Protein AF-Q9PQF3-F1 (afdb_monomer)

Radius of gyration: 32.18 Å; Cα contacts (8 Å, |Δi|>4): 987; chains: 1; bounding box: 91×89×82 Å

Nearest PDB structures (foldseek):
  8fmv-assembly1_C  TM=3.476E-01  e=5.676E+00  Bacillus subtilis subsp. subtilis str. 168
  1qu7-assembly1_B  TM=3.273E-01  e=8.908E+00  Escherichia coli

Solvent-accessible surface area (backbone atoms only — not comparable to full-atom values): 34942 Å² total; per-residue (Å²): 126,64,31,68,65,40,47,52,22,36,60,76,34,36,53,71,59,28,49,49,46,47,66,70,42,45,66,60,52,49,52,51,52,54,51,62,62,43,66,90,38,54,72,44,52,52,50,33,54,49,34,52,51,50,41,52,49,51,54,47,50,52,56,48,51,42,56,75,71,36,41,70,58,41,54,51,52,42,52,54,45,55,58,36,45,77,69,74,62,21,73,80,46,46,67,59,40,54,55,38,50,50,52,48,52,52,49,50,54,50,48,51,54,48,50,52,51,39,50,53,40,37,54,53,31,50,52,34,43,48,61,52,45,59,58,39,44,50,28,60,49,48,39,52,57,31,14,68,56,29,26,44,56,39,56,62,62,68,57,63,78,58,52,76,77,58,49,95,73,55,95,80,42,43,85,53,38,55,70,42,42,44,30,33,28,54,64,48,16,56,33,35,45,39,28,31,33,31,38,34,73,45,75,45,76,37,67,16,66,44,78,48,75,49,74,63,84,93,43,83,45,76,48,76,50,75,40,77,46,76,41,75,39,77,43,62,46,81,46,40,37,36,33,37,49,36,34,73,54,48,90,51,60,42,32,46,37,76,64,49,76,47,79,57,53,63,71,75,43,91,57,62,69,31,27,60,59,49,16,80,48,72,90,71,91,52,72,69,54,55,51,53,48,45,62,45,52,30,74,67,20,38,51,46,48,37,53,41,46,53,55,32,52,76,72,75,40,82,71,86,46,42,31,37,34,40,54,21,41,29,29,72,52,72,85,60,82,54,93,68,68,75,68,60,49,36,34,51,22,73,76,26,93,52,60,33,52,66,91,63,57,65,77,55,84,80,59,51,64,65,59,40,52,49,52,54,49,52,55,50,48,56,50,51,54,51,52,51,50,52,52,43,63,64,28,39,23,62,61,56,45,37,37,31,40,49,104,74,68,51,71,42,75,52,92,64,75,56,59,68,77,60,58,69,74,63,61,90,58,80,39,74,66,40,50,50,24,48,49,58,64,66,59,72,72,65,72,80,63,98,35,94,56,71,65,46,61,43,81,74,48,74,48,76,54,86,91,27,39,38,39,31,31,36,32,42,38,50,51,70,42,87,44,71,48,75,43,77,43,80,54,96,95,41,79,41,74,26,63,19,61,45,71,45,67,47,78,47,74,45,33,27,33,36,41,41,47,78,40,82,70,64,95,82,65,85,57,72,77,48,75,47,75,44,58,51,95,36,92,73,56,78,92,47,84,84,57,85,83,56,51,77,71,57,62,57,58,74,68,62,87,82,67,100,49,79,72,54,59,59,50,53,51,52,53,53,51,50,52,49,53,42,55,73,62,67,48,59,62,47,37,36,37,38,42,37,49,62,58,26,41,37,37,39,37,48,85,28,85,74,70,59,69,65,56,49,49,52,54,35,50,51,54,51,64,77,70,110

Structure (mmCIF, N/CA/C/O backbone):
data_AF-Q9PQF3-F1
#
_entry.id   AF-Q9PQF3-F1
#
loop_
_atom_site.group_PDB
_atom_site.id
_atom_site.type_symbol
_atom_site.label_atom_id
_atom_site.label_alt_id
_atom_site.label_comp_id
_atom_site.label_asym_id
_atom_site.label_entity_id
_atom_site.label_seq_id
_atom_site.pdbx_PDB_ins_code
_atom_site.Cartn_x
_atom_site.Cartn_y
_atom_site.Cartn_z
_atom_site.occupancy
_atom_site.B_iso_or_equiv
_atom_site.auth_seq_id
_atom_site.auth_comp_id
_atom_site.auth_asym_id
_atom_site.auth_atom_id
_atom_site.pdbx_PDB_model_num
ATOM 1 N N . MET A 1 1 ? -2.308 -25.292 -3.490 1.00 58.31 1 MET A N 1
ATOM 2 C CA . MET A 1 1 ? -1.701 -25.790 -4.749 1.00 58.31 1 MET A CA 1
ATOM 3 C C . MET A 1 1 ? -2.112 -24.838 -5.864 1.00 58.31 1 MET A C 1
ATOM 5 O O . MET A 1 1 ? -3.280 -24.484 -5.899 1.00 58.31 1 MET A O 1
ATOM 9 N N . ILE A 1 2 ? -1.174 -24.366 -6.693 1.00 73.56 2 ILE A N 1
ATOM 10 C CA . ILE A 1 2 ? -1.445 -23.325 -7.702 1.00 73.56 2 ILE A CA 1
ATOM 11 C C . ILE A 1 2 ? -2.180 -23.916 -8.917 1.00 73.56 2 ILE A C 1
ATOM 13 O O . ILE A 1 2 ? -1.759 -24.953 -9.439 1.00 73.56 2 ILE A O 1
ATOM 17 N N . ASP A 1 3 ? -3.240 -23.251 -9.387 1.00 78.06 3 ASP A N 1
ATOM 18 C CA . ASP A 1 3 ? -3.997 -23.680 -10.570 1.00 78.06 3 ASP A CA 1
ATOM 19 C C . ASP A 1 3 ? -3.279 -23.312 -11.885 1.00 78.06 3 ASP A C 1
ATOM 21 O O . ASP A 1 3 ? -3.287 -22.171 -12.352 1.00 78.06 3 ASP A O 1
ATOM 25 N N . LYS A 1 4 ? -2.672 -24.314 -12.529 1.00 78.94 4 LYS A N 1
ATOM 26 C CA . LYS A 1 4 ? -1.938 -24.139 -13.792 1.00 78.94 4 LYS A CA 1
ATOM 27 C C . LYS A 1 4 ? -2.844 -23.848 -14.993 1.00 78.94 4 LYS A C 1
ATOM 29 O O . LYS A 1 4 ? -2.356 -23.357 -16.012 1.00 78.94 4 LYS A O 1
ATOM 34 N N . GLN A 1 5 ? -4.138 -24.163 -14.920 1.00 84.75 5 GLN A N 1
ATOM 35 C CA . GLN A 1 5 ? -5.079 -23.887 -16.005 1.00 84.75 5 GLN A CA 1
ATOM 36 C C . GLN A 1 5 ? -5.319 -22.381 -16.1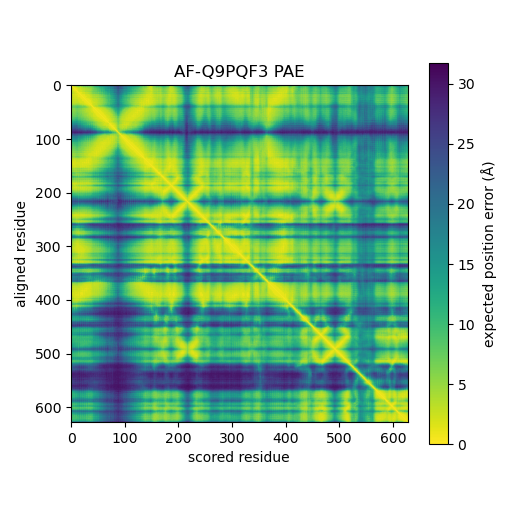47 1.00 84.75 5 GLN A C 1
ATOM 38 O O . GLN A 1 5 ? -5.389 -21.877 -17.269 1.00 84.75 5 GLN A O 1
ATOM 43 N N . LYS A 1 6 ? -5.337 -21.656 -15.026 1.00 87.38 6 LYS A N 1
ATOM 44 C CA . LYS A 1 6 ? -5.538 -20.203 -14.985 1.00 87.38 6 LYS A CA 1
ATOM 45 C C . LYS A 1 6 ? -4.447 -19.427 -15.717 1.00 87.38 6 LYS A C 1
ATOM 47 O O . LYS A 1 6 ? -4.749 -18.481 -16.436 1.00 87.38 6 LYS A O 1
ATOM 52 N N . ILE A 1 7 ? -3.195 -19.882 -15.657 1.00 82.81 7 ILE A N 1
ATOM 53 C CA . ILE A 1 7 ? -2.101 -19.298 -16.456 1.00 82.81 7 ILE A CA 1
ATOM 54 C C . ILE A 1 7 ? -2.374 -19.434 -17.949 1.00 82.81 7 ILE A C 1
ATOM 56 O O . ILE A 1 7 ? -2.206 -18.480 -18.705 1.00 82.81 7 ILE A O 1
ATOM 60 N N . LYS A 1 8 ? -2.782 -20.631 -18.390 1.00 85.31 8 LYS A N 1
ATOM 61 C CA . LYS A 1 8 ? -3.084 -20.873 -19.805 1.00 85.31 8 LYS A CA 1
ATOM 62 C C . LYS A 1 8 ? -4.236 -19.986 -20.258 1.00 85.31 8 LYS A C 1
ATOM 64 O O . LYS A 1 8 ? -4.161 -19.429 -21.348 1.00 85.31 8 LYS A O 1
ATOM 69 N N . GLN A 1 9 ? -5.251 -19.812 -19.409 1.00 88.44 9 GLN A N 1
ATOM 70 C CA . GLN A 1 9 ? -6.344 -18.877 -19.658 1.00 88.44 9 GLN A CA 1
ATOM 71 C C . GLN A 1 9 ? -5.837 -17.434 -19.778 1.00 88.44 9 GLN A C 1
ATOM 73 O O . GLN A 1 9 ? -6.184 -16.784 -20.754 1.00 88.44 9 GLN A O 1
ATOM 78 N N . LEU A 1 10 ? -4.960 -16.953 -18.888 1.00 86.31 10 LEU A N 1
ATOM 79 C CA . LEU A 1 10 ? -4.380 -15.607 -19.003 1.00 86.31 10 LEU A CA 1
ATOM 80 C C . LEU A 1 10 ? -3.585 -15.419 -20.310 1.00 86.31 10 LEU A C 1
ATOM 82 O O . LEU A 1 10 ? -3.642 -14.356 -20.914 1.00 86.31 10 LEU A O 1
ATOM 86 N N . ILE A 1 11 ? -2.881 -16.448 -20.790 1.00 85.25 11 ILE A N 1
ATOM 87 C CA . ILE A 1 11 ? -2.097 -16.365 -22.035 1.00 85.25 11 ILE A CA 1
ATOM 88 C C . ILE A 1 11 ? -2.986 -16.450 -23.290 1.00 85.25 11 ILE A C 1
ATOM 90 O O . ILE A 1 11 ? -2.732 -15.756 -24.273 1.00 85.25 11 ILE A O 1
ATOM 94 N N . GLN A 1 12 ? -3.995 -17.326 -23.294 1.00 87.06 12 GLN A N 1
ATOM 95 C CA . GLN A 1 12 ? -4.777 -17.664 -24.494 1.00 87.06 12 GLN A CA 1
ATOM 96 C C . GLN A 1 12 ? -6.102 -16.901 -24.600 1.00 87.06 12 GLN A C 1
ATOM 98 O O . GLN A 1 12 ? -6.548 -16.600 -25.703 1.00 87.06 12 GLN A O 1
ATOM 103 N N . ASN A 1 13 ? -6.743 -16.614 -23.468 1.00 89.56 13 ASN A N 1
ATOM 104 C CA . ASN A 1 13 ? -8.025 -15.918 -23.371 1.00 89.56 13 ASN A CA 1
ATOM 105 C C . ASN A 1 13 ? -8.037 -14.975 -22.143 1.00 89.56 13 ASN A C 1
ATOM 107 O O . ASN A 1 13 ? -8.813 -15.189 -21.204 1.00 89.56 13 ASN A O 1
ATOM 111 N N . PRO A 1 14 ? -7.170 -13.941 -22.128 1.00 90.69 14 PRO A N 1
ATOM 112 C CA . PRO A 1 14 ? -6.972 -13.067 -20.968 1.00 90.69 14 PRO A CA 1
ATOM 113 C C . PRO A 1 14 ? -8.243 -12.341 -20.512 1.00 90.69 14 PRO A C 1
ATOM 115 O O . PRO A 1 14 ? -8.435 -12.118 -19.320 1.00 90.69 14 PRO A O 1
ATOM 118 N N . VAL A 1 15 ? -9.118 -11.971 -21.452 1.00 91.06 15 VAL A N 1
ATOM 119 C CA . VAL A 1 15 ? -10.308 -11.157 -21.167 1.00 91.06 15 VAL A CA 1
ATOM 120 C C . VAL A 1 15 ? -11.429 -12.009 -20.574 1.00 91.06 15 VAL A C 1
ATOM 122 O O . VAL A 1 15 ? -11.779 -11.849 -19.409 1.00 91.06 15 VAL A O 1
ATOM 125 N N . TYR A 1 16 ? -11.978 -12.939 -21.358 1.00 90.62 16 TYR A N 1
ATOM 126 C CA . TYR A 1 16 ? -13.163 -13.701 -20.954 1.00 90.62 16 TYR A CA 1
ATOM 127 C C . TYR A 1 16 ? -12.818 -14.954 -20.147 1.00 90.62 16 TYR A C 1
ATOM 129 O O . TYR A 1 16 ? -13.606 -15.389 -19.316 1.00 90.62 16 TYR A O 1
ATOM 137 N N . GLY A 1 17 ? -11.654 -15.556 -20.402 1.00 88.81 17 GLY A N 1
ATOM 138 C CA . GLY A 1 17 ? -11.231 -16.792 -19.745 1.00 88.81 17 GLY A CA 1
ATOM 139 C C . GLY A 1 17 ? -10.498 -16.578 -18.425 1.00 88.81 17 GLY A C 1
ATOM 140 O O . GLY A 1 17 ? -10.425 -17.510 -17.634 1.00 88.81 17 GLY A O 1
ATOM 141 N N . PHE A 1 18 ? -9.937 -15.390 -18.187 1.00 93.69 18 PHE A N 1
ATOM 142 C CA . PHE A 1 18 ? -9.197 -15.090 -16.962 1.00 93.69 18 PHE A CA 1
ATOM 143 C C . PHE A 1 18 ? -9.823 -13.935 -16.178 1.00 93.69 18 PHE A C 1
ATOM 145 O O . PHE A 1 18 ? -10.354 -14.171 -15.096 1.00 93.69 18 PHE A O 1
ATOM 152 N N . PHE A 1 19 ? -9.812 -12.710 -16.717 1.00 94.94 19 PHE A N 1
ATOM 153 C CA . PHE A 1 19 ? -10.272 -11.523 -15.986 1.00 94.94 19 PHE A CA 1
ATOM 154 C C . PHE A 1 19 ? -11.762 -11.582 -15.611 1.00 94.94 19 PHE A C 1
ATOM 156 O O . PHE A 1 19 ? -12.117 -11.383 -14.450 1.00 94.94 19 PHE A O 1
ATOM 163 N N . ASP A 1 20 ? -12.637 -11.886 -16.573 1.00 94.00 20 ASP A N 1
ATOM 164 C CA . ASP A 1 20 ? -14.087 -11.963 -16.344 1.00 94.00 20 ASP A CA 1
ATOM 165 C C . ASP A 1 20 ? -14.467 -13.115 -15.396 1.00 94.00 20 ASP A C 1
ATOM 167 O O . ASP A 1 20 ? -15.303 -12.948 -14.508 1.00 94.00 20 ASP A O 1
ATOM 171 N N . GLU A 1 21 ? -13.816 -14.275 -15.535 1.00 94.44 21 GLU A N 1
ATOM 172 C CA . GLU A 1 21 ? -14.036 -15.421 -14.646 1.00 94.44 21 GLU A CA 1
ATOM 173 C C . GLU A 1 21 ? -13.594 -15.104 -13.208 1.00 94.44 21 GLU A C 1
ATOM 175 O O . GLU A 1 21 ? -14.326 -15.386 -12.259 1.00 94.44 21 GLU A O 1
ATOM 180 N N . PHE A 1 22 ? -12.438 -14.448 -13.048 1.00 95.38 22 PHE A N 1
ATOM 181 C CA . PHE A 1 22 ? -11.967 -13.954 -11.756 1.00 95.38 22 PHE A CA 1
ATOM 182 C C . PHE A 1 22 ? -12.989 -13.004 -11.116 1.00 95.38 22 PHE A C 1
ATOM 184 O O . PHE A 1 22 ? -13.422 -13.240 -9.989 1.00 95.38 22 PHE A O 1
ATOM 191 N N . LYS A 1 23 ? -13.430 -11.970 -11.847 1.00 93.69 23 LYS A N 1
ATOM 192 C CA . LYS A 1 23 ? -14.385 -10.966 -11.349 1.00 93.69 23 LYS A CA 1
ATOM 193 C C . LYS A 1 23 ? -15.704 -11.602 -10.893 1.00 93.69 23 LYS A C 1
ATOM 195 O O . LYS A 1 23 ? -16.245 -11.234 -9.851 1.00 93.69 23 LYS A O 1
ATOM 200 N N . LYS A 1 24 ? -16.208 -12.591 -11.639 1.00 94.06 24 LYS A N 1
ATOM 201 C CA . LYS A 1 24 ? -17.449 -13.313 -11.310 1.00 94.06 24 LYS A CA 1
ATOM 202 C C . LYS A 1 24 ? -17.330 -14.163 -10.045 1.00 94.06 24 LYS A C 1
ATOM 204 O O . LYS A 1 24 ? -18.270 -14.189 -9.253 1.00 94.06 24 LYS A O 1
ATOM 209 N N . ASN A 1 25 ? -16.193 -14.827 -9.846 1.00 95.12 25 ASN A N 1
ATOM 210 C CA . ASN A 1 25 ? -16.016 -15.795 -8.760 1.00 95.12 25 ASN A CA 1
ATOM 211 C C . ASN A 1 25 ? -15.453 -15.180 -7.470 1.00 95.12 25 ASN A C 1
ATOM 213 O O . ASN A 1 25 ? -15.648 -15.741 -6.390 1.00 95.12 25 ASN A O 1
ATOM 217 N N . LEU A 1 26 ? -14.807 -14.012 -7.552 1.00 95.81 26 LEU A N 1
ATOM 218 C CA . LEU A 1 26 ? -14.069 -13.411 -6.442 1.00 95.81 26 LEU A CA 1
ATOM 219 C C . LEU A 1 26 ? -14.894 -13.264 -5.159 1.00 95.81 26 LEU A C 1
ATOM 221 O O . LEU A 1 26 ? -14.426 -13.609 -4.077 1.00 95.81 26 LEU A O 1
ATOM 225 N N . ASN A 1 27 ? -16.128 -12.764 -5.264 1.00 94.69 27 ASN A N 1
ATOM 226 C CA . ASN A 1 27 ? -16.977 -12.549 -4.092 1.00 94.69 27 ASN A CA 1
ATOM 227 C C . ASN A 1 27 ? -17.297 -13.859 -3.363 1.00 94.69 27 ASN A C 1
ATOM 229 O O . ASN A 1 27 ? -17.204 -13.895 -2.138 1.00 94.69 27 ASN A O 1
ATOM 233 N N . SER A 1 28 ? -17.647 -14.914 -4.104 1.00 95.31 28 SER A N 1
ATOM 234 C CA . SER A 1 28 ? -17.926 -16.234 -3.528 1.00 95.31 28 SER A CA 1
ATOM 235 C C . SER A 1 28 ? -16.669 -16.918 -3.002 1.00 95.31 28 SER A C 1
ATOM 237 O O . SER A 1 28 ? -16.723 -17.575 -1.965 1.00 95.31 28 SER A O 1
ATOM 239 N N . ASP A 1 29 ? -15.532 -16.746 -3.681 1.00 94.88 29 ASP A N 1
ATOM 240 C CA . ASP A 1 29 ? -14.256 -17.283 -3.217 1.00 94.88 29 ASP A CA 1
ATOM 241 C C . ASP A 1 29 ? -13.828 -16.635 -1.899 1.00 94.88 29 ASP A C 1
ATOM 243 O O . ASP A 1 29 ? -13.397 -17.339 -0.987 1.00 94.88 29 ASP A O 1
ATOM 247 N N . LEU A 1 30 ? -13.997 -15.317 -1.771 1.00 94.81 30 LEU A N 1
ATOM 248 C CA . LEU A 1 30 ? -13.744 -14.593 -0.528 1.00 94.81 30 LEU A CA 1
ATOM 249 C C . LEU A 1 30 ? -14.669 -15.044 0.598 1.00 94.81 30 LEU A C 1
ATOM 251 O O . LEU A 1 30 ? -14.184 -15.292 1.697 1.00 94.81 30 LEU A O 1
ATOM 255 N N . ASP A 1 31 ? -15.971 -15.182 0.332 1.00 93.38 31 ASP A N 1
ATOM 256 C CA . ASP A 1 31 ? -16.924 -15.663 1.338 1.00 93.38 31 ASP A CA 1
ATOM 257 C C . ASP A 1 31 ? -16.521 -17.043 1.854 1.00 93.38 31 ASP A C 1
ATOM 259 O O . ASP A 1 31 ? -16.478 -17.258 3.062 1.00 93.38 31 ASP A O 1
ATOM 263 N N . HIS A 1 32 ? -16.162 -17.957 0.949 1.00 93.94 32 HIS A N 1
ATOM 264 C CA . HIS A 1 32 ? -15.692 -19.283 1.324 1.00 93.94 32 HIS A CA 1
ATOM 265 C C . HIS A 1 32 ? -14.458 -19.198 2.227 1.00 93.94 32 HIS A C 1
ATOM 267 O O . HIS A 1 32 ? -14.487 -19.707 3.341 1.00 93.94 32 HIS A O 1
ATOM 273 N N . VAL A 1 33 ? -13.393 -18.528 1.780 1.00 92.25 33 VAL A N 1
ATOM 274 C CA . VAL A 1 33 ? -12.111 -18.489 2.503 1.00 92.25 33 VAL A CA 1
ATOM 275 C C . VAL A 1 33 ? -12.235 -17.770 3.853 1.00 92.25 33 VAL A C 1
ATOM 277 O O . VAL A 1 33 ? -11.672 -18.229 4.846 1.00 92.25 33 VAL A O 1
ATOM 280 N N . ILE A 1 34 ? -13.010 -16.683 3.929 1.00 90.81 34 ILE A N 1
ATOM 281 C CA . ILE A 1 34 ? -13.292 -15.991 5.196 1.00 90.81 34 ILE A CA 1
ATOM 282 C C . ILE A 1 34 ? -14.042 -16.927 6.148 1.00 90.81 34 ILE A C 1
ATOM 284 O O . ILE A 1 34 ? -13.632 -17.072 7.296 1.00 90.81 34 ILE A O 1
ATOM 288 N N . LEU A 1 35 ? -15.097 -17.606 5.684 1.00 89.50 35 LEU A N 1
ATOM 289 C CA . LEU A 1 35 ? -15.848 -18.554 6.512 1.00 89.50 35 LEU A CA 1
ATOM 290 C C . LEU A 1 35 ? -14.977 -19.716 6.999 1.00 89.50 35 LEU A C 1
ATOM 292 O O . LEU A 1 35 ? -15.145 -20.162 8.130 1.00 89.50 35 LEU A O 1
ATOM 296 N N . GLU A 1 36 ? -14.023 -20.189 6.195 1.00 89.69 36 GLU A N 1
ATOM 297 C CA . GLU A 1 36 ? -13.092 -21.234 6.628 1.00 89.69 36 GLU A CA 1
ATOM 298 C C . GLU A 1 36 ? -12.201 -20.801 7.788 1.00 89.69 36 GLU A C 1
ATOM 300 O O . GLU A 1 36 ? -11.967 -21.606 8.688 1.00 89.69 36 GLU A O 1
ATOM 305 N N . GLN A 1 37 ? -11.757 -19.542 7.813 1.00 86.12 37 GLN A N 1
ATOM 306 C CA . GLN A 1 37 ? -10.992 -18.998 8.939 1.00 86.12 37 GLN A CA 1
ATOM 307 C C . GLN A 1 37 ? -11.847 -18.777 10.197 1.00 86.12 37 GLN A C 1
ATOM 309 O O . GLN A 1 37 ? -11.306 -18.666 11.294 1.00 86.12 37 GLN A O 1
ATOM 314 N N . LEU A 1 38 ? -13.176 -18.741 10.058 1.00 87.19 38 LEU A N 1
ATOM 315 C CA . LEU A 1 38 ? -14.115 -18.535 11.162 1.00 87.19 38 LEU A CA 1
ATOM 316 C C . LEU A 1 38 ? -14.644 -19.835 11.789 1.00 87.19 38 LEU A C 1
ATOM 318 O O . LEU A 1 38 ? -15.306 -19.754 12.821 1.00 87.19 38 LEU A O 1
ATOM 322 N N . LYS A 1 39 ? -14.348 -21.017 11.222 1.00 84.75 39 LYS A N 1
ATOM 323 C CA . LYS A 1 39 ? -14.904 -22.316 11.668 1.00 84.75 39 LYS A CA 1
ATOM 324 C C . LYS A 1 39 ? -14.693 -22.607 13.161 1.00 84.75 39 LYS A C 1
ATOM 326 O O . LYS A 1 39 ? -15.567 -23.179 13.797 1.00 84.75 39 LYS A O 1
ATOM 331 N N . ASP A 1 40 ? -13.576 -22.172 13.741 1.00 82.69 40 ASP A N 1
ATOM 332 C CA . ASP A 1 40 ? -13.273 -22.411 15.162 1.00 82.69 40 ASP A CA 1
ATOM 333 C C . ASP A 1 40 ? -13.820 -21.313 16.102 1.00 82.69 40 ASP A C 1
ATOM 335 O O . ASP A 1 40 ? -13.558 -21.319 17.307 1.00 82.69 40 ASP A O 1
ATOM 339 N N . GLN A 1 41 ? -14.582 -20.349 15.569 1.00 85.31 41 GLN A N 1
ATOM 340 C CA . GLN A 1 41 ? -15.094 -19.183 16.299 1.00 85.31 41 GLN A CA 1
ATOM 341 C C . GLN A 1 41 ? -16.599 -19.226 16.590 1.00 85.31 41 GLN A C 1
ATOM 343 O O . GLN A 1 41 ? -17.128 -18.256 17.141 1.00 85.31 41 GLN A O 1
ATOM 348 N N . ASP A 1 42 ? -17.277 -20.343 16.310 1.00 86.19 42 ASP A N 1
ATOM 349 C CA . ASP A 1 42 ? -18.725 -20.519 16.513 1.00 86.19 42 ASP A CA 1
ATOM 350 C C . ASP A 1 42 ? -19.181 -20.071 17.913 1.00 86.19 42 ASP A C 1
ATOM 352 O O . ASP A 1 42 ? -20.119 -19.290 18.054 1.00 86.19 42 ASP A O 1
ATOM 356 N N . ASN A 1 43 ? -18.433 -20.438 18.960 1.00 87.25 43 ASN A N 1
ATOM 357 C CA . ASN A 1 43 ? -18.733 -20.035 20.338 1.00 87.25 43 ASN A CA 1
ATOM 358 C C . ASN A 1 43 ? -18.732 -18.510 20.551 1.00 87.25 43 ASN A C 1
ATOM 360 O O . ASN A 1 43 ? -19.517 -17.990 21.346 1.00 87.25 43 ASN A O 1
ATOM 364 N N . ASN A 1 44 ? -17.816 -17.781 19.908 1.00 85.75 44 ASN A N 1
ATOM 365 C CA . ASN A 1 44 ? -17.764 -16.322 20.012 1.00 85.75 44 ASN A CA 1
ATOM 366 C C . ASN A 1 44 ? -18.890 -15.687 19.188 1.00 85.75 44 ASN A C 1
ATOM 368 O O . ASN A 1 44 ? -19.522 -14.740 19.658 1.00 85.75 44 ASN A O 1
ATOM 372 N N . ILE A 1 45 ? -19.188 -16.243 18.011 1.00 89.06 45 ILE A N 1
ATOM 373 C CA . ILE A 1 45 ? -20.290 -15.812 17.142 1.00 89.06 45 ILE A CA 1
ATOM 374 C C . ILE A 1 45 ? -21.642 -15.985 17.851 1.00 89.06 45 ILE A C 1
ATOM 376 O O . ILE A 1 45 ? -22.443 -15.049 17.890 1.00 89.06 45 ILE A O 1
ATOM 380 N N . ASP A 1 46 ? -21.869 -17.117 18.516 1.00 91.38 46 ASP A N 1
ATOM 381 C CA . ASP A 1 46 ? -23.084 -17.374 19.295 1.00 91.38 46 ASP A CA 1
ATOM 382 C C . ASP A 1 46 ? -23.258 -16.380 20.447 1.00 91.38 46 ASP A C 1
ATOM 384 O O . ASP A 1 46 ? -24.352 -15.853 20.670 1.00 91.38 46 ASP A O 1
ATOM 388 N N . LYS A 1 47 ? -22.170 -16.049 21.153 1.00 90.88 47 LYS A N 1
ATOM 389 C CA . LYS A 1 47 ? -22.194 -15.028 22.213 1.00 90.88 47 LYS A CA 1
ATOM 390 C C . LYS A 1 47 ? -22.512 -13.639 21.669 1.00 90.88 47 LYS A C 1
ATOM 392 O O . LYS A 1 47 ? -23.266 -12.905 22.307 1.00 90.88 47 LYS A O 1
ATOM 397 N N . ILE A 1 48 ? -21.976 -13.277 20.501 1.00 89.12 48 ILE A N 1
ATOM 398 C CA . ILE A 1 48 ? -22.322 -12.022 19.817 1.00 89.12 48 ILE A CA 1
ATOM 399 C C . ILE A 1 48 ? -23.825 -12.001 19.521 1.00 89.12 48 ILE A C 1
ATOM 401 O O . ILE A 1 48 ? -24.504 -11.042 19.889 1.00 89.12 48 ILE A O 1
ATOM 405 N N . ASN A 1 49 ? -24.361 -13.071 18.931 1.00 91.75 49 ASN A N 1
ATOM 406 C CA . ASN A 1 49 ? -25.779 -13.184 18.579 1.00 91.75 49 ASN A CA 1
ATOM 407 C C . ASN A 1 49 ? -26.700 -13.115 19.811 1.00 91.75 49 ASN A C 1
ATOM 409 O O . ASN A 1 49 ? -27.735 -12.437 19.784 1.00 91.75 49 ASN A O 1
ATOM 413 N N . HIS A 1 50 ? -26.307 -13.752 20.918 1.00 94.00 50 HIS A N 1
ATOM 414 C CA . HIS A 1 50 ? -27.025 -13.660 22.190 1.00 94.00 50 HIS A CA 1
ATOM 415 C C . HIS A 1 50 ? -27.042 -12.221 22.721 1.00 94.00 50 HIS A C 1
ATOM 417 O O . HIS A 1 50 ? -28.106 -11.687 23.028 1.00 94.00 50 HIS A O 1
ATOM 423 N N . LEU A 1 51 ? -25.886 -11.550 22.763 1.00 91.12 51 LEU A N 1
ATOM 424 C CA . LEU A 1 51 ? -25.785 -10.167 23.239 1.00 91.12 51 LEU A CA 1
ATOM 425 C C . LEU A 1 51 ? -26.586 -9.195 22.365 1.00 91.12 51 LEU A C 1
ATOM 427 O O . LEU A 1 51 ? -27.227 -8.285 22.889 1.00 91.12 51 LEU A O 1
ATOM 431 N N . VAL A 1 52 ? -26.606 -9.395 21.044 1.00 90.56 52 VAL A N 1
ATOM 432 C CA . VAL A 1 52 ? -27.459 -8.623 20.123 1.00 90.56 52 VAL A CA 1
ATOM 433 C C . VAL A 1 52 ? -28.939 -8.811 20.466 1.00 90.56 52 VAL A C 1
ATOM 435 O O . VAL A 1 52 ? -29.697 -7.837 20.512 1.00 90.56 52 VAL A O 1
ATOM 438 N N . THR A 1 53 ? -29.350 -10.046 20.753 1.00 93.12 53 THR A N 1
ATOM 439 C CA . THR A 1 53 ? -30.722 -10.364 21.165 1.00 93.12 53 THR A CA 1
ATOM 440 C C . THR A 1 53 ? -31.075 -9.686 22.491 1.00 93.12 53 THR A C 1
ATOM 442 O O . THR A 1 53 ? -32.117 -9.033 22.582 1.00 93.12 53 THR A O 1
ATOM 445 N N . ASP A 1 54 ? -30.184 -9.735 23.483 1.00 93.44 54 ASP A N 1
ATOM 446 C CA . ASP A 1 54 ? -30.362 -9.061 24.775 1.00 93.44 54 ASP A CA 1
ATOM 447 C C . ASP A 1 54 ? -30.502 -7.546 24.614 1.00 93.44 54 ASP A C 1
ATOM 449 O O . ASP A 1 54 ? -31.428 -6.939 25.155 1.00 93.44 54 ASP A O 1
ATOM 453 N N . ILE A 1 55 ? -29.631 -6.921 23.816 1.00 91.00 55 ILE A N 1
ATOM 454 C CA . ILE A 1 55 ? -29.696 -5.485 23.522 1.00 91.00 55 ILE A CA 1
ATOM 455 C C . ILE A 1 55 ? -31.049 -5.125 22.899 1.00 91.00 55 ILE A C 1
ATOM 457 O O . ILE A 1 55 ? -31.667 -4.130 23.291 1.00 91.00 55 ILE A O 1
ATOM 461 N N . ASN A 1 56 ? -31.529 -5.923 21.943 1.00 92.56 56 ASN A N 1
ATOM 462 C CA . ASN A 1 56 ? -32.817 -5.695 21.292 1.00 92.56 56 ASN A CA 1
ATOM 463 C C . ASN A 1 56 ? -33.989 -5.853 22.270 1.00 92.56 56 ASN A C 1
ATOM 465 O O . ASN A 1 56 ? -34.904 -5.025 22.258 1.00 92.56 56 ASN A O 1
ATOM 469 N N . ASN A 1 57 ? -33.936 -6.841 23.165 1.00 95.19 57 ASN A N 1
ATOM 470 C CA . ASN A 1 57 ? -34.926 -7.025 24.225 1.00 95.19 57 ASN A CA 1
ATOM 471 C C . ASN A 1 57 ? -34.949 -5.827 25.185 1.00 95.19 57 ASN A C 1
ATOM 473 O O . ASN A 1 57 ? -36.009 -5.251 25.418 1.00 95.19 57 ASN A O 1
ATOM 477 N N . LEU A 1 58 ? -33.786 -5.354 25.646 1.00 94.44 58 LEU A N 1
ATOM 478 C CA . LEU A 1 58 ? -33.680 -4.177 26.517 1.00 94.44 58 LEU A CA 1
ATOM 479 C C . LEU A 1 58 ? -34.213 -2.901 25.841 1.00 94.44 58 LEU A C 1
ATOM 481 O O . LEU A 1 58 ? -34.939 -2.120 26.463 1.00 94.44 58 LEU A O 1
ATOM 485 N N . LYS A 1 59 ? -33.905 -2.692 24.553 1.00 93.31 59 LYS A N 1
ATOM 486 C CA . LYS A 1 59 ? -34.450 -1.573 23.760 1.00 93.31 59 LYS A CA 1
ATOM 487 C C . LYS A 1 59 ? -35.976 -1.662 23.640 1.00 93.31 59 LYS A C 1
ATOM 489 O O . LYS A 1 59 ? -36.670 -0.648 23.779 1.00 93.31 59 LYS A O 1
ATOM 494 N N . ASN A 1 60 ? -36.504 -2.863 23.411 1.00 95.44 60 ASN A N 1
ATOM 495 C CA . ASN A 1 60 ? -37.942 -3.107 23.335 1.00 95.44 60 ASN A CA 1
ATOM 496 C C . ASN A 1 60 ? -38.632 -2.878 24.685 1.00 95.44 60 ASN A C 1
ATOM 498 O O . ASN A 1 60 ? -39.671 -2.220 24.711 1.00 95.44 60 ASN A O 1
ATOM 502 N N . ASP A 1 61 ? -38.026 -3.289 25.798 1.00 94.00 61 ASP A N 1
ATOM 503 C CA . ASP A 1 61 ? -38.542 -3.053 27.149 1.00 94.00 61 ASP A CA 1
ATOM 504 C C . ASP A 1 61 ? -38.656 -1.558 27.474 1.00 94.00 61 ASP A C 1
ATOM 506 O O . ASP A 1 61 ? -39.669 -1.105 28.017 1.00 94.00 61 ASP A O 1
ATOM 510 N N . ILE A 1 62 ? -37.641 -0.758 27.118 1.00 93.19 62 ILE A N 1
ATOM 511 C CA . ILE A 1 62 ? -37.696 0.707 27.253 1.00 93.19 62 ILE A CA 1
ATOM 512 C C . ILE A 1 62 ? -38.877 1.257 26.447 1.00 93.19 62 ILE A C 1
ATOM 514 O O . ILE A 1 62 ? -39.675 2.045 26.964 1.00 93.19 62 ILE A O 1
ATOM 518 N N . LYS A 1 63 ? -39.016 0.837 25.183 1.00 93.31 63 LYS A N 1
ATOM 519 C CA . LYS A 1 63 ? -40.079 1.304 24.280 1.00 93.31 63 LYS A CA 1
ATOM 520 C C . LYS A 1 63 ? -41.471 0.921 24.787 1.00 93.31 63 LYS A C 1
ATOM 522 O O . LYS A 1 63 ? -42.375 1.761 24.758 1.00 93.31 63 LYS A O 1
ATOM 527 N N . GLN A 1 64 ? -41.630 -0.306 25.269 1.00 94.94 64 GLN A N 1
ATOM 528 C CA . GLN A 1 64 ? -42.890 -0.836 25.770 1.00 94.94 64 GLN A CA 1
ATOM 529 C C . GLN A 1 64 ? -43.293 -0.138 27.070 1.00 94.94 64 GLN A C 1
ATOM 531 O O . GLN A 1 64 ? -44.374 0.443 27.141 1.00 94.94 64 GLN A O 1
ATOM 536 N N . ARG A 1 65 ? -42.382 -0.019 28.042 1.00 92.62 65 ARG A N 1
ATOM 537 C CA . ARG A 1 65 ? -42.660 0.705 29.290 1.00 92.62 65 ARG A CA 1
ATOM 538 C C . ARG A 1 65 ? -42.976 2.185 29.057 1.00 92.62 65 ARG A C 1
ATOM 540 O O . ARG A 1 65 ? -43.874 2.737 29.691 1.00 92.62 65 ARG A O 1
ATOM 547 N N . LYS A 1 66 ? -42.304 2.832 28.094 1.00 92.88 66 LYS A N 1
ATOM 548 C CA . LYS A 1 66 ? -42.600 4.217 27.677 1.00 92.88 66 LYS A CA 1
ATOM 549 C C . LYS A 1 66 ? -44.031 4.372 27.158 1.00 92.88 66 LYS A C 1
ATOM 551 O O . LYS A 1 66 ? -44.654 5.416 27.386 1.00 92.88 66 LYS A O 1
ATOM 556 N N . LYS A 1 67 ? -44.530 3.357 26.443 1.00 93.00 67 LYS A N 1
ATOM 557 C CA . LYS A 1 67 ? -45.899 3.284 25.916 1.00 93.00 67 LYS A CA 1
ATOM 558 C C . LYS A 1 67 ? -46.901 3.024 27.041 1.00 93.00 67 LYS A C 1
ATOM 560 O O . LYS A 1 67 ? -47.856 3.789 27.163 1.00 93.00 67 LYS A O 1
ATOM 565 N N . ASP A 1 68 ? -46.646 2.029 27.884 1.00 92.25 68 ASP A N 1
ATOM 566 C CA . ASP A 1 68 ? -47.555 1.594 28.951 1.00 92.25 68 ASP A CA 1
ATOM 567 C C . ASP A 1 68 ? -47.735 2.673 30.027 1.00 92.25 68 ASP A C 1
ATOM 569 O O . ASP A 1 68 ? -48.855 2.995 30.426 1.00 92.25 68 ASP A O 1
ATOM 573 N N . GLU A 1 69 ? -46.649 3.344 30.420 1.00 90.69 69 GLU A N 1
ATOM 574 C CA . GLU A 1 69 ? -46.706 4.464 31.367 1.00 90.69 69 GLU A CA 1
ATOM 575 C C . GLU A 1 69 ? -47.181 5.783 30.717 1.00 90.69 69 GLU A C 1
ATOM 577 O O . GLU A 1 69 ? -47.367 6.789 31.414 1.00 90.69 69 GLU A O 1
ATOM 582 N N . LYS A 1 70 ? -47.428 5.791 29.396 1.00 93.00 70 LYS A N 1
ATOM 583 C CA . LYS A 1 70 ? -47.871 6.951 28.597 1.00 93.00 70 LYS A CA 1
ATOM 584 C C . LYS A 1 70 ? -46.961 8.172 28.765 1.00 93.00 70 LYS A C 1
ATOM 586 O O . LYS A 1 70 ? -47.427 9.313 28.789 1.00 93.00 70 LYS A O 1
ATOM 591 N N . ILE A 1 71 ? -45.649 7.953 28.859 1.00 89.94 71 ILE A N 1
ATOM 592 C CA . ILE A 1 71 ? -44.670 8.992 29.217 1.00 89.94 71 ILE A CA 1
ATOM 593 C C . ILE A 1 71 ? -44.738 10.196 28.277 1.00 89.94 71 ILE A C 1
ATOM 595 O O . ILE A 1 71 ? -44.760 11.324 28.753 1.00 89.94 71 ILE A O 1
ATOM 599 N N . LYS A 1 72 ? -44.873 9.987 26.958 1.00 85.62 72 LYS A N 1
ATOM 600 C CA . LYS A 1 72 ? -45.017 11.093 25.989 1.00 85.62 72 LYS A CA 1
ATOM 601 C C . LYS A 1 72 ? -46.225 11.990 26.297 1.00 85.62 72 LYS A C 1
ATOM 603 O O . LYS A 1 72 ? -46.087 13.210 26.301 1.00 85.62 72 LYS A O 1
ATOM 608 N N . GLN A 1 73 ? -47.381 11.391 26.596 1.00 88.06 73 GLN A N 1
ATOM 609 C CA . GLN A 1 73 ? -48.603 12.131 26.932 1.00 88.06 73 GLN A CA 1
ATOM 610 C C . GLN A 1 73 ? -48.443 12.868 28.264 1.00 88.06 73 GLN A C 1
ATOM 612 O O . GLN A 1 73 ? -48.806 14.033 28.365 1.00 88.06 73 GLN A O 1
ATOM 617 N N . ARG A 1 74 ? -47.834 12.230 29.272 1.00 88.38 74 ARG A N 1
ATOM 618 C CA . ARG A 1 74 ? -47.573 12.860 30.577 1.00 88.38 74 ARG A CA 1
ATOM 619 C C . ARG A 1 74 ? -46.605 14.037 30.478 1.00 88.38 74 ARG A C 1
ATOM 621 O O . ARG A 1 74 ? -46.838 15.054 31.125 1.00 88.38 74 ARG A O 1
ATOM 628 N N . THR A 1 75 ? -45.555 13.928 29.662 1.00 87.00 75 THR A N 1
ATOM 629 C CA . THR A 1 75 ? -44.618 15.031 29.406 1.00 87.00 75 THR A CA 1
ATOM 630 C C . THR A 1 75 ? -45.329 16.197 28.724 1.00 87.00 75 THR A C 1
ATOM 632 O O . THR A 1 75 ? -45.180 17.331 29.164 1.00 87.00 75 THR A O 1
ATOM 635 N N . PHE A 1 76 ? -46.161 15.921 27.715 1.00 87.69 76 PHE A N 1
ATOM 636 C CA . PHE A 1 76 ? -46.960 16.944 27.038 1.00 87.69 76 PHE A CA 1
ATOM 637 C C . PHE A 1 76 ? -47.961 17.630 27.982 1.00 87.69 76 PHE A C 1
ATOM 639 O O . PHE A 1 76 ? -48.014 18.857 28.031 1.00 87.69 76 PHE A O 1
ATOM 646 N N . CYS A 1 77 ? -48.684 16.865 28.809 1.00 85.25 77 CYS A N 1
ATOM 647 C CA . CYS A 1 77 ? -49.576 17.427 29.825 1.00 85.25 77 CYS A CA 1
ATOM 648 C C . CYS A 1 77 ? -48.824 18.310 30.828 1.00 85.25 77 CYS A C 1
ATOM 650 O O . CYS A 1 77 ? -49.334 19.355 31.210 1.00 85.25 77 CYS A O 1
ATOM 652 N N . ASN A 1 78 ? -47.609 17.935 31.241 1.00 84.00 78 ASN A N 1
ATOM 653 C CA . ASN A 1 78 ? -46.804 18.767 32.138 1.00 84.00 78 ASN A CA 1
ATOM 654 C C . ASN A 1 78 ? -46.339 20.075 31.486 1.00 84.00 78 ASN A C 1
ATOM 656 O O . ASN A 1 78 ? -46.300 21.090 32.175 1.00 84.00 78 ASN A O 1
ATOM 660 N N . ILE A 1 79 ? -46.035 20.068 30.184 1.00 84.31 79 ILE A N 1
ATOM 661 C CA . ILE A 1 79 ? -45.730 21.290 29.423 1.00 84.31 79 ILE A CA 1
ATOM 662 C C . ILE A 1 79 ? -46.964 22.203 29.380 1.00 84.31 79 ILE A C 1
ATOM 664 O O . ILE A 1 79 ? -46.855 23.382 29.697 1.00 84.31 79 ILE A O 1
ATOM 668 N N . LEU A 1 80 ? -48.149 21.659 29.076 1.00 83.62 80 LEU A N 1
ATOM 669 C CA . LEU A 1 80 ? -49.400 22.427 29.083 1.00 83.62 80 LEU A CA 1
ATOM 670 C C . LEU A 1 80 ? -49.729 22.997 30.469 1.00 83.62 80 LEU A C 1
ATOM 672 O O . LEU A 1 80 ? -50.073 24.170 30.580 1.00 83.62 80 LEU A O 1
ATOM 676 N N . ILE A 1 81 ? -49.566 22.204 31.534 1.00 81.19 81 ILE A N 1
ATOM 677 C CA . ILE A 1 81 ? -49.777 22.670 32.912 1.00 81.19 81 ILE A CA 1
ATOM 678 C C . ILE A 1 81 ? -48.798 23.802 33.257 1.00 81.19 81 ILE A C 1
ATOM 680 O O . ILE A 1 81 ? -49.215 24.790 33.857 1.00 81.19 81 ILE A O 1
ATOM 684 N N . ALA A 1 82 ? -47.528 23.705 32.848 1.00 78.25 82 ALA A N 1
ATOM 685 C CA . ALA A 1 82 ? -46.540 24.766 33.054 1.00 78.25 82 ALA A CA 1
ATOM 686 C C . ALA A 1 82 ? -46.925 26.073 32.337 1.00 78.25 82 ALA A C 1
ATOM 688 O O . ALA A 1 82 ? -46.793 27.146 32.919 1.00 78.25 82 ALA A O 1
ATOM 689 N N . VAL A 1 83 ? -47.474 25.993 31.120 1.00 79.62 83 VAL A N 1
ATOM 690 C CA . VAL A 1 83 ? -48.020 27.161 30.406 1.00 79.62 83 VAL A CA 1
ATOM 691 C C . VAL A 1 83 ? -49.228 27.747 31.153 1.00 79.62 83 VAL A C 1
ATOM 693 O O . VAL A 1 83 ? -49.318 28.960 31.326 1.00 79.62 83 VAL A O 1
ATOM 696 N N . CYS A 1 84 ? -50.123 26.909 31.686 1.00 74.19 84 CYS A N 1
ATOM 697 C CA . CYS A 1 84 ? -51.276 27.358 32.477 1.00 74.19 84 CYS A CA 1
ATOM 698 C C . CYS A 1 84 ? -50.900 27.966 33.845 1.00 74.19 84 CYS A C 1
ATOM 700 O O . CYS A 1 84 ? -51.662 28.775 34.378 1.00 74.19 84 CYS A O 1
ATOM 702 N N . PHE A 1 85 ? -49.738 27.623 34.416 1.00 72.25 85 PHE A N 1
ATOM 703 C CA . PHE A 1 85 ? -49.202 28.255 35.633 1.00 72.25 85 PHE A CA 1
ATOM 704 C C . PHE A 1 85 ? -48.894 29.745 35.451 1.00 72.25 85 PHE A C 1
ATOM 706 O O . PHE A 1 85 ? -49.026 30.501 36.410 1.00 72.25 85 PHE A O 1
ATOM 713 N N . VAL A 1 86 ? -48.577 30.183 34.229 1.00 67.50 86 VAL A N 1
ATOM 714 C CA . VAL A 1 86 ? -48.335 31.599 33.896 1.00 67.50 86 VAL A CA 1
ATOM 715 C C . VAL A 1 86 ? -49.637 32.423 33.903 1.00 67.50 86 VAL A C 1
ATOM 717 O O . VAL A 1 86 ? -49.598 33.631 34.105 1.00 67.50 86 VAL A O 1
ATOM 720 N N . ILE A 1 87 ? -50.803 31.779 33.758 1.00 68.25 87 ILE A N 1
ATOM 721 C CA . ILE A 1 87 ? -52.130 32.418 33.618 1.00 68.25 87 ILE A CA 1
ATOM 722 C C . ILE A 1 87 ? -52.950 32.316 34.934 1.00 68.25 87 ILE A C 1
ATOM 724 O O . ILE A 1 87 ? -54.173 32.359 34.926 1.00 68.25 87 ILE A O 1
ATOM 728 N N . ILE A 1 88 ? -52.301 32.151 36.099 1.00 59.41 88 ILE A N 1
ATOM 729 C CA . ILE A 1 88 ? -52.906 32.126 37.461 1.00 59.41 88 ILE A CA 1
ATOM 730 C C . ILE A 1 88 ? -53.811 30.898 37.763 1.00 59.41 88 ILE A C 1
ATOM 732 O O . ILE A 1 88 ? -53.990 30.531 38.923 1.00 59.41 88 ILE A O 1
ATOM 736 N N . ILE A 1 89 ? -54.284 30.156 36.755 1.00 60.06 89 ILE A N 1
ATOM 737 C CA . ILE A 1 89 ? -55.116 28.938 36.903 1.00 60.06 89 ILE A CA 1
ATOM 738 C C . ILE A 1 89 ? -54.288 27.684 37.283 1.00 60.06 89 ILE A C 1
ATOM 740 O O . ILE A 1 89 ? -54.828 26.694 37.781 1.00 60.06 89 ILE A O 1
ATOM 744 N N . GLY A 1 90 ? -52.964 27.695 37.088 1.00 55.28 90 GLY A N 1
ATOM 745 C CA . GLY A 1 90 ? -52.127 26.489 37.207 1.00 55.28 90 GLY A CA 1
ATOM 746 C C . GLY A 1 90 ? -52.028 25.847 38.596 1.00 55.28 90 GLY A C 1
ATOM 747 O O . GLY A 1 90 ? -51.782 24.643 38.671 1.00 55.28 90 GLY A O 1
ATOM 748 N N . LEU A 1 91 ? -52.297 26.578 39.688 1.00 65.19 91 LEU A N 1
ATOM 749 C CA . LEU A 1 91 ? -52.256 26.034 41.059 1.00 65.19 91 LEU A CA 1
ATOM 750 C C . LEU A 1 91 ? -53.191 24.825 41.251 1.00 65.19 91 LEU A C 1
ATOM 752 O O . LEU A 1 91 ? -52.813 23.866 41.925 1.00 65.19 91 LEU A O 1
ATOM 756 N N . PHE A 1 92 ? -54.355 24.805 40.587 1.00 70.94 92 PHE A N 1
ATOM 757 C CA . PHE A 1 92 ? -55.290 23.669 40.631 1.00 70.94 92 PHE A CA 1
ATOM 758 C C . PHE A 1 92 ? -54.722 22.388 39.999 1.00 70.94 92 PHE A C 1
ATOM 760 O O . PHE A 1 92 ? -55.088 21.279 40.390 1.00 70.94 92 PHE A O 1
ATOM 767 N N . PHE A 1 93 ? -53.792 22.514 39.051 1.00 76.81 93 PHE A N 1
ATOM 768 C CA . PHE A 1 93 ? -53.204 21.381 38.336 1.00 76.81 93 PHE A CA 1
ATOM 769 C C . PHE A 1 93 ? -51.884 20.890 38.948 1.00 76.81 93 PHE A C 1
ATOM 771 O O . PHE A 1 93 ? -51.299 19.921 38.450 1.00 76.81 93 PHE A O 1
ATOM 778 N N . LEU A 1 94 ? -51.433 21.486 40.061 1.00 77.88 94 LEU A N 1
ATOM 779 C CA . LEU A 1 94 ? -50.184 21.124 40.740 1.00 77.88 94 LEU A CA 1
ATOM 780 C C . LEU A 1 94 ? -50.134 19.634 41.118 1.00 77.88 94 LEU A C 1
ATOM 782 O O . LEU A 1 94 ? -49.113 18.973 40.923 1.00 77.88 94 LEU A O 1
ATOM 786 N N . HIS A 1 95 ? -51.249 19.076 41.601 1.00 80.44 95 HIS A N 1
ATOM 787 C CA . HIS A 1 95 ? -51.332 17.659 41.968 1.00 80.44 95 HIS A CA 1
ATOM 788 C C . HIS A 1 95 ? -51.080 16.731 40.763 1.00 80.44 95 HIS A C 1
ATOM 790 O O . HIS A 1 95 ? -50.333 15.753 40.862 1.00 80.44 95 HIS A O 1
ATOM 796 N N . PHE A 1 96 ? -51.649 17.062 39.599 1.00 82.56 96 PHE A N 1
ATOM 797 C CA . PHE A 1 96 ? -51.444 16.309 38.359 1.00 82.56 96 PHE A CA 1
ATOM 798 C C . PHE A 1 96 ? -50.011 16.450 37.838 1.00 82.56 96 PHE A C 1
ATOM 800 O O . PHE A 1 96 ? -49.420 15.451 37.418 1.00 82.56 96 PHE A O 1
ATOM 807 N N . TYR A 1 97 ? -49.430 17.650 37.934 1.00 84.56 97 TYR A N 1
ATOM 808 C CA . TYR A 1 97 ? -48.036 17.903 37.574 1.00 84.56 97 TYR A CA 1
ATOM 809 C C . TYR A 1 97 ? -47.066 17.056 38.406 1.00 84.56 97 TYR A C 1
ATOM 811 O O . TYR A 1 97 ? -46.225 16.353 37.842 1.00 84.56 97 TYR A O 1
ATOM 819 N N . LEU A 1 98 ? -47.215 17.053 39.737 1.00 84.81 98 LEU A N 1
ATOM 820 C CA . LEU A 1 98 ? -46.376 16.260 40.644 1.00 84.81 98 LEU A CA 1
ATOM 821 C C . LEU A 1 98 ? -46.514 14.755 40.375 1.00 84.81 98 LEU A C 1
ATOM 823 O O . LEU A 1 98 ? -45.508 14.044 40.302 1.00 84.81 98 LEU A O 1
ATOM 827 N N . LYS A 1 99 ? -47.743 14.269 40.152 1.00 87.25 99 LYS A N 1
ATOM 828 C CA . LYS A 1 99 ? -48.006 12.862 39.812 1.00 87.25 99 LYS A CA 1
ATOM 829 C C . LYS A 1 99 ? -47.320 12.464 38.505 1.00 87.25 99 LYS A C 1
ATOM 831 O O . LYS A 1 99 ? -46.610 11.463 38.467 1.00 87.25 99 LYS A O 1
ATOM 836 N N . ASN A 1 100 ? -47.482 13.255 37.446 1.00 87.06 100 ASN A N 1
ATOM 837 C CA . ASN A 1 100 ? -46.844 13.005 36.153 1.00 87.06 100 ASN A CA 1
ATOM 838 C C . ASN A 1 100 ? -45.318 13.124 36.222 1.00 87.06 100 ASN A C 1
ATOM 840 O O . ASN A 1 100 ? -44.622 12.285 35.656 1.00 87.06 100 ASN A O 1
ATOM 844 N N . SER A 1 101 ? -44.797 14.116 36.949 1.00 86.25 101 SER A N 1
ATOM 845 C CA . SER A 1 101 ? -43.359 14.314 37.153 1.00 86.25 101 SER A CA 1
ATOM 846 C C . SER A 1 101 ? -42.721 13.102 37.835 1.00 86.25 101 SER A C 1
ATOM 848 O O . SER A 1 101 ? -41.671 12.632 37.398 1.00 86.25 101 SER A O 1
ATOM 850 N N . LYS A 1 102 ? -43.399 12.505 38.828 1.00 89.75 102 LYS A N 1
ATOM 851 C CA . LYS A 1 102 ? -42.961 11.254 39.466 1.00 89.75 102 LYS A CA 1
ATOM 852 C C . LYS A 1 102 ? -42.859 10.096 38.466 1.00 89.75 102 LYS A C 1
ATOM 854 O O . LYS A 1 102 ? -41.837 9.416 38.449 1.00 89.75 102 LYS A O 1
ATOM 859 N N . PHE A 1 103 ? -43.867 9.895 37.611 1.00 88.69 103 PHE A N 1
ATOM 860 C CA . PHE A 1 103 ? -43.820 8.864 36.560 1.00 88.69 103 PHE A CA 1
ATOM 861 C C . PHE A 1 103 ? -42.685 9.114 35.559 1.00 88.69 103 PHE A C 1
ATOM 863 O O . PHE A 1 103 ? -41.901 8.212 35.291 1.00 88.69 103 PHE A O 1
ATOM 870 N N . ILE A 1 104 ? -42.535 10.348 35.067 1.00 87.00 104 ILE A N 1
ATOM 871 C CA . ILE A 1 104 ? -41.464 10.711 34.126 1.00 87.00 104 ILE A CA 1
ATOM 872 C C . ILE A 1 104 ? -40.084 10.497 34.760 1.00 87.00 104 ILE A C 1
ATOM 874 O O . ILE A 1 104 ? -39.194 9.951 34.114 1.00 87.00 104 ILE A O 1
ATOM 878 N N . LYS A 1 105 ? -39.894 10.896 36.024 1.00 91.12 105 LYS A N 1
ATOM 879 C CA . LYS A 1 105 ? -38.632 10.704 36.752 1.00 91.12 105 LYS A CA 1
ATOM 880 C C . LYS A 1 105 ? -38.314 9.220 36.951 1.00 91.12 105 LYS A C 1
ATOM 882 O O . LYS A 1 105 ? -37.172 8.820 36.743 1.00 91.12 105 LYS A O 1
ATOM 887 N N . ASN A 1 106 ? -39.309 8.409 37.308 1.00 91.38 106 ASN A N 1
ATOM 888 C CA . ASN A 1 106 ? -39.144 6.963 37.461 1.00 91.38 106 ASN A CA 1
ATOM 889 C C . ASN A 1 106 ? -38.800 6.288 36.129 1.00 91.38 106 ASN A C 1
ATOM 891 O O . ASN A 1 106 ? -37.863 5.494 36.085 1.00 91.38 106 ASN A O 1
ATOM 895 N N . PHE A 1 107 ? -39.489 6.654 35.044 1.00 94.69 107 PHE A N 1
ATOM 896 C CA . PHE A 1 107 ? -39.160 6.169 33.707 1.00 94.69 107 PHE A CA 1
ATOM 897 C C . PHE A 1 107 ? -37.747 6.579 33.288 1.00 94.69 107 PHE A C 1
ATOM 899 O O . PHE A 1 107 ? -37.003 5.733 32.820 1.00 94.69 107 PHE A O 1
ATOM 906 N N . LYS A 1 108 ? -37.335 7.835 33.508 1.00 91.38 108 LYS A N 1
ATOM 907 C CA . LYS A 1 108 ? -35.963 8.280 33.207 1.00 91.38 108 LYS A CA 1
ATOM 908 C C . LYS A 1 108 ? -34.917 7.480 33.982 1.00 91.38 108 LYS A C 1
ATOM 910 O O . LYS A 1 108 ? -33.901 7.109 33.412 1.00 91.38 108 LYS A O 1
ATOM 915 N N . LYS A 1 109 ? -35.161 7.191 35.267 1.00 94.44 109 LYS A N 1
ATOM 916 C CA . LYS A 1 109 ? -34.258 6.348 36.067 1.00 94.44 109 LYS A CA 1
ATOM 917 C C . LYS A 1 109 ? -34.159 4.933 35.482 1.00 94.44 109 LYS A C 1
ATOM 919 O O . LYS A 1 109 ? -33.055 4.425 35.341 1.00 94.44 109 LYS A O 1
ATOM 924 N N . TYR A 1 110 ? -35.293 4.348 35.097 1.00 94.75 110 TYR A N 1
ATOM 925 C CA . TYR A 1 110 ? -35.345 3.050 34.422 1.00 94.75 110 TYR A CA 1
ATOM 926 C C . TYR A 1 110 ? -34.638 3.062 33.056 1.00 94.75 110 TYR A C 1
ATOM 928 O O . TYR A 1 110 ? -33.868 2.160 32.755 1.00 94.75 110 TYR A O 1
ATOM 936 N N . GLU A 1 111 ? -34.863 4.092 32.238 1.00 93.25 111 GLU A N 1
ATOM 937 C CA . GLU A 1 111 ? -34.236 4.271 30.923 1.00 93.25 111 GLU A CA 1
ATOM 938 C C . GLU A 1 111 ? -32.713 4.388 31.055 1.00 93.25 111 GLU A C 1
ATOM 940 O O . GLU A 1 111 ? -31.995 3.719 30.322 1.00 93.25 111 GLU A O 1
ATOM 945 N N . ILE A 1 112 ? -32.213 5.153 32.032 1.00 94.06 112 ILE A N 1
ATOM 946 C CA . ILE A 1 112 ? -30.775 5.242 32.335 1.00 94.06 112 ILE A CA 1
ATOM 947 C C . ILE A 1 112 ? -30.217 3.877 32.755 1.00 94.06 112 ILE A C 1
ATOM 949 O O . ILE A 1 112 ? -29.188 3.456 32.238 1.00 94.06 112 ILE A O 1
ATOM 953 N N . GLU A 1 113 ? -30.892 3.166 33.660 1.00 95.00 113 GLU A N 1
ATOM 954 C CA . GLU A 1 113 ? -30.463 1.839 34.117 1.00 95.00 113 GLU A CA 1
ATOM 955 C C . GLU A 1 113 ? -30.389 0.829 32.960 1.00 95.00 113 GLU A C 1
ATOM 957 O O . GLU A 1 113 ? -29.390 0.126 32.807 1.00 95.00 113 GLU A O 1
ATOM 962 N N . LYS A 1 114 ? -31.414 0.795 32.102 1.00 92.88 114 LYS A N 1
ATOM 963 C CA . LYS A 1 114 ? -31.448 -0.081 30.927 1.00 92.88 114 LYS A CA 1
ATOM 964 C C . LYS A 1 114 ? -30.429 0.322 29.863 1.00 92.88 114 LYS A C 1
ATOM 966 O O . LYS A 1 114 ? -29.798 -0.556 29.284 1.00 92.88 114 LYS A O 1
ATOM 971 N N . ASN A 1 115 ? -30.204 1.616 29.645 1.00 91.19 115 ASN A N 1
ATOM 972 C CA . ASN A 1 115 ? -29.149 2.091 28.749 1.00 91.19 115 ASN A CA 1
ATOM 973 C C . ASN A 1 115 ? -27.752 1.716 29.266 1.00 91.19 115 ASN A C 1
ATOM 975 O O . ASN A 1 115 ? -26.904 1.317 28.475 1.00 91.19 115 ASN A O 1
ATOM 979 N N . ASN A 1 116 ? -27.521 1.752 30.582 1.00 91.62 116 ASN A N 1
ATOM 980 C CA . ASN A 1 116 ? -26.270 1.264 31.164 1.00 91.62 116 ASN A CA 1
ATOM 981 C C . ASN A 1 116 ? -26.082 -0.243 30.919 1.00 91.62 116 ASN A C 1
ATOM 983 O O . ASN A 1 116 ? -24.988 -0.660 30.548 1.00 91.62 116 ASN A O 1
ATOM 987 N N . GLN A 1 117 ? -27.141 -1.052 31.057 1.00 92.94 117 GLN A N 1
ATOM 988 C CA . GLN A 1 117 ? -27.101 -2.483 30.713 1.00 92.94 117 GLN A CA 1
ATOM 989 C C . GLN A 1 117 ? -26.790 -2.696 29.223 1.00 92.94 117 GLN A C 1
ATOM 991 O O . GLN A 1 117 ? -25.906 -3.481 28.895 1.00 92.94 117 GLN A O 1
ATOM 996 N N . ILE A 1 118 ? -27.437 -1.940 28.326 1.00 89.56 118 ILE A N 1
ATOM 997 C CA . ILE A 1 118 ? -27.155 -1.966 26.881 1.00 89.56 118 ILE A CA 1
ATOM 998 C C . ILE A 1 118 ? -25.682 -1.635 26.605 1.00 89.56 118 ILE A C 1
ATOM 1000 O O . ILE A 1 118 ? -25.053 -2.308 25.793 1.00 89.56 118 ILE A O 1
ATOM 1004 N N . ASN A 1 119 ? -25.108 -0.639 27.281 1.00 86.12 119 ASN A N 1
ATOM 1005 C CA . ASN A 1 119 ? -23.704 -0.265 27.100 1.00 86.12 119 ASN A CA 1
ATOM 1006 C C . ASN A 1 119 ? -22.743 -1.373 27.554 1.00 86.12 119 ASN A C 1
ATOM 1008 O O . ASN A 1 119 ? -21.766 -1.647 26.860 1.00 86.12 119 ASN A O 1
ATOM 1012 N N . ILE A 1 120 ? -23.038 -2.053 28.667 1.00 88.19 120 ILE A N 1
ATOM 1013 C CA . ILE A 1 120 ? -22.258 -3.214 29.127 1.00 88.19 120 ILE A CA 1
ATOM 1014 C C . ILE A 1 120 ? -22.339 -4.351 28.099 1.00 88.19 120 ILE A C 1
ATOM 1016 O O . ILE A 1 120 ? -21.304 -4.888 27.704 1.00 88.19 120 ILE A O 1
ATOM 1020 N N . CYS A 1 121 ? -23.543 -4.677 27.615 1.00 87.44 121 CYS A N 1
ATOM 1021 C CA . CYS A 1 121 ? -23.729 -5.690 26.574 1.00 87.44 121 CYS A CA 1
ATOM 1022 C C . CYS A 1 121 ? -22.988 -5.321 25.283 1.00 87.44 121 CYS A C 1
ATOM 1024 O O . CYS A 1 121 ? -22.344 -6.181 24.693 1.00 87.44 121 CYS A O 1
ATOM 1026 N N . ASN A 1 122 ? -23.021 -4.053 24.862 1.00 82.38 122 ASN A N 1
ATOM 1027 C CA . ASN A 1 122 ? -22.286 -3.586 23.684 1.00 82.38 122 ASN A CA 1
ATOM 1028 C C . ASN A 1 122 ? -20.771 -3.692 23.866 1.00 82.38 122 ASN A C 1
ATOM 1030 O O . ASN A 1 122 ? -20.092 -4.154 22.958 1.00 82.38 122 ASN A O 1
ATOM 1034 N N . SER A 1 123 ? -20.238 -3.337 25.037 1.00 79.88 123 SER A N 1
ATOM 1035 C CA . SER A 1 123 ? -18.810 -3.501 25.330 1.00 79.88 123 SER A CA 1
ATOM 1036 C C . SER A 1 123 ? -18.383 -4.972 25.254 1.00 79.88 123 SER A C 1
ATOM 1038 O O . SER A 1 123 ? -17.385 -5.299 24.611 1.00 79.88 123 SER A O 1
ATOM 1040 N N . GLN A 1 124 ? -19.176 -5.882 25.829 1.00 83.50 124 GLN A N 1
ATOM 1041 C CA . GLN A 1 124 ? -18.921 -7.323 25.741 1.00 83.50 124 GLN A CA 1
ATOM 1042 C C . GLN A 1 124 ? -19.051 -7.846 24.306 1.00 83.50 124 GLN A C 1
ATOM 1044 O O . GLN A 1 124 ? -18.205 -8.616 23.859 1.00 83.50 124 GLN A O 1
ATOM 1049 N N . LYS A 1 125 ? -20.072 -7.398 23.568 1.00 85.75 125 LYS A N 1
ATOM 1050 C CA . LYS A 1 125 ? -20.300 -7.747 22.160 1.00 85.75 125 LYS A CA 1
ATOM 1051 C C . LYS A 1 125 ? -19.095 -7.334 21.318 1.00 85.75 125 LYS A C 1
ATOM 1053 O O . LYS A 1 125 ? -18.565 -8.159 20.585 1.00 85.75 125 LYS A O 1
ATOM 1058 N N . ASN A 1 126 ? -18.619 -6.101 21.484 1.00 78.88 126 ASN A N 1
ATOM 1059 C CA . ASN A 1 126 ? -17.469 -5.573 20.754 1.00 78.88 126 ASN A CA 1
ATOM 1060 C C . ASN A 1 126 ? -16.183 -6.339 21.096 1.00 78.88 126 ASN A C 1
ATOM 1062 O O . ASN A 1 126 ? -15.398 -6.617 20.197 1.00 78.88 126 ASN A O 1
ATOM 1066 N N . LYS A 1 127 ? -15.999 -6.771 22.353 1.00 79.88 127 LYS A N 1
ATOM 1067 C CA . LYS A 1 127 ? -14.886 -7.658 22.731 1.00 79.88 127 LYS A CA 1
ATOM 1068 C C . LYS A 1 127 ? -14.940 -9.001 21.996 1.00 79.88 127 LYS A C 1
ATOM 1070 O O . LYS A 1 127 ? -13.915 -9.473 21.519 1.00 79.88 127 LYS A O 1
ATOM 1075 N N . TYR A 1 128 ? -16.114 -9.625 21.889 1.00 82.38 128 TYR A N 1
ATOM 1076 C CA . TYR A 1 128 ? -16.243 -10.877 21.137 1.00 82.38 128 TYR A CA 1
ATOM 1077 C C . TYR A 1 128 ? -16.059 -10.669 19.632 1.00 82.38 128 TYR A C 1
ATOM 1079 O O . TYR A 1 128 ? -15.392 -11.484 19.007 1.00 82.38 128 TYR A O 1
ATOM 1087 N N . ILE A 1 129 ? -16.574 -9.575 19.058 1.00 80.56 129 ILE A N 1
ATOM 1088 C CA . ILE A 1 129 ? -16.319 -9.210 17.654 1.00 80.56 129 ILE A CA 1
ATOM 1089 C C . ILE A 1 129 ? -14.814 -9.056 17.416 1.00 80.56 129 ILE A C 1
ATOM 1091 O O . ILE A 1 129 ? -14.291 -9.640 16.472 1.00 80.56 129 ILE A O 1
ATOM 1095 N N . TYR A 1 130 ? -14.114 -8.338 18.299 1.00 76.19 130 TYR A N 1
ATOM 1096 C CA . TYR A 1 130 ? -12.661 -8.196 18.243 1.00 76.19 130 TYR A CA 1
ATOM 1097 C C . TYR A 1 130 ? -11.961 -9.560 18.257 1.00 76.19 130 TYR A C 1
ATOM 1099 O O . TYR A 1 130 ? -11.146 -9.832 17.385 1.00 76.19 130 TYR A O 1
ATOM 1107 N N . ASN A 1 131 ? -12.338 -10.450 19.181 1.00 76.31 131 ASN A N 1
ATOM 1108 C CA . ASN A 1 131 ? -11.766 -11.796 19.262 1.00 76.31 131 ASN A CA 1
ATOM 1109 C C . ASN A 1 131 ? -11.984 -12.627 17.992 1.00 76.31 131 ASN A C 1
ATOM 1111 O O . ASN A 1 131 ? -11.135 -13.441 17.663 1.00 76.31 131 ASN A O 1
ATOM 1115 N N . VAL A 1 132 ? -13.117 -12.461 17.302 1.00 80.88 132 VAL A N 1
ATOM 1116 C CA . VAL A 1 132 ? -13.381 -13.154 16.034 1.00 80.88 132 VAL A CA 1
ATOM 1117 C C . VAL A 1 132 ? -12.506 -12.576 14.920 1.00 80.88 132 VAL A C 1
ATOM 1119 O O . VAL A 1 132 ? -11.840 -13.318 14.203 1.00 80.88 132 VAL A O 1
ATOM 1122 N N . LEU A 1 133 ? -12.479 -11.248 14.783 1.00 76.81 133 LEU A N 1
ATOM 1123 C CA . LEU A 1 133 ? -11.733 -10.564 13.723 1.00 76.81 133 LEU A CA 1
ATOM 1124 C C . LEU A 1 133 ? -10.213 -10.682 13.896 1.00 76.81 133 LEU A C 1
ATOM 1126 O O . LEU A 1 133 ? -9.493 -10.691 12.898 1.00 76.81 133 LEU A O 1
ATOM 1130 N N . SER A 1 134 ? -9.725 -10.836 15.130 1.00 71.94 134 SER A N 1
ATOM 1131 C CA . SER A 1 134 ? -8.308 -11.076 15.414 1.00 71.94 134 SER A CA 1
ATOM 1132 C C . SER A 1 134 ? -7.819 -12.457 14.969 1.00 71.94 134 SER A C 1
ATOM 1134 O O . SER A 1 134 ? -6.619 -12.691 14.914 1.00 71.94 134 SER A O 1
ATOM 1136 N N . GLN A 1 135 ? -8.714 -13.382 14.617 1.00 75.88 135 GLN A N 1
ATOM 1137 C CA . GLN A 1 135 ? -8.321 -14.667 14.027 1.00 75.88 135 GLN A CA 1
ATOM 1138 C C . GLN A 1 135 ? -8.230 -14.612 12.501 1.00 75.88 135 GLN A C 1
ATOM 1140 O O . GLN A 1 135 ? -7.688 -15.526 11.881 1.00 75.88 135 GLN A O 1
ATOM 1145 N N . ILE A 1 136 ? -8.743 -13.547 11.879 1.00 78.25 136 ILE A N 1
ATOM 1146 C CA . ILE A 1 136 ? -8.717 -13.407 10.427 1.00 78.25 136 ILE A CA 1
ATOM 1147 C C . ILE A 1 136 ? -7.325 -12.967 9.980 1.00 78.25 136 ILE A C 1
ATOM 1149 O O . ILE A 1 136 ? -6.870 -11.866 10.293 1.00 78.25 136 ILE A O 1
ATOM 1153 N N . ASN A 1 137 ? -6.689 -13.817 9.178 1.00 79.38 137 ASN A N 1
ATOM 1154 C CA . ASN A 1 137 ? -5.390 -13.581 8.573 1.00 79.38 137 ASN A CA 1
ATOM 1155 C C . ASN A 1 137 ? -5.557 -13.220 7.088 1.00 79.38 137 ASN A C 1
ATOM 1157 O O . ASN A 1 137 ? -5.716 -14.089 6.221 1.00 79.38 137 ASN A O 1
ATOM 1161 N N . SER A 1 138 ? -5.477 -11.921 6.793 1.00 81.69 138 SER A N 1
ATOM 1162 C CA . SER A 1 138 ? -5.623 -11.375 5.437 1.00 81.69 138 SER A CA 1
ATOM 1163 C C . SER A 1 138 ? -4.550 -11.859 4.461 1.00 81.69 138 SER A C 1
ATOM 1165 O O . SER A 1 138 ? -4.844 -12.027 3.275 1.00 81.69 138 SER A O 1
ATOM 1167 N N . TYR A 1 139 ? -3.329 -12.134 4.931 1.00 83.06 139 TYR A N 1
ATOM 1168 C CA . TYR A 1 139 ? -2.282 -12.728 4.098 1.00 83.06 139 TYR A CA 1
ATOM 1169 C C . TYR A 1 139 ? -2.685 -14.131 3.632 1.00 83.06 139 TYR A C 1
ATOM 1171 O O . TYR A 1 139 ? -2.610 -14.416 2.439 1.00 83.06 139 TYR A O 1
ATOM 1179 N N . LYS A 1 140 ? -3.213 -14.974 4.529 1.00 84.62 140 LYS A N 1
ATOM 1180 C CA . LYS A 1 140 ? -3.696 -16.316 4.169 1.00 84.62 140 LYS A CA 1
ATOM 1181 C C . LYS A 1 140 ? -4.879 -16.259 3.197 1.00 84.62 140 LYS A C 1
ATOM 1183 O O . LYS A 1 140 ? -4.877 -16.993 2.213 1.00 84.62 140 LYS A O 1
ATOM 1188 N N . ILE A 1 141 ? -5.831 -15.338 3.409 1.00 89.50 141 ILE A N 1
ATOM 1189 C CA . ILE A 1 141 ? -6.927 -15.114 2.445 1.00 89.50 141 ILE A CA 1
ATOM 1190 C C . ILE A 1 141 ? -6.345 -14.795 1.066 1.00 89.50 141 ILE A C 1
ATOM 1192 O O . ILE A 1 141 ? -6.688 -15.427 0.070 1.00 89.50 141 ILE A O 1
ATOM 1196 N N . SER A 1 142 ? -5.424 -13.833 1.015 1.00 90.06 142 SER A N 1
ATOM 1197 C CA . SER A 1 142 ? -4.788 -13.398 -0.229 1.00 90.06 142 SER A CA 1
ATOM 1198 C C . SER A 1 142 ? -4.037 -14.533 -0.909 1.00 90.06 142 SER A C 1
ATOM 1200 O O . SER A 1 142 ? -4.191 -14.736 -2.110 1.00 90.06 142 SER A O 1
ATOM 1202 N N . GLN A 1 143 ? -3.261 -15.304 -0.148 1.00 89.69 143 GLN A N 1
ATOM 1203 C CA . GLN A 1 143 ? -2.500 -16.440 -0.651 1.00 89.69 143 GLN A CA 1
ATOM 1204 C C . GLN A 1 143 ? -3.414 -17.469 -1.326 1.00 89.69 143 GLN A C 1
ATOM 1206 O O . GLN A 1 143 ? -3.105 -17.929 -2.425 1.00 89.69 143 GLN A O 1
ATOM 1211 N N . GLU A 1 144 ? -4.550 -17.799 -0.711 1.00 91.38 144 GLU A N 1
ATOM 1212 C CA . GLU A 1 144 ? -5.521 -18.739 -1.276 1.00 91.38 144 GLU A CA 1
ATOM 1213 C C . GLU A 1 144 ? -6.198 -18.187 -2.538 1.00 91.38 144 GLU A C 1
ATOM 1215 O O . GLU A 1 144 ? -6.287 -18.899 -3.543 1.00 91.38 144 GLU A O 1
ATOM 1220 N N . ILE A 1 145 ? -6.612 -16.913 -2.532 1.00 94.50 145 ILE A N 1
ATOM 1221 C CA . ILE A 1 145 ? -7.221 -16.254 -3.699 1.00 94.50 145 ILE A CA 1
ATOM 1222 C C . ILE A 1 145 ? -6.238 -16.182 -4.875 1.00 94.50 145 ILE A C 1
ATOM 1224 O O . ILE A 1 145 ? -6.600 -16.537 -6.000 1.00 94.50 145 ILE A O 1
ATOM 1228 N N . PHE A 1 146 ? -4.986 -15.779 -4.645 1.00 93.00 146 PHE A N 1
ATOM 1229 C CA . PHE A 1 146 ? -3.964 -15.751 -5.694 1.00 93.00 146 PHE A CA 1
ATOM 1230 C C . PHE A 1 146 ? -3.647 -17.165 -6.205 1.00 93.00 146 PHE A C 1
ATOM 1232 O O . PHE A 1 146 ? -3.636 -17.383 -7.419 1.00 93.00 146 PHE A O 1
ATOM 1239 N N . ALA A 1 147 ? -3.492 -18.153 -5.315 1.00 90.12 147 ALA A N 1
ATOM 1240 C CA . ALA A 1 147 ? -3.195 -19.534 -5.702 1.00 90.12 147 ALA A CA 1
ATOM 1241 C C . ALA A 1 147 ? -4.298 -20.158 -6.573 1.00 90.12 147 ALA A C 1
ATOM 1243 O O . ALA A 1 147 ? -3.985 -20.819 -7.572 1.00 90.12 147 ALA A O 1
ATOM 1244 N N . LYS A 1 148 ? -5.575 -19.902 -6.244 1.00 91.25 148 LYS A N 1
ATOM 1245 C CA . LYS A 1 148 ? -6.739 -20.297 -7.061 1.00 91.25 148 LYS A CA 1
ATOM 1246 C C . LYS A 1 148 ? -6.712 -19.699 -8.469 1.00 91.25 148 LYS A C 1
ATOM 1248 O O . LYS A 1 148 ? -7.306 -20.269 -9.373 1.00 91.25 148 LYS A O 1
ATOM 1253 N N . ASN A 1 149 ? -6.012 -18.584 -8.667 1.00 91.25 149 ASN A N 1
ATOM 1254 C CA . ASN A 1 149 ? -5.914 -17.877 -9.943 1.00 91.25 149 ASN A CA 1
ATOM 1255 C C . ASN A 1 149 ? -4.570 -18.083 -10.657 1.00 91.25 149 ASN A C 1
ATOM 1257 O O . ASN A 1 149 ? -4.226 -17.326 -11.561 1.00 91.25 149 ASN A O 1
ATOM 1261 N N . GLY A 1 150 ? -3.807 -19.117 -10.296 1.00 87.94 150 GLY A N 1
ATOM 1262 C CA . GLY A 1 150 ? -2.540 -19.419 -10.969 1.00 87.94 150 GLY A CA 1
ATOM 1263 C C . GLY A 1 150 ? -1.387 -18.495 -10.566 1.00 87.94 150 GLY A C 1
ATOM 1264 O O . GLY A 1 150 ? -0.384 -18.398 -11.275 1.00 87.94 150 GLY A O 1
ATOM 1265 N N . LEU A 1 151 ? -1.520 -17.797 -9.440 1.00 90.94 151 LEU A N 1
ATOM 1266 C CA . LEU A 1 151 ? -0.580 -16.786 -8.978 1.00 90.94 151 LEU A CA 1
ATOM 1267 C C . LEU A 1 151 ? 0.012 -17.180 -7.628 1.00 90.94 151 LEU A C 1
ATOM 1269 O O . LEU A 1 151 ? -0.660 -17.780 -6.792 1.00 90.94 151 LEU A O 1
ATOM 1273 N N . TYR A 1 152 ? 1.278 -16.844 -7.406 1.00 87.19 152 TYR A N 1
ATOM 1274 C CA . TYR A 1 152 ? 1.939 -17.107 -6.132 1.00 87.19 152 TYR A CA 1
ATOM 1275 C C . TYR A 1 152 ? 2.206 -15.799 -5.401 1.00 87.19 152 TYR A C 1
ATOM 1277 O O . TYR A 1 152 ? 3.061 -15.023 -5.821 1.00 87.19 152 TYR A O 1
ATOM 1285 N N . LEU A 1 153 ? 1.475 -15.551 -4.316 1.00 87.44 153 LEU A N 1
ATOM 1286 C CA . LEU A 1 153 ? 1.742 -14.418 -3.436 1.00 87.44 153 LEU A CA 1
ATOM 1287 C C . LEU A 1 153 ? 3.030 -14.676 -2.656 1.00 87.44 153 LEU A C 1
ATOM 1289 O O . LEU A 1 153 ? 3.141 -15.677 -1.946 1.00 87.44 153 LEU A O 1
ATOM 1293 N N . MET A 1 154 ? 3.989 -13.767 -2.783 1.00 82.19 154 MET A N 1
ATOM 1294 C CA . MET A 1 154 ? 5.218 -13.838 -2.013 1.00 82.19 154 MET A CA 1
ATOM 1295 C C . MET A 1 154 ? 4.948 -13.479 -0.547 1.00 82.19 154 MET A C 1
ATOM 1297 O O . MET A 1 154 ? 4.208 -12.528 -0.284 1.00 82.19 154 MET A O 1
ATOM 1301 N N . PRO A 1 155 ? 5.573 -14.181 0.418 1.00 74.88 155 PRO A N 1
ATOM 1302 C CA . PRO A 1 155 ? 5.441 -13.841 1.835 1.00 74.88 155 PRO A CA 1
ATOM 1303 C C . PRO A 1 155 ? 5.890 -12.414 2.144 1.00 74.88 155 PRO A C 1
ATOM 1305 O O . PRO A 1 155 ? 5.336 -11.750 3.020 1.00 74.88 155 PRO A O 1
ATOM 1308 N N . GLU A 1 156 ? 6.892 -11.939 1.411 1.00 73.94 156 GLU A N 1
ATOM 1309 C CA . GLU A 1 156 ? 7.474 -10.618 1.553 1.00 73.94 156 GLU A CA 1
ATOM 1310 C C . GLU A 1 156 ? 7.870 -10.089 0.183 1.00 73.94 156 GLU A C 1
ATOM 1312 O O . GLU A 1 156 ? 8.330 -10.842 -0.678 1.00 73.94 156 GLU A O 1
ATOM 1317 N N . ILE A 1 157 ? 7.752 -8.780 0.020 1.00 79.25 157 ILE A N 1
ATOM 1318 C CA . ILE A 1 157 ? 8.230 -8.082 -1.164 1.00 79.25 157 ILE A CA 1
ATOM 1319 C C . ILE A 1 157 ? 9.757 -7.945 -1.137 1.00 79.25 157 ILE A C 1
ATOM 1321 O O . ILE A 1 157 ? 10.334 -7.449 -0.168 1.00 79.25 157 ILE A O 1
ATOM 1325 N N . GLN A 1 158 ? 10.408 -8.365 -2.218 1.00 78.44 158 GLN A N 1
ATOM 1326 C CA . GLN A 1 158 ? 11.843 -8.206 -2.438 1.00 78.44 158 GLN A CA 1
ATOM 1327 C C . GLN A 1 158 ? 12.101 -6.870 -3.151 1.00 78.44 158 GLN A C 1
ATOM 1329 O O . GLN A 1 158 ? 12.202 -6.797 -4.379 1.00 78.44 158 GLN A O 1
ATOM 1334 N N . TYR A 1 159 ? 12.154 -5.778 -2.384 1.00 77.75 159 TYR A N 1
ATOM 1335 C CA . TYR A 1 159 ? 12.302 -4.417 -2.921 1.00 77.75 159 TYR A CA 1
ATOM 1336 C C . TYR A 1 159 ? 13.576 -4.215 -3.756 1.00 77.75 159 TYR A C 1
ATOM 1338 O O . TYR A 1 159 ? 13.589 -3.373 -4.650 1.00 77.75 159 TYR A O 1
ATOM 1346 N N . GLU A 1 160 ? 14.631 -4.990 -3.508 1.00 75.56 160 GLU A N 1
ATOM 1347 C CA . GLU A 1 160 ? 15.872 -5.011 -4.292 1.00 75.56 160 GLU A CA 1
ATOM 1348 C C . GLU A 1 160 ? 15.656 -5.367 -5.768 1.00 75.56 160 GLU A C 1
ATOM 1350 O O . GLU A 1 160 ? 16.448 -4.965 -6.622 1.00 75.56 160 GLU A O 1
ATOM 1355 N N . ASN A 1 161 ? 14.558 -6.055 -6.091 1.00 79.19 161 ASN A N 1
ATOM 1356 C CA . ASN A 1 161 ? 14.211 -6.361 -7.470 1.00 79.19 161 ASN A CA 1
ATOM 1357 C C . ASN A 1 161 ? 13.644 -5.138 -8.204 1.00 79.19 161 ASN A C 1
ATOM 1359 O O . ASN A 1 161 ? 13.580 -5.161 -9.430 1.00 79.19 161 ASN A O 1
ATOM 1363 N N . ILE A 1 162 ? 13.266 -4.056 -7.517 1.00 81.75 162 ILE A N 1
ATOM 1364 C CA . ILE A 1 162 ? 12.667 -2.858 -8.117 1.00 81.75 162 ILE A CA 1
ATOM 1365 C C . ILE A 1 162 ? 13.714 -1.744 -8.184 1.00 81.75 162 ILE A C 1
ATOM 1367 O O . ILE A 1 162 ? 14.105 -1.163 -7.172 1.00 81.75 162 ILE A O 1
ATOM 1371 N N . LYS A 1 163 ? 14.158 -1.401 -9.396 1.00 80.56 163 LYS A N 1
ATOM 1372 C CA . LYS A 1 163 ? 15.065 -0.268 -9.616 1.00 80.56 163 LYS A CA 1
ATOM 1373 C C . LYS A 1 163 ? 14.258 1.031 -9.596 1.00 80.56 163 LYS A C 1
ATOM 1375 O O . LYS A 1 163 ? 13.090 1.043 -9.964 1.00 80.56 163 LYS A O 1
ATOM 1380 N N . GLN A 1 164 ? 14.883 2.165 -9.273 1.00 77.50 164 GLN A N 1
ATOM 1381 C CA . GLN A 1 164 ? 14.207 3.472 -9.383 1.00 77.50 164 GLN A CA 1
ATOM 1382 C C . GLN A 1 164 ? 13.711 3.761 -10.812 1.00 77.50 164 GLN A C 1
ATOM 1384 O O . GLN A 1 164 ? 12.687 4.407 -10.987 1.00 77.50 164 GLN A O 1
ATOM 1389 N N . THR A 1 165 ? 14.387 3.228 -11.838 1.00 78.50 165 THR A N 1
ATOM 1390 C CA . THR A 1 165 ? 13.955 3.296 -13.248 1.00 78.50 165 THR A CA 1
ATOM 1391 C C . THR A 1 165 ? 12.699 2.475 -13.554 1.00 78.50 165 THR A C 1
ATOM 1393 O O . THR A 1 165 ? 12.135 2.593 -14.639 1.00 78.50 165 THR A O 1
ATOM 1396 N N . ASP A 1 166 ? 12.278 1.618 -12.625 1.00 83.75 166 ASP A N 1
ATOM 1397 C CA . ASP A 1 166 ? 11.024 0.870 -12.686 1.00 83.75 166 ASP A CA 1
ATOM 1398 C C . ASP A 1 166 ? 9.868 1.635 -12.010 1.00 83.75 166 ASP A C 1
ATOM 1400 O O . ASP A 1 166 ? 8.784 1.083 -11.835 1.00 83.75 166 ASP A O 1
ATOM 1404 N N . LEU A 1 167 ? 10.083 2.902 -11.630 1.00 87.12 167 LEU A N 1
ATOM 1405 C CA . LEU A 1 167 ? 9.095 3.773 -10.998 1.00 87.12 167 LEU A CA 1
ATOM 1406 C C . LEU A 1 167 ? 8.895 5.058 -11.810 1.00 87.12 167 LEU A C 1
ATOM 1408 O O . LEU A 1 167 ? 9.828 5.606 -12.398 1.00 87.12 167 LEU A O 1
ATOM 1412 N N . LEU A 1 168 ? 7.665 5.565 -11.812 1.00 86.44 168 LEU A N 1
ATOM 1413 C CA . LEU A 1 168 ? 7.294 6.831 -12.442 1.00 86.44 168 LEU A CA 1
ATOM 1414 C C . LEU A 1 168 ? 7.527 8.000 -11.478 1.00 86.44 168 LEU A C 1
ATOM 1416 O O . LEU A 1 168 ? 6.581 8.570 -10.948 1.00 86.44 168 LEU A O 1
ATOM 1420 N N . ILE A 1 169 ? 8.798 8.336 -11.240 1.00 85.00 169 ILE A N 1
ATOM 1421 C CA . ILE A 1 169 ? 9.174 9.427 -10.330 1.00 85.00 169 ILE A CA 1
ATOM 1422 C C . ILE A 1 169 ? 8.929 10.792 -10.984 1.00 85.00 169 ILE A C 1
ATOM 1424 O O . ILE A 1 169 ? 9.341 11.029 -12.126 1.00 85.00 169 ILE A O 1
ATOM 1428 N N . SER A 1 170 ? 8.296 11.715 -10.257 1.00 85.62 170 SER A N 1
ATOM 1429 C CA . SER A 1 170 ? 8.047 13.076 -10.739 1.00 85.62 170 SER A CA 1
ATOM 1430 C C . SER A 1 170 ? 9.357 13.813 -11.044 1.00 85.62 170 SER A C 1
ATOM 1432 O O . SER A 1 170 ? 10.319 13.752 -10.285 1.00 85.62 170 SER A O 1
ATOM 1434 N N . ARG A 1 171 ? 9.392 14.593 -12.134 1.00 82.44 171 ARG A N 1
ATOM 1435 C CA . ARG A 1 171 ? 10.618 15.230 -12.674 1.00 82.44 171 ARG A CA 1
ATOM 1436 C C . ARG A 1 171 ? 11.442 16.049 -11.664 1.00 82.44 171 ARG A C 1
ATOM 1438 O O . ARG A 1 171 ? 12.656 16.123 -11.812 1.00 82.44 171 ARG A O 1
ATOM 1445 N N . ASN A 1 172 ? 10.790 16.672 -10.683 1.00 85.06 172 ASN A N 1
ATOM 1446 C CA . ASN A 1 172 ? 11.425 17.515 -9.660 1.00 85.06 172 ASN A CA 1
ATOM 1447 C C . ASN A 1 172 ? 11.335 16.903 -8.254 1.00 85.06 172 ASN A C 1
ATOM 1449 O O . ASN A 1 172 ? 11.500 17.613 -7.263 1.00 85.06 172 ASN A O 1
ATOM 1453 N N . ALA A 1 173 ? 11.014 15.614 -8.164 1.00 87.62 173 ALA A N 1
ATOM 1454 C CA . ALA A 1 173 ? 10.929 14.906 -6.905 1.00 87.62 173 ALA A CA 1
ATOM 1455 C C . ALA A 1 173 ? 12.081 13.913 -6.755 1.00 87.62 173 ALA A C 1
ATOM 1457 O O . ALA A 1 173 ? 12.677 13.444 -7.726 1.00 87.62 173 ALA A O 1
ATOM 1458 N N . LYS A 1 174 ? 12.396 13.595 -5.505 1.00 85.69 174 LYS A N 1
ATOM 1459 C CA . LYS A 1 174 ? 13.378 12.588 -5.123 1.00 85.69 174 LYS A CA 1
ATOM 1460 C C . LYS A 1 174 ? 12.643 11.355 -4.624 1.00 85.69 174 LYS A C 1
ATOM 1462 O O . LYS A 1 174 ? 11.768 11.471 -3.769 1.00 85.69 174 LYS A O 1
ATOM 1467 N N . PHE A 1 175 ? 13.027 10.176 -5.107 1.00 83.62 175 PHE A N 1
ATOM 1468 C CA . PHE A 1 175 ? 12.574 8.927 -4.503 1.00 83.62 175 PHE A CA 1
ATOM 1469 C C . PHE A 1 175 ? 13.064 8.846 -3.061 1.00 83.62 175 PHE A C 1
ATOM 1471 O O . PHE A 1 175 ? 14.261 8.963 -2.792 1.00 83.62 175 PHE A O 1
ATOM 1478 N N . VAL A 1 176 ? 12.128 8.628 -2.149 1.00 77.50 176 VAL A N 1
ATOM 1479 C CA . VAL A 1 176 ? 12.402 8.579 -0.717 1.00 77.50 176 VAL A CA 1
ATOM 1480 C C . VAL A 1 176 ? 12.563 7.141 -0.235 1.00 77.50 176 VAL A C 1
ATOM 1482 O O . VAL A 1 176 ? 13.465 6.834 0.537 1.00 77.50 176 VAL A O 1
ATOM 1485 N N . GLY A 1 177 ? 11.684 6.252 -0.683 1.00 76.81 177 GLY A N 1
ATOM 1486 C CA . GLY A 1 177 ? 11.618 4.880 -0.194 1.00 76.81 177 GLY A CA 1
ATOM 1487 C C . GLY A 1 177 ? 10.252 4.272 -0.456 1.00 76.81 177 GLY A C 1
ATOM 1488 O O . GLY A 1 177 ? 9.295 4.982 -0.784 1.00 76.81 177 GLY A O 1
ATOM 1489 N N . PHE A 1 178 ? 10.138 2.957 -0.293 1.00 78.75 178 PHE A N 1
ATOM 1490 C CA . PHE A 1 178 ? 8.829 2.318 -0.362 1.00 78.75 178 PHE A CA 1
ATOM 1491 C C . PHE A 1 178 ? 8.042 2.547 0.933 1.00 78.75 178 PHE A C 1
ATOM 1493 O O . PHE A 1 178 ? 8.608 2.653 2.019 1.00 78.75 178 PHE A O 1
ATOM 1500 N N . PHE A 1 179 ? 6.724 2.650 0.797 1.00 75.88 179 PHE A N 1
ATOM 1501 C CA . PHE A 1 179 ? 5.742 2.683 1.880 1.00 75.88 179 PHE A CA 1
ATOM 1502 C C . PHE A 1 179 ? 5.124 1.292 2.151 1.00 75.88 179 PHE A C 1
ATOM 1504 O O . PHE A 1 179 ? 4.607 1.016 3.233 1.00 75.88 179 PHE A O 1
ATOM 1511 N N . GLY A 1 180 ? 5.157 0.408 1.165 1.00 77.75 180 GLY A N 1
ATOM 1512 C CA . GLY A 1 180 ? 4.502 -0.885 1.251 1.00 77.75 180 GLY A CA 1
ATOM 1513 C C . GLY A 1 180 ? 4.306 -1.476 -0.127 1.00 77.75 180 GLY A C 1
ATOM 1514 O O . GLY A 1 180 ? 4.531 -0.815 -1.143 1.00 77.75 180 GLY A O 1
ATOM 1515 N N . GLY A 1 181 ? 3.849 -2.714 -0.180 1.00 82.06 181 GLY A N 1
ATOM 1516 C CA . GLY A 1 181 ? 3.536 -3.337 -1.449 1.00 82.06 181 GLY A CA 1
ATOM 1517 C C . GLY A 1 181 ? 3.225 -4.807 -1.314 1.00 82.06 181 GLY A C 1
ATOM 1518 O O . GLY A 1 181 ? 3.358 -5.397 -0.244 1.00 82.06 181 GLY A O 1
ATOM 1519 N N . LEU A 1 182 ? 2.825 -5.383 -2.436 1.00 87.44 182 LEU A N 1
ATOM 1520 C CA . LEU A 1 182 ? 2.639 -6.814 -2.587 1.00 87.44 182 LEU A CA 1
ATOM 1521 C C . LEU A 1 182 ? 3.432 -7.285 -3.808 1.00 87.44 182 LEU A C 1
ATOM 1523 O O . LEU A 1 182 ? 3.447 -6.616 -4.845 1.00 87.44 182 LEU A O 1
ATOM 1527 N N . GLU A 1 183 ? 4.096 -8.426 -3.669 1.00 89.31 183 GLU A N 1
ATOM 1528 C CA . GLU A 1 183 ? 4.787 -9.118 -4.753 1.00 89.31 183 GLU A CA 1
ATOM 1529 C C . GLU A 1 183 ? 4.047 -10.421 -5.038 1.00 89.31 183 GLU A C 1
ATOM 1531 O O . GLU A 1 183 ? 3.800 -11.226 -4.141 1.00 89.31 183 GLU A O 1
ATOM 1536 N N . VAL A 1 184 ? 3.694 -10.634 -6.297 1.00 90.69 184 VAL A N 1
ATOM 1537 C CA . VAL A 1 184 ? 3.082 -11.873 -6.766 1.00 90.69 184 VAL A CA 1
ATOM 1538 C C . VAL A 1 184 ? 3.891 -12.355 -7.952 1.00 90.69 184 VAL A C 1
ATOM 1540 O O . VAL A 1 184 ? 4.233 -11.585 -8.851 1.00 90.69 184 VAL A O 1
ATOM 1543 N N . LYS A 1 185 ? 4.185 -13.650 -7.972 1.00 86.94 185 LYS A N 1
ATOM 1544 C CA . LYS A 1 185 ? 4.800 -14.292 -9.123 1.00 86.94 185 LYS A CA 1
ATOM 1545 C C . LYS A 1 185 ? 3.725 -14.808 -10.062 1.00 86.94 185 LYS A C 1
ATOM 1547 O O . LYS A 1 185 ? 2.885 -15.635 -9.691 1.00 86.94 185 LYS A O 1
ATOM 1552 N N . PHE A 1 186 ? 3.802 -14.347 -11.303 1.00 86.38 186 PHE A N 1
ATOM 1553 C CA . PHE A 1 186 ? 3.097 -14.926 -12.432 1.00 86.38 186 PHE A CA 1
ATOM 1554 C C . PHE A 1 186 ? 4.066 -15.852 -13.172 1.00 86.38 186 PHE A C 1
ATOM 1556 O O . PHE A 1 186 ? 5.000 -15.397 -13.832 1.00 86.38 186 PHE A O 1
ATOM 1563 N N . LYS A 1 187 ? 3.872 -17.171 -13.033 1.00 81.50 187 LYS A N 1
ATOM 1564 C CA . LYS A 1 187 ? 4.868 -18.196 -13.400 1.00 81.50 187 LYS A CA 1
ATOM 1565 C C . LYS A 1 187 ? 6.173 -17.970 -12.621 1.00 81.50 187 LYS A C 1
ATOM 1567 O O . LYS A 1 187 ? 6.210 -18.213 -11.419 1.00 81.50 187 LYS A O 1
ATOM 1572 N N . SER A 1 188 ? 7.197 -17.452 -13.287 1.00 77.00 188 SER A N 1
ATOM 1573 C CA . SER A 1 188 ? 8.478 -17.066 -12.697 1.00 77.00 188 SER A CA 1
ATOM 1574 C C . SER A 1 188 ? 8.787 -15.578 -12.913 1.00 77.00 188 SER A C 1
ATOM 1576 O O . SER A 1 188 ? 9.911 -15.147 -12.689 1.00 77.00 188 SER A O 1
ATOM 1578 N N . THR A 1 189 ? 7.796 -14.797 -13.349 1.00 86.00 189 THR A N 1
ATOM 1579 C CA . THR A 1 189 ? 7.917 -13.354 -13.538 1.00 86.00 189 THR A CA 1
ATOM 1580 C C . THR A 1 189 ? 7.406 -12.606 -12.319 1.00 86.00 189 THR A C 1
ATOM 1582 O O . THR A 1 189 ? 6.298 -12.864 -11.841 1.00 86.00 189 THR A O 1
ATOM 1585 N N . ASP A 1 190 ? 8.216 -11.669 -11.833 1.00 88.19 190 ASP A N 1
ATOM 1586 C CA . ASP A 1 190 ? 7.888 -10.852 -10.672 1.00 88.19 190 ASP A CA 1
ATOM 1587 C C . ASP A 1 190 ? 6.948 -9.710 -11.071 1.00 88.19 190 ASP A C 1
ATOM 1589 O O . ASP A 1 190 ? 7.229 -8.918 -11.980 1.00 88.19 190 ASP A O 1
ATOM 1593 N N . THR A 1 191 ? 5.812 -9.636 -10.381 1.00 93.62 191 THR A N 1
ATOM 1594 C CA . THR A 1 191 ? 4.824 -8.573 -10.549 1.00 93.62 191 THR A CA 1
ATOM 1595 C C . THR A 1 191 ? 4.530 -7.932 -9.202 1.00 93.62 191 THR A C 1
ATOM 1597 O O . THR A 1 191 ? 4.283 -8.610 -8.206 1.00 93.62 191 THR A O 1
ATOM 1600 N N . PHE A 1 192 ? 4.559 -6.608 -9.150 1.00 92.75 192 PHE A N 1
ATOM 1601 C CA . PHE A 1 192 ? 4.471 -5.849 -7.911 1.00 92.75 192 PHE A CA 1
ATOM 1602 C C . PHE A 1 192 ? 3.339 -4.836 -7.990 1.00 92.75 192 PHE A C 1
ATOM 1604 O O . PHE A 1 192 ? 3.156 -4.193 -9.018 1.00 92.75 192 PHE A O 1
ATOM 1611 N N . LEU A 1 193 ? 2.624 -4.638 -6.888 1.00 91.88 193 LEU A N 1
ATOM 1612 C CA . LEU A 1 193 ? 1.891 -3.399 -6.643 1.00 91.88 193 LEU A CA 1
ATOM 1613 C C . LEU A 1 193 ? 2.583 -2.714 -5.473 1.00 91.88 193 LEU A C 1
ATOM 1615 O O . LEU A 1 193 ? 2.499 -3.186 -4.340 1.00 91.88 193 LEU A O 1
ATOM 1619 N N . VAL A 1 194 ? 3.304 -1.636 -5.765 1.00 87.88 194 VAL A N 1
ATOM 1620 C CA . VAL A 1 194 ? 4.120 -0.922 -4.785 1.00 87.88 194 VAL A CA 1
ATOM 1621 C C . VAL A 1 194 ? 3.557 0.444 -4.480 1.00 87.88 194 VAL A C 1
ATOM 1623 O O . VAL A 1 194 ? 3.006 1.120 -5.344 1.00 87.88 194 VAL A O 1
ATOM 1626 N N . TYR A 1 195 ? 3.741 0.849 -3.236 1.00 84.62 195 TYR A N 1
ATOM 1627 C CA . TYR A 1 195 ? 3.491 2.180 -2.729 1.00 84.62 195 TYR A CA 1
ATOM 1628 C C . TYR A 1 195 ? 4.838 2.765 -2.345 1.00 84.62 195 TYR A C 1
ATOM 1630 O O . TYR A 1 195 ? 5.633 2.111 -1.668 1.00 84.62 195 TYR A O 1
ATOM 1638 N N . TYR A 1 196 ? 5.120 3.982 -2.778 1.00 81.56 196 TYR A N 1
ATOM 1639 C CA . TYR A 1 196 ? 6.403 4.621 -2.535 1.00 81.56 196 TYR A CA 1
ATOM 1640 C C . TYR A 1 196 ? 6.242 6.118 -2.348 1.00 81.56 196 TYR A C 1
ATOM 1642 O O . TYR A 1 196 ? 5.242 6.709 -2.744 1.00 81.56 196 TYR A O 1
ATOM 1650 N N . LYS A 1 197 ? 7.220 6.716 -1.681 1.00 81.44 197 LYS A N 1
ATOM 1651 C CA . LYS A 1 197 ? 7.211 8.129 -1.332 1.00 81.44 197 LYS A CA 1
ATOM 1652 C C . LYS A 1 197 ? 8.131 8.913 -2.251 1.00 81.44 197 LYS A C 1
ATOM 1654 O O . LYS A 1 197 ? 9.240 8.471 -2.571 1.00 81.44 197 LYS A O 1
ATOM 1659 N N . GLU A 1 198 ? 7.679 10.102 -2.606 1.00 86.38 198 GLU A N 1
ATOM 1660 C CA . GLU A 1 198 ? 8.445 11.103 -3.329 1.00 86.38 198 GLU A CA 1
ATOM 1661 C C . GLU A 1 198 ? 8.543 12.369 -2.486 1.00 86.38 198 GLU A C 1
ATOM 1663 O O . GLU A 1 198 ? 7.548 12.840 -1.941 1.00 86.38 198 GLU A O 1
ATOM 1668 N N . PHE A 1 199 ? 9.743 12.928 -2.379 1.00 86.50 199 PHE A N 1
ATOM 1669 C CA . PHE A 1 199 ? 9.973 14.208 -1.725 1.00 86.50 199 PHE A CA 1
ATOM 1670 C C . PHE A 1 199 ? 10.119 15.302 -2.774 1.00 86.50 199 PHE A C 1
ATOM 1672 O O . PHE A 1 199 ? 10.915 15.170 -3.704 1.00 86.50 199 PHE A O 1
ATOM 1679 N N . SER A 1 200 ? 9.391 16.400 -2.610 1.00 90.62 200 SER A N 1
ATOM 1680 C CA . SER A 1 200 ? 9.538 17.589 -3.449 1.00 90.62 200 SER A CA 1
ATOM 1681 C C . SER A 1 200 ? 9.319 18.861 -2.639 1.00 90.62 200 SER A C 1
ATOM 1683 O O . SER A 1 200 ? 8.582 18.861 -1.658 1.00 90.62 200 SER A O 1
ATOM 1685 N N . ILE A 1 201 ? 9.942 19.958 -3.064 1.00 91.44 201 ILE A N 1
ATOM 1686 C CA . ILE A 1 201 ? 9.669 21.296 -2.531 1.00 91.44 201 ILE A CA 1
ATOM 1687 C C . ILE A 1 201 ? 8.826 22.029 -3.571 1.00 91.44 201 ILE A C 1
ATOM 1689 O O . ILE A 1 201 ? 9.217 22.118 -4.738 1.00 91.44 201 ILE A O 1
ATOM 1693 N N . LYS A 1 202 ? 7.654 22.519 -3.162 1.00 90.88 202 LYS A N 1
ATOM 1694 C CA . LYS A 1 202 ? 6.734 23.275 -4.022 1.00 90.88 202 LYS A CA 1
ATOM 1695 C C . LYS A 1 202 ? 6.467 24.635 -3.385 1.00 90.88 202 LYS A C 1
ATOM 1697 O O . LYS A 1 202 ? 6.213 24.711 -2.187 1.00 90.88 202 LYS A O 1
ATOM 1702 N N . ASP A 1 203 ? 6.464 25.691 -4.192 1.00 92.75 203 ASP A N 1
ATOM 1703 C CA . ASP A 1 203 ? 6.080 27.023 -3.722 1.00 92.75 203 ASP A CA 1
ATOM 1704 C C . ASP A 1 203 ? 4.567 27.071 -3.473 1.00 92.75 203 ASP A C 1
ATOM 1706 O O . ASP A 1 203 ? 3.767 27.017 -4.414 1.00 92.75 203 ASP A O 1
ATOM 1710 N N . VAL A 1 204 ? 4.166 27.191 -2.209 1.00 92.44 204 VAL A N 1
ATOM 1711 C CA . VAL A 1 204 ? 2.767 27.382 -1.818 1.00 92.44 204 VAL A CA 1
ATOM 1712 C C . VAL A 1 204 ? 2.489 28.872 -1.708 1.00 92.44 204 VAL A C 1
ATOM 1714 O O . VAL A 1 204 ? 3.184 29.604 -1.006 1.00 92.44 204 VAL A O 1
ATOM 1717 N N . VAL A 1 205 ? 1.452 29.328 -2.414 1.00 95.19 205 VAL A N 1
ATOM 1718 C CA . VAL A 1 205 ? 1.025 30.727 -2.376 1.00 95.19 205 VAL A CA 1
ATOM 1719 C C . VAL A 1 205 ? -0.089 30.888 -1.350 1.00 95.19 205 VAL A C 1
ATOM 1721 O O . VAL A 1 205 ? -1.195 30.390 -1.559 1.00 95.19 205 VAL A O 1
ATOM 1724 N N . THR A 1 206 ? 0.174 31.613 -0.267 1.00 95.50 206 THR A N 1
ATOM 1725 C CA . THR A 1 206 ? -0.868 32.075 0.656 1.00 95.50 206 THR A CA 1
ATOM 1726 C C . THR A 1 206 ? -1.240 33.519 0.342 1.00 95.50 206 THR A C 1
ATOM 1728 O O . THR A 1 206 ? -0.489 34.255 -0.303 1.00 95.50 206 THR A O 1
ATOM 1731 N N . SER A 1 207 ? -2.439 33.935 0.746 1.00 95.38 207 SER A N 1
ATOM 1732 C CA . SER A 1 207 ? -2.916 35.296 0.506 1.00 95.38 207 SER A CA 1
ATOM 1733 C C . SER A 1 207 ? -3.570 35.892 1.737 1.00 95.38 207 SER A C 1
ATOM 1735 O O . SER A 1 207 ? -4.344 35.222 2.417 1.00 95.38 207 SER A O 1
ATOM 1737 N N . GLY A 1 208 ? -3.297 37.169 1.972 1.00 94.88 208 GLY A N 1
ATOM 1738 C CA . GLY A 1 208 ? -3.981 38.001 2.953 1.00 94.88 208 GLY A CA 1
ATOM 1739 C C . GLY A 1 208 ? -4.719 39.126 2.244 1.00 94.88 208 GLY A C 1
ATOM 1740 O O . GLY A 1 208 ? -4.348 39.526 1.139 1.00 94.88 208 GLY A O 1
ATOM 1741 N N . CYS A 1 209 ? -5.767 39.654 2.865 1.00 95.06 209 CYS A N 1
ATOM 1742 C CA . CYS A 1 209 ? -6.478 40.806 2.332 1.00 95.06 209 CYS A CA 1
ATOM 1743 C C . CYS A 1 209 ? -6.838 41.794 3.435 1.00 95.06 209 CYS A C 1
ATOM 1745 O O . CYS A 1 209 ? -7.168 41.397 4.553 1.00 95.06 209 CYS A O 1
ATOM 1747 N N . ILE A 1 210 ? -6.828 43.080 3.096 1.00 94.69 210 ILE A N 1
ATOM 1748 C CA . ILE A 1 210 ? -7.371 44.138 3.949 1.00 94.69 210 ILE A CA 1
ATOM 1749 C C . ILE A 1 210 ? -8.326 45.004 3.135 1.00 94.69 210 ILE A C 1
ATOM 1751 O O . ILE A 1 210 ? -8.179 45.150 1.920 1.00 94.69 210 ILE A O 1
ATOM 1755 N N . GLN A 1 211 ? -9.294 45.608 3.814 1.00 94.50 211 GLN A N 1
ATOM 1756 C CA . GLN A 1 211 ? -10.177 46.593 3.208 1.00 94.50 211 GLN A CA 1
ATOM 1757 C C . GLN A 1 211 ? -9.618 47.992 3.462 1.00 94.50 211 GLN A C 1
ATOM 1759 O O . GLN A 1 211 ? -9.392 48.385 4.607 1.00 94.50 211 GLN A O 1
ATOM 1764 N N . ILE A 1 212 ? -9.405 48.751 2.394 1.00 91.88 212 ILE A N 1
ATOM 1765 C CA . ILE A 1 212 ? -8.997 50.152 2.454 1.00 91.88 212 ILE A CA 1
ATOM 1766 C C . ILE A 1 212 ? -10.174 51.028 2.046 1.00 91.88 212 ILE A C 1
ATOM 1768 O O . ILE A 1 212 ? -10.978 50.654 1.197 1.00 91.88 212 ILE A O 1
ATOM 1772 N N . SER A 1 213 ? -10.295 52.200 2.662 1.00 89.56 213 SER A N 1
ATOM 1773 C CA . SER A 1 213 ? -11.315 53.182 2.293 1.00 89.56 213 SER A CA 1
ATOM 1774 C C . SER A 1 213 ? -10.644 54.470 1.850 1.00 89.56 213 SER A C 1
ATOM 1776 O O . SER A 1 213 ? -9.774 54.992 2.548 1.00 89.56 213 SER A O 1
ATOM 1778 N N . TYR A 1 214 ? -11.041 54.980 0.689 1.00 86.88 214 TYR A N 1
ATOM 1779 C CA . TYR A 1 214 ? -10.491 56.195 0.103 1.00 86.88 214 TYR A CA 1
ATOM 1780 C C . TYR A 1 214 ? -11.603 57.050 -0.503 1.00 86.88 214 TYR A C 1
ATOM 1782 O O . TYR A 1 214 ? -12.707 56.587 -0.793 1.00 86.88 214 TYR A O 1
ATOM 1790 N N . ARG A 1 215 ? -11.317 58.340 -0.664 1.00 83.94 215 ARG A N 1
ATOM 1791 C CA . ARG A 1 215 ? -12.277 59.306 -1.187 1.00 83.94 215 ARG A CA 1
ATOM 1792 C C . ARG A 1 215 ? -12.125 59.414 -2.704 1.00 83.94 215 ARG A C 1
ATOM 1794 O O . ARG A 1 215 ? -11.042 59.730 -3.191 1.00 83.94 215 ARG A O 1
ATOM 1801 N N . LYS A 1 216 ? -13.211 59.182 -3.445 1.00 81.94 216 LYS A N 1
ATOM 1802 C CA . LYS A 1 216 ? -13.296 59.374 -4.901 1.00 81.94 216 LYS A CA 1
ATOM 1803 C C . LYS A 1 216 ? -14.324 60.475 -5.178 1.00 81.94 216 LYS A C 1
ATOM 1805 O O . LYS A 1 216 ? -15.522 60.214 -5.234 1.00 81.94 216 LYS A O 1
ATOM 1810 N N . GLY A 1 217 ? -13.865 61.723 -5.285 1.00 82.50 217 GLY A N 1
ATOM 1811 C CA . GLY A 1 217 ? -14.757 62.891 -5.307 1.00 82.50 217 GLY A CA 1
ATOM 1812 C C . GLY A 1 217 ? -15.377 63.142 -3.927 1.00 82.50 217 GLY A C 1
ATOM 1813 O O . GLY A 1 217 ? -14.645 63.291 -2.954 1.00 82.50 217 GLY A O 1
ATOM 1814 N N . ASP A 1 218 ? -16.707 63.150 -3.817 1.00 84.94 218 ASP A N 1
ATOM 1815 C CA . ASP A 1 218 ? -17.423 63.312 -2.534 1.00 84.94 218 ASP A CA 1
ATOM 1816 C C . ASP A 1 218 ? -17.872 61.997 -1.889 1.00 84.94 218 ASP A C 1
ATOM 1818 O O . ASP A 1 218 ? -18.435 61.998 -0.796 1.00 84.94 218 ASP A O 1
ATOM 1822 N N . GLN A 1 219 ? -17.595 60.863 -2.534 1.00 82.62 219 GLN A N 1
ATOM 1823 C CA . GLN A 1 219 ? -17.986 59.546 -2.045 1.00 82.62 219 GLN A CA 1
ATOM 1824 C C . GLN A 1 219 ? -16.800 58.827 -1.396 1.00 82.62 219 GLN A C 1
ATOM 1826 O O . GLN A 1 219 ? -15.690 58.802 -1.938 1.00 82.62 219 GLN A O 1
ATOM 1831 N N . MET A 1 220 ? -17.047 58.224 -0.231 1.00 85.19 220 MET A N 1
ATOM 1832 C CA . MET A 1 220 ? -16.148 57.237 0.363 1.00 85.19 220 MET A CA 1
ATOM 1833 C C . MET A 1 220 ? -16.385 55.896 -0.319 1.00 85.19 220 MET A C 1
ATOM 1835 O O . MET A 1 220 ? -17.506 55.392 -0.330 1.00 85.19 220 MET A O 1
ATOM 1839 N N . VAL A 1 221 ? -15.326 55.334 -0.888 1.00 88.50 221 VAL A N 1
ATOM 1840 C CA . VAL A 1 221 ? -15.342 54.027 -1.541 1.00 88.50 221 VAL A CA 1
ATOM 1841 C C . VAL A 1 221 ? -14.428 53.103 -0.753 1.00 88.50 221 VAL A C 1
ATOM 1843 O O . VAL A 1 221 ? -13.334 53.506 -0.352 1.00 88.50 221 VAL A O 1
ATOM 1846 N N . SER A 1 222 ? -14.879 51.874 -0.522 1.00 90.06 222 SER A N 1
ATOM 1847 C CA . SER A 1 222 ? -14.068 50.830 0.097 1.00 90.06 222 SER A CA 1
ATOM 1848 C C . SER A 1 222 ? -13.680 49.790 -0.947 1.00 90.06 222 SER A C 1
ATOM 1850 O O . SER A 1 222 ? -14.532 49.302 -1.685 1.00 90.06 222 SER A O 1
ATOM 1852 N N . GLU A 1 223 ? -12.401 49.445 -0.988 1.00 91.19 223 GLU A N 1
ATOM 1853 C CA . GLU A 1 223 ? -11.825 48.445 -1.884 1.00 91.19 223 GLU A CA 1
ATOM 1854 C C . GLU A 1 223 ? -11.041 47.423 -1.059 1.00 91.19 223 GLU A C 1
ATOM 1856 O O . GLU A 1 223 ? -10.407 47.769 -0.060 1.00 91.19 223 GLU A O 1
ATOM 1861 N N . THR A 1 224 ? -11.090 46.159 -1.464 1.00 94.56 224 THR A N 1
ATOM 1862 C CA . THR A 1 224 ? -10.269 45.105 -0.868 1.00 94.56 224 THR A CA 1
ATOM 1863 C C . THR A 1 224 ? -8.991 44.964 -1.674 1.00 94.56 224 THR A C 1
ATOM 1865 O O . THR A 1 224 ? -9.042 44.659 -2.862 1.00 94.56 224 THR A O 1
ATOM 1868 N N . ILE A 1 225 ? -7.850 45.136 -1.015 1.00 94.31 225 ILE A N 1
ATOM 1869 C CA . ILE A 1 225 ? -6.546 44.821 -1.596 1.00 94.31 225 ILE A CA 1
ATOM 1870 C C . ILE A 1 225 ? -6.078 43.461 -1.083 1.00 94.31 225 ILE A C 1
ATOM 1872 O O . ILE A 1 225 ? -6.300 43.111 0.080 1.00 94.31 225 ILE A O 1
ATOM 1876 N N . VAL A 1 226 ? -5.439 42.693 -1.962 1.00 94.81 226 VAL A N 1
ATOM 1877 C CA . VAL A 1 226 ? -4.943 41.340 -1.686 1.00 94.81 226 VAL A CA 1
ATOM 1878 C C . VAL A 1 226 ? -3.431 41.335 -1.865 1.00 94.81 226 VAL A C 1
ATOM 1880 O O . VAL A 1 226 ? -2.914 41.916 -2.819 1.00 94.81 226 VAL A O 1
ATOM 1883 N N . ALA A 1 227 ? -2.731 40.680 -0.949 1.00 95.88 227 ALA A N 1
ATOM 1884 C CA . ALA A 1 227 ? -1.312 40.393 -1.066 1.00 95.88 227 ALA A CA 1
ATOM 1885 C C . ALA A 1 227 ? -1.077 38.888 -1.044 1.00 95.88 227 ALA A C 1
ATOM 1887 O O . ALA A 1 227 ? -1.868 38.134 -0.475 1.00 95.88 227 ALA A O 1
ATOM 1888 N N . HIS A 1 228 ? 0.035 38.473 -1.640 1.00 96.12 228 HIS A N 1
ATOM 1889 C CA . HIS A 1 228 ? 0.434 37.079 -1.738 1.00 96.12 228 HIS A CA 1
ATOM 1890 C C . HIS A 1 228 ? 1.820 36.887 -1.130 1.00 96.12 228 HIS A C 1
ATOM 1892 O O . HIS A 1 228 ? 2.709 37.703 -1.364 1.00 96.12 228 HIS A O 1
ATOM 1898 N N . HIS A 1 229 ? 1.995 35.788 -0.408 1.00 95.62 229 HIS A N 1
ATOM 1899 C CA . HIS A 1 229 ? 3.282 35.289 0.058 1.00 95.62 229 HIS A CA 1
ATOM 1900 C C . HIS A 1 229 ? 3.546 33.940 -0.621 1.00 95.62 229 HIS A C 1
ATOM 1902 O O . HIS A 1 229 ? 2.606 33.176 -0.848 1.00 95.62 229 HIS A O 1
ATOM 1908 N N . LYS A 1 230 ? 4.802 33.661 -0.981 1.00 95.94 230 LYS A N 1
ATOM 1909 C CA . LYS A 1 230 ? 5.219 32.374 -1.550 1.00 95.94 230 LYS A CA 1
ATOM 1910 C C . LYS A 1 230 ? 6.195 31.709 -0.596 1.00 95.94 230 LYS A C 1
ATOM 1912 O O . LYS A 1 230 ? 7.288 32.235 -0.417 1.00 95.94 230 LYS A O 1
ATOM 1917 N N . GLU A 1 231 ? 5.807 30.559 -0.067 1.00 94.56 231 GLU A N 1
ATOM 1918 C CA . GLU A 1 231 ? 6.636 29.785 0.850 1.00 94.56 231 GLU A CA 1
ATOM 1919 C C . GLU A 1 231 ? 7.088 28.474 0.188 1.00 94.56 231 GLU A C 1
ATOM 1921 O O . GLU A 1 231 ? 6.228 27.697 -0.257 1.00 94.56 231 GLU A O 1
ATOM 1926 N N . PRO A 1 232 ? 8.400 28.178 0.135 1.00 92.62 232 PRO A N 1
ATOM 1927 C CA . PRO A 1 232 ? 8.890 26.871 -0.285 1.00 92.62 232 PRO A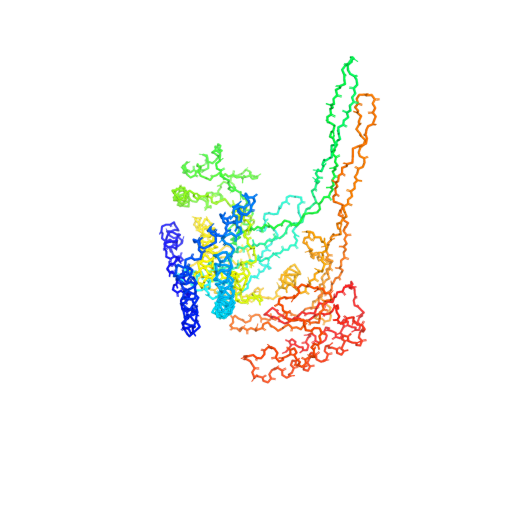 CA 1
ATOM 1928 C C . PRO A 1 232 ? 8.463 25.810 0.734 1.00 92.62 232 PRO A C 1
ATOM 1930 O O . PRO A 1 232 ? 8.994 25.721 1.836 1.00 92.62 232 PRO A O 1
ATOM 1933 N N . THR A 1 233 ? 7.488 24.986 0.364 1.00 91.00 233 THR A N 1
ATOM 1934 C CA . THR A 1 233 ? 6.886 24.002 1.266 1.00 91.00 233 THR A CA 1
ATOM 1935 C C . THR A 1 233 ? 7.334 22.585 0.890 1.00 91.00 233 THR A C 1
ATOM 1937 O O . THR A 1 233 ? 7.195 22.197 -0.276 1.00 91.00 233 THR A O 1
ATOM 1940 N N . PRO A 1 234 ? 7.867 21.793 1.838 1.00 90.00 234 PRO A N 1
ATOM 1941 C CA . PRO A 1 234 ? 8.207 20.392 1.615 1.00 90.00 234 PRO A CA 1
ATOM 1942 C C . PRO A 1 234 ? 6.951 19.510 1.548 1.00 90.00 234 PRO A C 1
ATOM 1944 O O . PRO A 1 234 ? 6.069 19.585 2.401 1.00 90.00 234 PRO A O 1
ATOM 1947 N N . PHE A 1 235 ? 6.899 18.625 0.554 1.00 85.62 235 PHE A N 1
ATOM 1948 C CA . PHE A 1 235 ? 5.862 17.612 0.370 1.00 85.62 235 PHE A CA 1
ATOM 1949 C C . PHE A 1 235 ? 6.497 16.228 0.300 1.00 85.62 235 PHE A C 1
ATOM 1951 O O . PHE A 1 235 ? 7.451 16.016 -0.451 1.00 85.62 235 PHE A O 1
ATOM 1958 N N . VAL A 1 236 ? 5.935 15.285 1.056 1.00 81.62 236 VAL A N 1
ATOM 1959 C CA . VAL A 1 236 ? 6.212 13.854 0.910 1.00 81.62 236 VAL A CA 1
ATOM 1960 C C . VAL A 1 236 ? 4.941 13.200 0.395 1.00 81.62 236 VAL A C 1
ATOM 1962 O O . VAL A 1 236 ? 4.035 12.881 1.165 1.00 81.62 236 VAL A O 1
ATOM 1965 N N . ASP A 1 237 ? 4.873 13.056 -0.922 1.00 81.81 237 ASP A N 1
ATOM 1966 C CA . ASP A 1 237 ? 3.711 12.529 -1.622 1.00 81.81 237 ASP A CA 1
ATOM 1967 C C . ASP A 1 237 ? 3.810 11.001 -1.706 1.00 81.81 237 ASP A C 1
ATOM 1969 O O . ASP A 1 237 ? 4.880 10.433 -1.947 1.00 81.81 237 ASP A O 1
ATOM 1973 N N . LEU A 1 238 ? 2.688 10.319 -1.473 1.00 79.81 238 LEU A N 1
ATOM 1974 C CA . LEU A 1 238 ? 2.584 8.874 -1.628 1.00 79.81 238 LEU A CA 1
ATOM 1975 C C . LEU A 1 238 ? 2.071 8.548 -3.030 1.00 79.81 238 LEU A C 1
ATOM 1977 O O . LEU A 1 238 ? 0.975 8.955 -3.410 1.00 79.81 238 LEU A O 1
ATOM 1981 N N . HIS A 1 239 ? 2.841 7.750 -3.752 1.00 85.38 239 HIS A N 1
ATOM 1982 C CA . HIS A 1 239 ? 2.527 7.257 -5.084 1.00 85.38 239 HIS A CA 1
ATOM 1983 C C . HIS A 1 239 ? 2.353 5.744 -5.060 1.00 85.38 239 HIS A C 1
ATOM 1985 O O . HIS A 1 239 ? 2.811 5.061 -4.137 1.00 85.38 239 HIS A O 1
ATOM 1991 N N . SER A 1 240 ? 1.697 5.203 -6.083 1.00 87.25 240 SER A N 1
ATOM 1992 C CA . SER A 1 240 ? 1.605 3.763 -6.266 1.00 87.25 240 SER A CA 1
ATOM 1993 C C . SER A 1 240 ? 1.735 3.392 -7.732 1.00 87.25 240 SER A C 1
ATOM 1995 O O . SER A 1 240 ? 1.148 4.034 -8.593 1.00 87.25 240 SER A O 1
ATOM 1997 N N . ASN A 1 241 ? 2.511 2.342 -7.991 1.00 91.56 241 ASN A N 1
ATOM 1998 C CA . ASN A 1 241 ? 2.712 1.788 -9.319 1.00 91.56 241 ASN A CA 1
ATOM 1999 C C . ASN A 1 241 ? 2.479 0.281 -9.281 1.00 91.56 241 ASN A C 1
ATOM 2001 O O . ASN A 1 241 ? 2.903 -0.405 -8.346 1.00 91.56 241 ASN A O 1
ATOM 2005 N N . PHE A 1 242 ? 1.880 -0.245 -10.342 1.00 94.31 242 PHE A N 1
ATOM 2006 C CA . PHE A 1 242 ? 2.005 -1.656 -10.670 1.00 94.31 242 PHE A CA 1
ATOM 2007 C C . PHE A 1 242 ? 3.208 -1.855 -11.592 1.00 94.31 242 PHE A C 1
ATOM 2009 O O . PHE A 1 242 ? 3.325 -1.165 -12.602 1.00 94.31 242 PHE A O 1
ATOM 2016 N N . VAL A 1 243 ? 4.092 -2.791 -11.253 1.00 95.44 243 VAL A N 1
ATOM 2017 C CA . VAL A 1 243 ? 5.345 -3.072 -11.963 1.00 95.44 243 VAL A CA 1
ATOM 2018 C C . VAL A 1 243 ? 5.349 -4.534 -1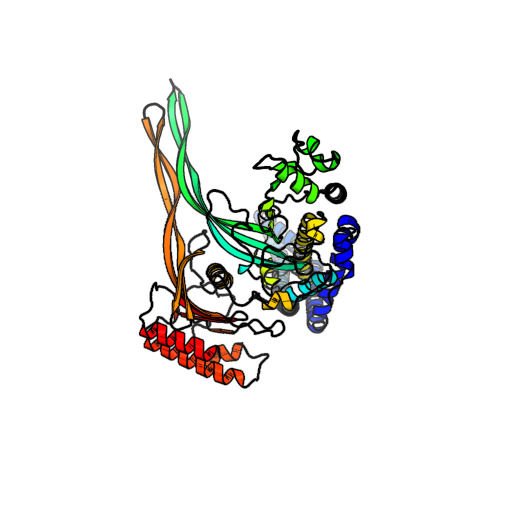2.398 1.00 95.44 243 VAL A C 1
ATOM 2020 O O . VAL A 1 243 ? 5.323 -5.426 -11.558 1.00 95.44 243 VAL A O 1
ATOM 2023 N N . HIS A 1 244 ? 5.420 -4.794 -13.700 1.00 95.38 244 HIS A N 1
ATOM 2024 C CA . HIS A 1 244 ? 5.580 -6.135 -14.269 1.00 95.38 244 HIS A CA 1
ATOM 2025 C C . HIS A 1 244 ? 6.968 -6.250 -14.895 1.00 95.38 244 HIS A C 1
ATOM 2027 O O . HIS A 1 244 ? 7.263 -5.564 -15.876 1.00 95.38 244 HIS A O 1
ATOM 2033 N N . LYS A 1 245 ? 7.821 -7.110 -14.331 1.00 92.81 245 LYS A N 1
ATOM 2034 C CA . LYS A 1 245 ? 9.192 -7.310 -14.809 1.00 92.81 245 LYS A CA 1
ATOM 2035 C C . LYS A 1 245 ? 9.269 -7.987 -16.170 1.00 92.81 245 LYS A C 1
ATOM 2037 O O . LYS A 1 245 ? 8.535 -8.923 -16.456 1.00 92.81 245 LYS A O 1
ATOM 2042 N N . THR A 1 246 ? 10.193 -7.535 -17.007 1.00 91.38 246 THR A N 1
ATOM 2043 C CA . THR A 1 246 ? 10.387 -8.081 -18.351 1.00 91.38 246 THR A CA 1
ATOM 2044 C C . THR A 1 246 ? 11.807 -7.825 -18.852 1.00 91.38 246 THR A C 1
ATOM 2046 O O . THR A 1 246 ? 12.370 -6.753 -18.652 1.00 91.38 246 THR A O 1
ATOM 2049 N N . ASN A 1 247 ? 12.373 -8.809 -19.543 1.00 89.00 247 ASN A N 1
ATOM 2050 C CA . ASN A 1 247 ? 13.604 -8.730 -20.326 1.00 89.00 247 ASN A CA 1
ATOM 2051 C C . ASN A 1 247 ? 13.315 -8.507 -21.817 1.00 89.00 247 ASN A C 1
ATOM 2053 O O . ASN A 1 247 ? 14.236 -8.523 -22.638 1.00 89.00 247 ASN A O 1
ATOM 2057 N N . TYR A 1 248 ? 12.052 -8.322 -22.212 1.00 90.44 248 TYR A N 1
ATOM 2058 C CA . TYR A 1 248 ? 11.718 -8.035 -23.597 1.00 90.44 248 TYR A CA 1
ATOM 2059 C C . TYR A 1 248 ? 12.298 -6.675 -24.005 1.00 90.44 248 TYR A C 1
ATOM 2061 O O . TYR A 1 248 ? 11.820 -5.615 -23.590 1.00 90.44 248 TYR A O 1
ATOM 2069 N N . SER A 1 249 ? 13.323 -6.730 -24.859 1.00 87.94 249 SER A N 1
ATOM 2070 C CA . SER A 1 249 ? 14.005 -5.581 -25.463 1.00 87.94 249 SER A CA 1
ATOM 2071 C C . SER A 1 249 ? 14.338 -4.473 -24.442 1.00 87.94 249 SER A C 1
ATOM 2073 O O . SER A 1 249 ? 13.655 -3.449 -24.405 1.00 87.94 249 SER A O 1
ATOM 2075 N N . PRO A 1 250 ? 15.396 -4.619 -23.621 1.00 84.69 250 PRO A N 1
ATOM 2076 C CA . PRO A 1 250 ? 15.695 -3.661 -22.552 1.00 84.69 250 PRO A CA 1
ATOM 2077 C C . PRO A 1 250 ? 15.991 -2.227 -23.014 1.00 84.69 250 PRO A C 1
ATOM 2079 O O . PRO A 1 250 ? 15.819 -1.277 -22.262 1.00 84.69 250 PRO A O 1
ATOM 2082 N N . ASN A 1 251 ? 16.382 -2.038 -24.274 1.00 84.62 251 ASN A N 1
ATOM 2083 C CA . ASN A 1 251 ? 16.627 -0.708 -24.844 1.00 84.62 251 ASN A CA 1
ATOM 2084 C C . ASN A 1 251 ? 15.367 -0.067 -25.452 1.00 84.62 251 ASN A C 1
ATOM 2086 O O . ASN A 1 251 ? 15.432 1.014 -26.034 1.00 84.62 251 ASN A O 1
ATOM 2090 N N . PHE A 1 252 ? 14.223 -0.740 -25.352 1.00 87.38 252 PHE A N 1
ATOM 2091 C CA . PHE A 1 252 ? 12.976 -0.335 -25.976 1.00 87.38 252 PHE A CA 1
ATOM 2092 C C . PHE A 1 252 ? 12.001 0.205 -24.930 1.00 87.38 252 PHE A C 1
ATOM 2094 O O . PHE A 1 252 ? 11.468 -0.551 -24.113 1.00 87.38 252 PHE A O 1
ATOM 2101 N N . ASN A 1 253 ? 11.776 1.521 -24.993 1.00 89.56 253 ASN A N 1
ATOM 2102 C CA . ASN A 1 253 ? 10.942 2.273 -24.061 1.00 89.56 253 ASN A CA 1
ATOM 2103 C C . ASN A 1 253 ? 9.827 3.011 -24.805 1.00 89.56 253 ASN A C 1
ATOM 2105 O O . ASN A 1 253 ? 10.079 3.666 -25.819 1.00 89.56 253 ASN A O 1
ATOM 2109 N N . PHE A 1 254 ? 8.607 2.948 -24.283 1.00 90.19 254 PHE A N 1
ATOM 2110 C CA . PHE A 1 254 ? 7.455 3.672 -24.821 1.00 90.19 254 PHE A CA 1
ATOM 2111 C C . PHE A 1 254 ? 6.393 3.861 -23.741 1.00 90.19 254 PHE A C 1
ATOM 2113 O O . PHE A 1 254 ? 6.332 3.097 -22.781 1.00 90.19 254 PHE A O 1
ATOM 2120 N N . SER A 1 255 ? 5.509 4.834 -23.930 1.00 89.94 255 SER A N 1
ATOM 2121 C CA . SER A 1 255 ? 4.330 5.006 -23.077 1.00 89.94 255 SER A CA 1
ATOM 2122 C C . SER A 1 255 ? 3.060 4.859 -23.893 1.00 89.94 255 SER A C 1
ATOM 2124 O O . SER A 1 255 ? 3.009 5.263 -25.053 1.00 89.94 255 SER A O 1
ATOM 2126 N N . THR A 1 256 ? 2.024 4.303 -23.284 1.00 88.94 256 THR A N 1
ATOM 2127 C CA . THR A 1 256 ? 0.665 4.347 -23.825 1.00 88.94 256 THR A CA 1
ATOM 2128 C C . THR A 1 256 ? -0.105 5.511 -23.203 1.00 88.94 256 THR A C 1
ATOM 2130 O O . THR A 1 256 ? 0.173 5.908 -22.072 1.00 88.94 256 THR A O 1
ATOM 2133 N N . TYR A 1 257 ? -1.058 6.086 -23.931 1.00 85.00 257 TYR A N 1
ATOM 2134 C CA . TYR A 1 257 ? -1.974 7.092 -23.388 1.00 85.00 257 TYR A CA 1
ATOM 2135 C C . TYR A 1 257 ? -3.391 6.908 -23.910 1.00 85.00 257 TYR A C 1
ATOM 2137 O O . TYR A 1 257 ? -3.617 6.421 -25.022 1.00 85.00 257 TYR A O 1
ATOM 2145 N N . ALA A 1 258 ? -4.352 7.348 -23.100 1.00 73.94 258 ALA A N 1
ATOM 2146 C CA . ALA A 1 258 ? -5.746 7.377 -23.489 1.00 73.94 258 ALA A CA 1
ATOM 2147 C C . ALA A 1 258 ? -5.946 8.431 -24.586 1.00 73.94 258 ALA A C 1
ATOM 2149 O O . ALA A 1 258 ? -5.522 9.573 -24.441 1.00 73.94 258 ALA A O 1
ATOM 2150 N N . GLN A 1 259 ? -6.604 8.033 -25.675 1.00 65.50 259 GLN A N 1
ATOM 2151 C CA . GLN A 1 259 ? -7.131 8.911 -26.723 1.00 65.50 259 GLN A CA 1
ATOM 2152 C C . GLN A 1 259 ? -6.186 10.014 -27.226 1.00 65.50 259 GLN A C 1
ATOM 2154 O O . GLN A 1 259 ? -6.234 11.175 -26.834 1.00 65.50 259 GLN A O 1
ATOM 2159 N N . THR A 1 260 ? -5.446 9.687 -28.274 1.00 53.50 260 THR A N 1
ATOM 2160 C CA . THR A 1 260 ? -5.347 10.568 -29.443 1.00 53.50 260 THR A CA 1
ATOM 2161 C C . THR A 1 260 ? -4.919 9.684 -30.593 1.00 53.50 260 THR A C 1
ATOM 2163 O O . THR A 1 260 ? -3.856 9.067 -30.535 1.00 53.50 260 THR A O 1
ATOM 2166 N N . VAL A 1 261 ? -5.752 9.578 -31.632 1.00 56.56 261 VAL A N 1
ATOM 2167 C CA . VAL A 1 261 ? -5.332 8.909 -32.864 1.00 56.56 261 VAL A CA 1
ATOM 2168 C C . VAL A 1 261 ? -4.283 9.801 -33.512 1.00 56.56 261 VAL A C 1
ATOM 2170 O O . VAL A 1 261 ? -4.594 10.653 -34.344 1.00 56.56 261 VAL A O 1
ATOM 2173 N N . ASN A 1 262 ? -3.038 9.655 -33.076 1.00 57.97 262 ASN A N 1
ATOM 2174 C CA . ASN A 1 262 ? -1.929 10.318 -33.720 1.00 57.97 262 ASN A CA 1
ATOM 2175 C C . ASN A 1 262 ? -1.793 9.720 -35.138 1.00 57.97 262 ASN A C 1
ATOM 2177 O O . ASN A 1 262 ? -2.159 8.566 -35.395 1.00 57.97 262 ASN A O 1
ATOM 2181 N N . SER A 1 263 ? -1.326 10.518 -36.096 1.00 60.31 263 SER A N 1
ATOM 2182 C CA . SER A 1 263 ? -1.176 10.088 -37.494 1.00 60.31 263 SER A CA 1
ATOM 2183 C C . SER A 1 263 ? -0.282 8.854 -37.650 1.00 60.31 263 SER A C 1
ATOM 2185 O O . SER A 1 263 ? -0.400 8.156 -38.650 1.00 60.31 263 SER A O 1
ATOM 2187 N N . ARG A 1 264 ? 0.568 8.559 -36.660 1.00 64.31 264 ARG A N 1
ATOM 2188 C CA . ARG A 1 264 ? 1.570 7.496 -36.701 1.00 64.31 264 ARG A CA 1
ATOM 2189 C C . ARG A 1 264 ? 1.070 6.136 -36.199 1.00 64.31 264 ARG A C 1
ATOM 2191 O O . ARG A 1 264 ? 1.442 5.114 -36.764 1.00 64.31 264 ARG A O 1
ATOM 2198 N N . SER A 1 265 ? 0.179 6.085 -35.212 1.00 62.38 265 SER A N 1
ATOM 2199 C CA . SER A 1 265 ? -0.489 4.844 -34.796 1.00 62.38 265 SER A CA 1
ATOM 2200 C C . SER A 1 265 ? -1.274 4.259 -35.972 1.00 62.38 265 SER A C 1
ATOM 2202 O O . SER A 1 265 ? -1.258 3.052 -36.184 1.00 62.38 265 SER A O 1
ATOM 2204 N N . LYS A 1 266 ? -1.853 5.137 -36.809 1.00 62.81 266 LYS A N 1
ATOM 2205 C CA . LYS A 1 266 ? -2.497 4.773 -38.081 1.00 62.81 266 LYS A CA 1
ATOM 2206 C C . LYS A 1 266 ? -1.537 4.202 -39.131 1.00 62.81 266 LYS A C 1
ATOM 2208 O O . LYS A 1 266 ? -2.004 3.503 -40.021 1.00 62.81 266 LYS A O 1
ATOM 2213 N N . THR A 1 267 ? -0.245 4.538 -39.085 1.00 63.88 267 THR A N 1
ATOM 2214 C CA . THR A 1 267 ? 0.744 4.066 -40.073 1.00 63.88 267 THR A CA 1
ATOM 2215 C C . THR A 1 267 ? 1.492 2.816 -39.626 1.00 63.88 267 THR A C 1
ATOM 2217 O O . THR A 1 267 ? 1.923 2.056 -40.483 1.00 63.88 267 THR A O 1
ATOM 2220 N N . ILE A 1 268 ? 1.672 2.605 -38.317 1.00 73.56 268 ILE A N 1
ATOM 2221 C CA . ILE A 1 268 ? 2.400 1.439 -37.789 1.00 73.56 268 ILE A CA 1
ATOM 2222 C C . ILE A 1 268 ? 1.467 0.231 -37.665 1.00 73.56 268 ILE A C 1
ATOM 2224 O O . ILE A 1 268 ? 1.838 -0.867 -38.067 1.00 73.56 268 ILE A O 1
ATOM 2228 N N . PHE A 1 269 ? 0.261 0.407 -37.118 1.00 78.94 269 PHE A N 1
ATOM 2229 C CA . PHE A 1 269 ? -0.609 -0.721 -36.791 1.00 78.94 269 PHE A CA 1
ATOM 2230 C C . PHE A 1 269 ? -1.632 -1.022 -37.877 1.00 78.94 269 PHE A C 1
ATOM 2232 O O . PHE A 1 269 ? -2.276 -0.128 -38.422 1.00 78.94 269 PHE A O 1
ATOM 2239 N N . SER A 1 270 ? -1.833 -2.314 -38.132 1.00 71.38 270 SER A N 1
ATOM 2240 C CA . SER A 1 270 ? -2.868 -2.806 -39.039 1.00 71.38 270 SER A CA 1
ATOM 2241 C C . SER A 1 270 ? -4.276 -2.642 -38.460 1.00 71.38 270 SER A C 1
ATOM 2243 O O . SER A 1 270 ? -5.221 -2.428 -39.218 1.00 71.38 270 SER A O 1
ATOM 2245 N N . ASN A 1 271 ? -4.433 -2.709 -37.132 1.00 80.25 271 ASN A N 1
ATOM 2246 C CA . ASN A 1 271 ? -5.717 -2.519 -36.472 1.00 80.25 271 ASN A CA 1
ATOM 2247 C C . ASN A 1 271 ? -5.938 -1.045 -36.076 1.00 80.25 271 ASN A C 1
ATOM 2249 O O . ASN A 1 271 ? -5.430 -0.541 -35.068 1.00 80.25 271 ASN A O 1
ATOM 2253 N N . LEU A 1 272 ? -6.747 -0.346 -36.874 1.00 79.12 272 LEU A N 1
ATOM 2254 C CA . LEU A 1 272 ? -7.111 1.049 -36.618 1.00 79.12 272 LEU A CA 1
ATOM 2255 C C . LEU A 1 272 ? -8.059 1.215 -35.422 1.00 79.12 272 LEU A C 1
ATOM 2257 O O . LEU A 1 272 ? -8.058 2.285 -34.812 1.00 79.12 272 LEU A O 1
ATOM 2261 N N . GLU A 1 273 ? -8.848 0.192 -35.072 1.00 81.88 273 GLU A N 1
ATOM 2262 C CA . GLU A 1 273 ? -9.725 0.227 -33.896 1.00 81.88 273 GLU A CA 1
ATOM 2263 C C . GLU A 1 273 ? -8.905 0.201 -32.608 1.00 81.88 273 GLU A C 1
ATOM 2265 O O . GLU A 1 273 ? -9.130 1.042 -31.740 1.00 81.88 273 GLU A O 1
ATOM 2270 N N . PHE A 1 274 ? -7.881 -0.656 -32.518 1.00 85.12 274 PHE A N 1
ATOM 2271 C CA . PHE A 1 274 ? -6.913 -0.654 -31.410 1.00 85.12 274 PHE A CA 1
ATOM 2272 C C . PHE A 1 274 ? -6.345 0.754 -31.143 1.00 85.12 274 PHE A C 1
ATOM 2274 O O . PHE A 1 274 ? -6.347 1.236 -30.005 1.00 85.12 274 PHE A O 1
ATOM 2281 N N . SER A 1 275 ? -5.966 1.467 -32.209 1.00 82.19 275 SER A N 1
ATOM 2282 C CA . SER A 1 275 ? -5.412 2.828 -32.132 1.00 82.19 275 SER A CA 1
ATOM 2283 C C . SER A 1 275 ? -6.401 3.888 -31.616 1.00 82.19 275 SER A C 1
ATOM 2285 O O . SER A 1 275 ? -5.985 5.001 -31.289 1.00 82.19 275 SER A O 1
ATOM 2287 N N . LYS A 1 276 ? -7.708 3.588 -31.530 1.00 81.50 276 LYS A N 1
ATOM 2288 C CA . LYS A 1 276 ? -8.700 4.473 -30.887 1.00 81.50 276 LYS A CA 1
ATOM 2289 C C . LYS A 1 276 ? -8.660 4.396 -29.363 1.00 81.50 276 LYS A C 1
ATOM 2291 O O . LYS A 1 276 ? -9.107 5.332 -28.698 1.00 81.50 276 LYS A O 1
ATOM 2296 N N . TYR A 1 277 ? -8.172 3.284 -28.818 1.00 84.25 277 TYR A N 1
ATOM 2297 C CA . TYR A 1 277 ? -8.116 3.039 -27.379 1.00 84.25 277 TYR A CA 1
ATOM 2298 C C . TYR A 1 277 ? -6.729 3.332 -26.808 1.00 84.25 277 TYR A C 1
ATOM 2300 O O . TYR A 1 277 ? -6.644 3.937 -25.742 1.00 84.25 277 TYR A O 1
ATOM 2308 N N . TYR A 1 278 ? -5.669 2.981 -27.543 1.00 83.19 278 TYR A N 1
ATOM 2309 C CA . TYR A 1 278 ? -4.283 3.113 -27.093 1.00 83.19 278 TYR A CA 1
ATOM 2310 C C . TYR A 1 278 ? -3.474 4.007 -28.037 1.00 83.19 278 TYR A C 1
ATOM 2312 O O . TYR A 1 278 ? -3.176 3.646 -29.177 1.00 83.19 278 TYR A O 1
ATOM 2320 N N . GLY A 1 279 ? -3.109 5.192 -27.553 1.00 79.25 279 GLY A N 1
ATOM 2321 C CA . GLY A 1 279 ? -2.128 6.061 -28.195 1.00 79.25 279 GLY A CA 1
ATOM 2322 C C . GLY A 1 279 ? -0.704 5.744 -27.735 1.00 79.25 279 GLY A C 1
ATOM 2323 O O . GLY A 1 279 ? -0.517 5.102 -26.705 1.00 79.25 279 GLY A O 1
ATOM 2324 N N . LEU A 1 280 ? 0.298 6.187 -28.500 1.00 80.69 280 LEU A N 1
ATOM 2325 C CA . LEU A 1 280 ? 1.715 5.900 -28.244 1.00 80.69 280 LEU A CA 1
ATOM 2326 C C . LEU A 1 280 ? 2.544 7.169 -28.060 1.00 80.69 280 LEU A C 1
ATOM 2328 O O . LEU A 1 280 ? 2.563 8.043 -28.934 1.00 80.69 280 LEU A O 1
ATOM 2332 N N . GLY A 1 281 ? 3.246 7.261 -26.935 1.00 73.19 281 GLY A N 1
ATOM 2333 C CA . GLY A 1 281 ? 4.276 8.252 -26.646 1.00 73.19 281 GLY A CA 1
ATOM 2334 C C . GLY A 1 281 ? 5.637 7.672 -27.008 1.00 73.19 281 GLY A C 1
ATOM 2335 O O . GLY A 1 281 ? 6.071 6.696 -26.398 1.00 73.19 281 GLY A O 1
ATOM 2336 N N . ILE A 1 282 ? 6.287 8.246 -28.024 1.00 68.06 282 ILE A N 1
ATOM 2337 C CA . ILE A 1 282 ? 7.536 7.729 -28.598 1.00 68.06 282 ILE A CA 1
ATOM 2338 C C . ILE A 1 282 ? 8.619 8.805 -28.505 1.00 68.06 282 ILE A C 1
ATOM 2340 O O . ILE A 1 282 ? 8.431 9.908 -29.019 1.00 68.06 282 ILE A O 1
ATOM 2344 N N . ALA A 1 283 ? 9.761 8.470 -27.901 1.00 57.84 283 ALA A N 1
ATOM 2345 C CA . ALA A 1 283 ? 10.901 9.380 -27.769 1.00 57.84 283 ALA A CA 1
ATOM 2346 C C . ALA A 1 283 ? 11.812 9.411 -29.014 1.00 57.84 283 ALA A C 1
ATOM 2348 O O . ALA A 1 283 ? 12.453 10.426 -29.277 1.00 57.84 283 ALA A O 1
ATOM 2349 N N . THR A 1 284 ? 11.883 8.325 -29.795 1.00 64.19 284 THR A N 1
ATOM 2350 C CA . THR A 1 284 ? 12.828 8.194 -30.923 1.00 64.19 284 THR A CA 1
ATOM 2351 C C . THR A 1 284 ? 12.187 7.452 -32.096 1.00 64.19 284 THR A C 1
ATOM 2353 O O . THR A 1 284 ? 11.438 6.500 -31.896 1.00 64.19 284 THR A O 1
ATOM 2356 N N . GLN A 1 285 ? 12.426 7.905 -33.330 1.00 67.56 285 GLN A N 1
ATOM 2357 C CA . GLN A 1 285 ? 11.745 7.387 -34.524 1.00 67.56 285 GLN A CA 1
ATOM 2358 C C . GLN A 1 285 ? 12.755 6.756 -35.490 1.00 67.56 285 GLN A C 1
ATOM 2360 O O . GLN A 1 285 ? 13.490 7.474 -36.163 1.00 67.56 285 GLN A O 1
ATOM 2365 N N . ASN A 1 286 ? 12.808 5.423 -35.548 1.00 79.44 286 ASN A N 1
ATOM 2366 C CA . ASN A 1 286 ? 13.591 4.679 -36.536 1.00 79.44 286 ASN A CA 1
ATOM 2367 C C . ASN A 1 286 ? 12.941 3.310 -36.838 1.00 79.44 286 ASN A C 1
ATOM 2369 O O . ASN A 1 286 ? 12.030 2.873 -36.134 1.00 79.44 286 ASN A O 1
ATOM 2373 N N . LEU A 1 287 ? 13.413 2.641 -37.894 1.00 81.75 287 LEU A N 1
ATOM 2374 C CA . LEU A 1 287 ? 12.881 1.349 -38.352 1.00 81.75 287 LEU A CA 1
ATOM 2375 C C . LEU A 1 287 ? 12.981 0.245 -37.285 1.00 81.75 287 LEU A C 1
ATOM 2377 O O . LEU A 1 287 ? 12.096 -0.604 -37.175 1.00 81.75 287 LEU A O 1
ATOM 2381 N N . GLU A 1 288 ? 14.053 0.259 -36.493 1.00 84.00 288 GLU A N 1
ATOM 2382 C CA . GLU A 1 288 ? 14.266 -0.693 -35.401 1.00 84.00 288 GLU A CA 1
ATOM 2383 C C . GLU A 1 288 ? 13.169 -0.560 -34.337 1.00 84.00 288 GLU A C 1
ATOM 2385 O O . GLU A 1 288 ? 12.566 -1.555 -33.937 1.00 84.00 288 GLU A O 1
ATOM 2390 N N . PHE A 1 289 ? 12.834 0.674 -33.951 1.00 84.25 289 PHE A N 1
ATOM 2391 C CA . PHE A 1 289 ? 11.764 0.966 -33.005 1.00 84.25 289 PHE A CA 1
ATOM 2392 C C . PHE A 1 289 ? 10.401 0.490 -33.518 1.00 84.25 289 PHE A C 1
ATOM 2394 O O . PHE A 1 289 ? 9.667 -0.175 -32.786 1.00 84.25 289 PHE A O 1
ATOM 2401 N N . ASP A 1 290 ? 10.065 0.787 -34.777 1.00 84.38 290 ASP A N 1
ATOM 2402 C CA . ASP A 1 290 ? 8.786 0.377 -35.372 1.00 84.38 290 ASP A CA 1
ATOM 2403 C C . ASP A 1 290 ? 8.668 -1.158 -35.441 1.00 84.38 290 ASP A C 1
ATOM 2405 O O . ASP A 1 290 ? 7.611 -1.718 -35.144 1.00 84.38 290 ASP A O 1
ATOM 2409 N N . THR A 1 291 ? 9.774 -1.852 -35.731 1.00 87.12 291 THR A N 1
ATOM 2410 C CA . THR A 1 291 ? 9.834 -3.323 -35.716 1.00 87.12 291 THR A CA 1
ATOM 2411 C C . THR A 1 291 ? 9.563 -3.871 -34.312 1.00 87.12 291 THR A C 1
ATOM 2413 O O . THR A 1 291 ? 8.716 -4.748 -34.142 1.00 87.12 291 THR A O 1
ATOM 2416 N N . LYS A 1 292 ? 10.203 -3.307 -33.278 1.00 89.31 292 LYS A N 1
ATOM 2417 C CA . LYS A 1 292 ? 9.980 -3.707 -31.877 1.00 89.31 292 LYS A CA 1
ATOM 2418 C C . LYS A 1 292 ? 8.569 -3.416 -31.374 1.00 89.31 292 LYS A C 1
ATOM 2420 O O . LYS A 1 292 ? 8.034 -4.202 -30.589 1.00 89.31 292 LYS A O 1
ATOM 2425 N N . MET A 1 293 ? 7.944 -2.341 -31.854 1.00 88.44 293 MET A N 1
ATOM 2426 C CA . MET A 1 293 ? 6.534 -2.044 -31.587 1.00 88.44 293 MET A CA 1
ATOM 2427 C C . MET A 1 293 ? 5.599 -3.095 -32.186 1.00 88.44 293 MET A C 1
ATOM 2429 O O . MET A 1 293 ? 4.657 -3.503 -31.511 1.00 88.44 293 MET A O 1
ATOM 2433 N N . LEU A 1 294 ? 5.859 -3.565 -33.408 1.00 88.88 294 LEU A N 1
ATOM 2434 C CA . LEU A 1 294 ? 5.064 -4.615 -34.056 1.00 88.88 294 LEU A CA 1
ATOM 2435 C C . LEU A 1 294 ? 5.272 -6.000 -33.430 1.00 88.88 294 LEU A C 1
ATOM 2437 O O . LEU A 1 294 ? 4.325 -6.781 -33.344 1.00 88.88 294 LEU A O 1
ATOM 2441 N N . GLU A 1 295 ? 6.483 -6.295 -32.958 1.00 90.75 295 GLU A N 1
ATOM 2442 C CA . GLU A 1 295 ? 6.771 -7.503 -32.177 1.00 90.75 295 GLU A CA 1
ATOM 2443 C C . GLU A 1 295 ? 6.041 -7.484 -30.818 1.00 90.75 295 GLU A C 1
ATOM 2445 O O . GLU A 1 295 ? 5.518 -8.511 -30.384 1.00 90.75 295 GLU A O 1
ATOM 2450 N N . PHE A 1 296 ? 5.939 -6.318 -30.166 1.00 92.56 296 PHE A N 1
ATOM 2451 C CA . PHE A 1 296 ? 5.214 -6.171 -28.899 1.00 92.56 296 PHE A CA 1
ATOM 2452 C C . PHE A 1 296 ? 3.690 -6.225 -29.099 1.00 92.56 296 PHE A C 1
ATOM 2454 O O . PHE A 1 296 ? 2.979 -6.994 -28.441 1.00 92.56 296 PHE A O 1
ATOM 2461 N N . PHE A 1 297 ? 3.178 -5.411 -30.023 1.00 91.88 297 PHE A N 1
ATOM 2462 C CA . PHE A 1 297 ? 1.770 -5.335 -30.401 1.00 91.88 297 PHE A CA 1
ATOM 2463 C C . PHE A 1 297 ? 1.527 -6.151 -31.672 1.00 91.88 297 PHE A C 1
ATOM 2465 O O . PHE A 1 297 ? 1.163 -5.609 -32.717 1.00 91.88 297 PHE A O 1
ATOM 2472 N N . THR A 1 298 ? 1.706 -7.470 -31.586 1.00 91.31 298 THR A N 1
ATOM 2473 C CA . THR A 1 298 ? 1.323 -8.377 -32.680 1.00 91.31 298 THR A CA 1
ATOM 2474 C C . THR A 1 298 ? -0.167 -8.210 -33.024 1.00 91.31 298 THR A C 1
ATOM 2476 O O . THR A 1 298 ? -0.930 -7.738 -32.177 1.00 91.31 298 THR A O 1
ATOM 2479 N N . PRO A 1 299 ? -0.638 -8.614 -34.220 1.00 89.75 299 PRO A N 1
ATOM 2480 C CA . PRO A 1 299 ? -2.058 -8.506 -34.572 1.00 89.75 299 PRO A CA 1
ATOM 2481 C C . PRO A 1 299 ? -2.994 -9.137 -33.530 1.00 89.75 299 PRO A C 1
ATOM 2483 O O . PRO A 1 299 ? -4.009 -8.547 -33.175 1.00 89.75 299 PRO A O 1
ATOM 2486 N N . PHE A 1 300 ? -2.595 -10.282 -32.968 1.00 89.81 300 PHE A N 1
ATOM 2487 C CA . PHE A 1 300 ? -3.318 -10.940 -31.880 1.00 89.81 300 PHE A CA 1
ATOM 2488 C C . PHE A 1 300 ? -3.314 -10.110 -30.586 1.00 89.81 300 PHE A C 1
ATOM 2490 O O . PHE A 1 300 ? -4.359 -9.932 -29.965 1.00 89.81 300 PHE A O 1
ATOM 2497 N N . SER A 1 301 ? -2.166 -9.543 -30.191 1.00 92.38 301 SER A N 1
ATOM 2498 C CA . SER A 1 301 ? -2.109 -8.631 -29.042 1.00 92.38 301 SER A CA 1
ATOM 2499 C C . SER A 1 301 ? -3.013 -7.407 -29.263 1.00 92.38 301 SER A C 1
ATOM 2501 O O . SER A 1 301 ? -3.738 -7.023 -28.353 1.00 92.38 301 SER A O 1
ATOM 2503 N N . GLN A 1 302 ? -3.010 -6.805 -30.461 1.00 91.75 302 GLN A N 1
ATOM 2504 C CA . GLN A 1 302 ? -3.856 -5.647 -30.794 1.00 91.75 302 GLN A CA 1
ATOM 2505 C C . GLN A 1 302 ? -5.348 -5.969 -30.628 1.00 91.75 302 GLN A C 1
ATOM 2507 O O . GLN A 1 302 ? -6.076 -5.172 -30.038 1.00 91.75 302 GLN A O 1
ATOM 2512 N N . GLU A 1 303 ? -5.791 -7.139 -31.096 1.00 91.75 303 GLU A N 1
ATOM 2513 C CA . GLU A 1 303 ? -7.164 -7.621 -30.904 1.00 91.75 303 GLU A CA 1
ATOM 2514 C C . GLU A 1 303 ? -7.493 -7.834 -29.416 1.00 91.75 303 GLU A C 1
ATOM 2516 O O . GLU A 1 303 ? -8.544 -7.398 -28.948 1.00 91.75 303 GLU A O 1
ATOM 2521 N N . ASN A 1 304 ? -6.579 -8.424 -28.640 1.00 92.50 304 ASN A N 1
ATOM 2522 C CA . ASN A 1 304 ? -6.757 -8.596 -27.194 1.00 92.50 304 ASN A CA 1
ATOM 2523 C C . ASN A 1 304 ? -6.897 -7.254 -26.460 1.00 92.50 304 ASN A C 1
ATOM 2525 O O . ASN A 1 304 ? -7.798 -7.100 -25.636 1.00 92.50 304 ASN A O 1
ATOM 2529 N N . TYR A 1 305 ? -6.045 -6.275 -26.777 1.00 93.19 305 TYR A N 1
ATOM 2530 C CA . TYR A 1 305 ? -6.132 -4.917 -26.233 1.00 93.19 305 TYR A CA 1
ATOM 2531 C C . TYR A 1 305 ? -7.445 -4.230 -26.614 1.00 93.19 305 TYR A C 1
ATOM 2533 O O . TYR A 1 305 ? -8.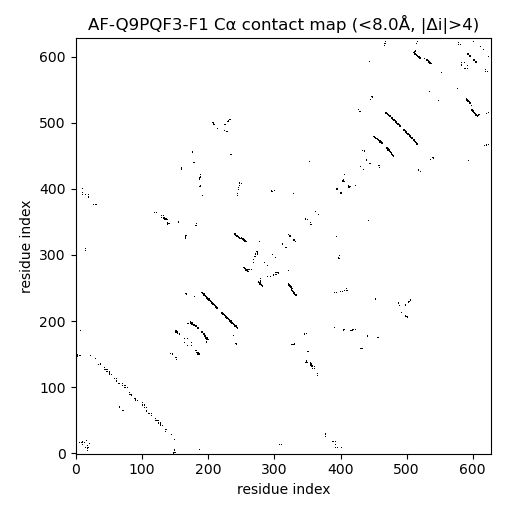099 -3.640 -25.755 1.00 93.19 305 TYR A O 1
ATOM 2541 N N . GLU A 1 306 ? -7.869 -4.326 -27.875 1.00 92.19 306 GLU A N 1
ATOM 2542 C CA . GLU A 1 306 ? -9.151 -3.779 -28.324 1.00 92.19 306 GLU A CA 1
ATOM 2543 C C . GLU A 1 306 ? -10.335 -4.419 -27.585 1.00 92.19 306 GLU A C 1
ATOM 2545 O O . GLU A 1 306 ? -11.196 -3.709 -27.060 1.00 92.19 306 GLU A O 1
ATOM 2550 N N . ASN A 1 307 ? -10.372 -5.751 -27.513 1.00 93.25 307 ASN A N 1
ATOM 2551 C CA . ASN A 1 307 ? -11.438 -6.496 -26.849 1.00 93.25 307 ASN A CA 1
ATOM 2552 C C . ASN A 1 307 ? -11.503 -6.171 -25.357 1.00 93.25 307 ASN A C 1
ATOM 2554 O O . ASN A 1 307 ? -12.591 -5.943 -24.827 1.00 93.25 307 ASN A O 1
ATOM 2558 N N . PHE A 1 308 ? -10.351 -6.080 -24.690 1.00 94.19 308 PHE A N 1
ATOM 2559 C CA . PHE A 1 308 ? -10.302 -5.713 -23.282 1.00 94.19 308 PHE A CA 1
ATOM 2560 C C . PHE A 1 308 ? -10.775 -4.278 -23.054 1.00 94.19 308 PHE A C 1
ATOM 2562 O O . PHE A 1 308 ? -11.600 -4.030 -22.180 1.00 94.19 308 PHE A O 1
ATOM 2569 N N . ALA A 1 309 ? -10.341 -3.331 -23.886 1.00 92.38 309 ALA A N 1
ATOM 2570 C CA . ALA A 1 309 ? -10.789 -1.948 -23.787 1.00 92.38 309 ALA A CA 1
ATOM 2571 C C . ALA A 1 309 ? -12.301 -1.796 -24.036 1.00 92.38 309 ALA A C 1
ATOM 2573 O O . ALA A 1 309 ? -12.951 -0.977 -23.384 1.00 92.38 309 ALA A O 1
ATOM 2574 N N . LYS A 1 310 ? -12.881 -2.582 -24.953 1.00 92.38 310 LYS A N 1
ATOM 2575 C CA . LYS A 1 310 ? -14.337 -2.643 -25.156 1.00 92.38 310 LYS A CA 1
ATOM 2576 C C . LYS A 1 310 ? -15.054 -3.211 -23.935 1.00 92.38 310 LYS A C 1
ATOM 2578 O O . LYS A 1 310 ? -16.036 -2.610 -23.512 1.00 92.38 310 LYS A O 1
ATOM 2583 N N . TYR A 1 311 ? -14.550 -4.311 -23.374 1.00 94.06 311 TYR A N 1
ATOM 2584 C CA . TYR A 1 311 ? -15.089 -4.922 -22.157 1.00 94.06 311 TYR A CA 1
ATOM 2585 C C . TYR A 1 311 ? -15.094 -3.917 -20.996 1.00 94.06 311 TYR A C 1
ATOM 2587 O O . TYR A 1 311 ? -16.136 -3.661 -20.406 1.00 94.06 311 TYR A O 1
ATOM 2595 N N . LEU A 1 312 ? -13.965 -3.251 -20.728 1.00 92.38 312 LEU A N 1
ATOM 2596 C CA . LEU A 1 312 ? -13.862 -2.284 -19.630 1.00 92.38 312 LEU A CA 1
ATOM 2597 C C . LEU A 1 312 ? -14.808 -1.088 -19.805 1.00 92.38 312 LEU A C 1
ATOM 2599 O O . LEU A 1 312 ? -15.432 -0.658 -18.841 1.00 92.38 312 LEU A O 1
ATOM 2603 N N . LYS A 1 313 ? -14.980 -0.585 -21.034 1.00 88.75 313 LYS A N 1
ATOM 2604 C CA . LYS A 1 313 ? -15.926 0.510 -21.307 1.00 88.75 313 LYS A CA 1
ATOM 2605 C C . LYS A 1 313 ? -17.392 0.127 -21.114 1.00 88.75 313 LYS A C 1
ATOM 2607 O O . LYS A 1 313 ? -18.188 1.020 -20.843 1.00 88.75 313 LYS A O 1
ATOM 2612 N N . GLN A 1 314 ? -17.765 -1.144 -21.279 1.00 89.19 314 GLN A N 1
ATOM 2613 C CA . GLN A 1 314 ? -19.136 -1.593 -20.993 1.00 89.19 314 GLN A CA 1
ATOM 2614 C C . GLN A 1 314 ? -19.474 -1.437 -19.505 1.00 89.19 314 GLN A C 1
ATOM 2616 O O . GLN A 1 314 ? -20.612 -1.114 -19.177 1.00 89.19 314 GLN A O 1
ATOM 2621 N N . ASP A 1 315 ? -18.466 -1.579 -18.644 1.00 84.12 315 ASP A N 1
ATOM 2622 C CA . ASP A 1 315 ? -18.574 -1.464 -17.189 1.00 84.12 315 ASP A CA 1
ATOM 2623 C C . ASP A 1 315 ? -18.171 -0.071 -16.654 1.00 84.12 315 ASP A C 1
ATOM 2625 O O . ASP A 1 315 ? -18.002 0.092 -15.448 1.00 84.12 315 ASP A O 1
ATOM 2629 N N . ASP A 1 316 ? -17.993 0.928 -17.531 1.00 85.50 316 ASP A N 1
ATOM 2630 C CA . ASP A 1 316 ? -17.510 2.283 -17.192 1.00 85.50 316 ASP A CA 1
ATOM 2631 C C . ASP A 1 316 ? -16.158 2.294 -16.442 1.00 85.50 316 ASP A C 1
ATOM 2633 O O . ASP A 1 316 ? -15.869 3.148 -15.604 1.00 85.50 316 ASP A O 1
ATOM 2637 N N . ILE A 1 317 ? -15.295 1.319 -16.747 1.00 86.62 317 ILE A N 1
ATOM 2638 C CA . ILE A 1 317 ? -13.950 1.205 -16.180 1.00 86.62 317 ILE A CA 1
ATOM 2639 C C . ILE A 1 317 ? -12.944 1.878 -17.118 1.00 86.62 317 ILE A C 1
ATOM 2641 O O . ILE A 1 317 ? -12.858 1.574 -18.313 1.00 86.62 317 ILE A O 1
ATOM 2645 N N . THR A 1 318 ? -12.126 2.772 -16.562 1.00 86.00 318 THR A N 1
ATOM 2646 C CA . THR A 1 318 ? -11.024 3.409 -17.291 1.00 86.00 318 THR A CA 1
ATOM 2647 C C . THR A 1 318 ? -10.006 2.367 -17.742 1.00 86.00 318 THR A C 1
ATOM 2649 O O . THR A 1 318 ? -9.505 1.574 -16.947 1.00 86.00 318 THR A O 1
ATOM 2652 N N . VAL A 1 319 ? -9.657 2.407 -19.028 1.00 87.50 319 VAL A N 1
ATOM 2653 C CA . VAL A 1 319 ? -8.631 1.537 -19.606 1.00 87.50 319 VAL A CA 1
ATOM 2654 C C . VAL A 1 319 ? -7.263 1.898 -19.008 1.00 87.50 319 VAL A C 1
ATOM 2656 O O . VAL A 1 319 ? -6.843 3.049 -19.166 1.00 87.50 319 VAL A O 1
ATOM 2659 N N . PRO A 1 320 ? -6.548 0.962 -18.354 1.00 90.50 320 PRO A N 1
ATOM 2660 C CA . PRO A 1 320 ? -5.250 1.267 -17.770 1.00 90.50 320 PRO A CA 1
ATOM 2661 C C . PRO A 1 320 ? -4.208 1.544 -18.853 1.00 90.50 320 PRO A C 1
ATOM 2663 O O . PRO A 1 320 ? -4.100 0.813 -19.842 1.00 90.50 320 PRO A O 1
ATOM 2666 N N . MET A 1 321 ? -3.431 2.603 -18.643 1.00 90.56 321 MET A N 1
ATOM 2667 C CA . MET A 1 321 ? -2.296 2.962 -19.485 1.00 90.56 321 MET A CA 1
ATOM 2668 C C . MET A 1 321 ? -1.010 2.545 -18.787 1.00 90.56 321 MET A C 1
ATOM 2670 O O . MET A 1 321 ? -0.879 2.676 -17.573 1.00 90.56 321 MET A O 1
ATOM 2674 N N . PHE A 1 322 ? -0.058 2.052 -19.564 1.00 93.44 322 PHE A N 1
ATOM 2675 C CA . PHE A 1 322 ? 1.239 1.613 -19.076 1.00 93.44 322 PHE A CA 1
ATOM 2676 C C . PHE A 1 322 ? 2.399 2.273 -19.823 1.00 93.44 322 PHE A C 1
ATOM 2678 O O . PHE A 1 322 ? 2.262 2.716 -20.967 1.00 93.44 322 PHE A O 1
ATOM 2685 N N . THR A 1 323 ? 3.557 2.286 -19.175 1.00 93.06 323 THR A N 1
ATOM 2686 C CA . THR A 1 323 ? 4.853 2.681 -19.725 1.00 93.06 323 THR A CA 1
ATOM 2687 C C . THR A 1 323 ? 5.798 1.492 -19.681 1.00 93.06 323 THR A C 1
ATOM 2689 O O . THR A 1 323 ? 6.006 0.902 -18.627 1.00 93.06 323 THR A O 1
ATOM 2692 N N . LYS A 1 324 ? 6.388 1.140 -20.821 1.00 93.19 324 LYS A N 1
ATOM 2693 C CA . LYS A 1 324 ? 7.527 0.227 -20.891 1.00 93.19 324 LYS A CA 1
ATOM 2694 C C . LYS A 1 324 ? 8.801 1.025 -20.628 1.00 93.19 324 LYS A C 1
ATOM 2696 O O . LYS A 1 324 ? 9.144 1.914 -21.409 1.00 93.19 324 LYS A O 1
ATOM 2701 N N . THR A 1 325 ? 9.489 0.691 -19.546 1.00 89.19 325 THR A N 1
ATOM 2702 C CA . THR A 1 325 ? 10.879 1.080 -19.278 1.00 89.19 325 THR A CA 1
ATOM 2703 C C . THR A 1 325 ? 11.798 -0.107 -19.556 1.00 89.19 325 THR A C 1
ATOM 2705 O O . THR A 1 325 ? 11.332 -1.158 -20.002 1.00 89.19 325 THR A O 1
ATOM 2708 N N . ALA A 1 326 ? 13.103 0.032 -19.308 1.00 84.25 326 ALA A N 1
ATOM 2709 C CA . ALA A 1 326 ? 14.085 -0.968 -19.711 1.00 84.25 326 ALA A CA 1
ATOM 2710 C C . ALA A 1 326 ? 13.701 -2.383 -19.255 1.00 84.25 326 ALA A C 1
ATOM 2712 O O . ALA A 1 326 ? 13.529 -3.279 -20.078 1.00 84.25 326 ALA A O 1
ATOM 2713 N N . THR A 1 327 ? 13.436 -2.547 -17.963 1.00 87.50 327 THR A N 1
ATOM 2714 C CA . THR A 1 327 ? 13.198 -3.856 -17.344 1.00 87.50 327 THR A CA 1
ATOM 2715 C C . THR A 1 327 ? 11.764 -4.086 -16.876 1.00 87.50 327 THR A C 1
ATOM 2717 O O . THR A 1 327 ? 11.502 -5.086 -16.207 1.00 87.50 327 THR A O 1
ATOM 2720 N N . SER A 1 328 ? 10.838 -3.167 -17.175 1.00 93.31 328 SER A N 1
ATOM 2721 C CA . SER A 1 328 ? 9.499 -3.194 -16.576 1.00 93.31 328 SER A CA 1
ATOM 2722 C C . SER A 1 328 ? 8.410 -2.592 -17.456 1.00 93.31 328 SER A C 1
ATOM 2724 O O . SER A 1 328 ? 8.630 -1.626 -18.181 1.00 93.31 328 SER A O 1
ATOM 2726 N N . LEU A 1 329 ? 7.196 -3.120 -17.325 1.00 95.19 329 LEU A N 1
ATOM 2727 C CA . LEU A 1 329 ? 5.955 -2.436 -17.683 1.00 95.19 329 LEU A CA 1
ATOM 2728 C C . LEU A 1 329 ? 5.353 -1.835 -16.414 1.00 95.19 329 LEU A C 1
ATOM 2730 O O . LEU A 1 329 ? 5.129 -2.555 -15.442 1.00 95.19 329 LEU A O 1
ATOM 2734 N N . ILE A 1 330 ? 5.093 -0.532 -16.428 1.00 95.44 330 ILE A N 1
ATOM 2735 C CA . ILE A 1 330 ? 4.651 0.233 -15.262 1.00 95.44 330 ILE A CA 1
ATOM 2736 C C . ILE A 1 330 ? 3.277 0.836 -15.537 1.00 95.44 330 ILE A C 1
ATOM 2738 O O . ILE A 1 330 ? 3.113 1.535 -16.535 1.00 95.44 330 ILE A O 1
ATOM 2742 N N . ILE A 1 331 ? 2.308 0.600 -14.657 1.00 93.88 331 ILE A N 1
ATOM 2743 C CA . ILE A 1 331 ? 1.012 1.293 -14.645 1.00 93.88 331 ILE A CA 1
ATOM 2744 C C . ILE A 1 331 ? 0.990 2.217 -13.428 1.00 93.88 331 ILE A C 1
ATOM 2746 O O . ILE A 1 331 ? 1.203 1.751 -12.309 1.00 93.88 331 ILE A O 1
ATOM 2750 N N . ASP A 1 332 ? 0.728 3.505 -13.657 1.00 89.06 332 ASP A N 1
ATOM 2751 C CA . ASP A 1 332 ? 0.489 4.491 -12.597 1.00 89.06 332 ASP A CA 1
ATOM 2752 C C . ASP A 1 332 ? -0.879 4.225 -11.953 1.00 89.06 332 ASP A C 1
ATOM 2754 O O . ASP A 1 332 ? -1.912 4.258 -12.634 1.00 89.06 332 ASP A O 1
ATOM 2758 N N . ASP A 1 333 ? -0.905 3.937 -10.653 1.00 81.25 333 ASP A N 1
ATOM 2759 C CA . ASP A 1 333 ? -2.135 3.642 -9.921 1.00 81.25 333 ASP A CA 1
ATOM 2760 C C . ASP A 1 333 ? -2.867 4.936 -9.527 1.00 81.25 333 ASP A C 1
ATOM 2762 O O . ASP A 1 333 ? -2.960 5.323 -8.361 1.00 81.25 333 ASP A O 1
ATOM 2766 N N . GLN A 1 334 ? -3.444 5.608 -10.525 1.00 65.12 334 GLN A N 1
ATOM 2767 C CA . GLN A 1 334 ? -4.192 6.858 -10.338 1.00 65.12 334 GLN A CA 1
ATOM 2768 C C . GLN A 1 334 ? -5.562 6.674 -9.657 1.00 65.12 334 GLN A C 1
ATOM 2770 O O . GLN A 1 334 ? -6.241 7.658 -9.352 1.00 65.12 334 GLN A O 1
ATOM 2775 N N . LEU A 1 335 ? -5.991 5.432 -9.395 1.00 50.28 335 LEU A N 1
ATOM 2776 C CA . LEU A 1 335 ? -7.288 5.114 -8.778 1.00 50.28 335 LEU A CA 1
ATOM 2777 C C . LEU A 1 335 ? -7.361 5.469 -7.276 1.00 50.28 335 LEU A C 1
ATOM 2779 O O . LEU A 1 335 ? -8.392 5.250 -6.637 1.00 50.28 335 LEU A O 1
ATOM 2783 N N . LEU A 1 336 ? -6.294 6.041 -6.709 1.00 50.31 336 LEU A N 1
ATOM 2784 C CA . LEU A 1 336 ? -6.160 6.435 -5.301 1.00 50.31 336 LEU A CA 1
ATOM 2785 C C . LEU A 1 336 ? -6.607 7.873 -4.980 1.00 50.31 336 LEU A C 1
ATOM 2787 O O . LEU A 1 336 ? -6.308 8.372 -3.901 1.00 50.31 336 LEU A O 1
ATOM 2791 N N . LYS A 1 337 ? -7.370 8.549 -5.853 1.00 45.88 337 LYS A N 1
ATOM 2792 C CA . LYS A 1 337 ? -8.006 9.833 -5.472 1.00 45.88 337 LYS A CA 1
ATOM 2793 C C . LYS A 1 337 ? -9.020 9.696 -4.325 1.00 45.88 337 LYS A C 1
ATOM 2795 O O . LYS A 1 337 ? -9.363 10.697 -3.704 1.00 45.88 337 LYS A O 1
ATOM 2800 N N . ASP A 1 338 ? -9.468 8.478 -4.022 1.00 40.56 338 ASP A N 1
ATOM 2801 C CA . ASP A 1 338 ? -10.170 8.179 -2.776 1.00 40.56 338 ASP A CA 1
ATOM 2802 C C . ASP A 1 338 ? -9.138 7.963 -1.664 1.00 40.56 338 ASP A C 1
ATOM 2804 O O . ASP A 1 338 ? -8.270 7.109 -1.829 1.00 40.56 338 ASP A O 1
ATOM 2808 N N . ASN A 1 339 ? -9.272 8.671 -0.535 1.00 40.22 339 ASN A N 1
ATOM 2809 C CA . ASN A 1 339 ? -8.500 8.561 0.719 1.00 40.22 339 ASN A CA 1
ATOM 2810 C C . ASN A 1 339 ? -8.460 7.133 1.332 1.00 40.22 339 ASN A C 1
ATOM 2812 O O . ASN A 1 339 ? -8.857 6.919 2.479 1.00 40.22 339 ASN A O 1
ATOM 2816 N N . ARG A 1 340 ? -8.027 6.115 0.587 1.00 52.47 340 ARG A N 1
ATOM 2817 C CA . ARG A 1 340 ? -7.916 4.733 1.060 1.00 52.47 340 ARG A CA 1
ATOM 2818 C C . ARG A 1 340 ? -6.677 4.619 1.923 1.00 52.47 340 ARG A C 1
ATOM 2820 O O . ARG A 1 340 ? -5.648 5.199 1.599 1.00 52.47 340 ARG A O 1
ATOM 2827 N N . LYS A 1 341 ? -6.774 3.853 3.009 1.00 56.28 341 LYS A N 1
ATOM 2828 C CA . LYS A 1 341 ? -5.668 3.629 3.945 1.00 56.28 341 LYS A CA 1
ATOM 2829 C C . LYS A 1 341 ? -4.593 2.793 3.229 1.00 56.28 341 LYS A C 1
ATOM 2831 O O . LYS A 1 341 ? -4.775 1.581 3.117 1.00 56.28 341 LYS A O 1
ATOM 2836 N N . PRO A 1 342 ? -3.465 3.375 2.777 1.00 59.72 342 PRO A N 1
ATOM 2837 C CA . PRO A 1 342 ? -2.425 2.623 2.069 1.00 59.72 342 PRO A CA 1
ATOM 2838 C C . PRO A 1 342 ? -1.824 1.517 2.950 1.00 59.72 342 PRO A C 1
ATOM 2840 O O . PRO A 1 342 ? -1.245 0.567 2.446 1.00 59.72 342 PRO A O 1
ATOM 2843 N N . PHE A 1 343 ? -2.024 1.594 4.268 1.00 62.50 343 PHE A N 1
ATOM 2844 C CA . PHE A 1 343 ? -1.650 0.575 5.243 1.00 62.50 343 PHE A CA 1
ATOM 2845 C C . PHE A 1 343 ? -2.308 -0.796 5.011 1.00 62.50 343 PHE A C 1
ATOM 2847 O O . PHE A 1 343 ? -1.727 -1.798 5.420 1.00 62.50 343 PHE A O 1
ATOM 2854 N N . PHE A 1 344 ? -3.474 -0.877 4.349 1.00 69.81 344 PHE A N 1
ATOM 2855 C CA . PHE A 1 344 ? -4.159 -2.162 4.148 1.00 69.81 344 PHE A CA 1
ATOM 2856 C C . PHE A 1 344 ? -3.339 -3.148 3.310 1.00 69.81 344 PHE A C 1
ATOM 2858 O O . PHE A 1 344 ? -3.366 -4.341 3.594 1.00 69.81 344 PHE A O 1
ATOM 2865 N N . ILE A 1 345 ? -2.539 -2.675 2.345 1.00 72.81 345 ILE A N 1
ATOM 2866 C CA . ILE A 1 345 ? -1.713 -3.577 1.529 1.00 72.81 345 ILE A CA 1
ATOM 2867 C C . ILE A 1 345 ? -0.663 -4.324 2.356 1.00 72.81 345 ILE A C 1
ATOM 2869 O O . ILE A 1 345 ? -0.348 -5.471 2.054 1.00 72.81 345 ILE A O 1
ATOM 2873 N N . ASN A 1 346 ? -0.169 -3.711 3.434 1.00 68.94 346 ASN A N 1
ATOM 2874 C CA . ASN A 1 346 ? 0.856 -4.316 4.279 1.00 68.94 346 ASN A CA 1
ATOM 2875 C C . ASN A 1 346 ? 0.311 -5.530 5.051 1.00 68.94 346 ASN A C 1
ATOM 2877 O O . AS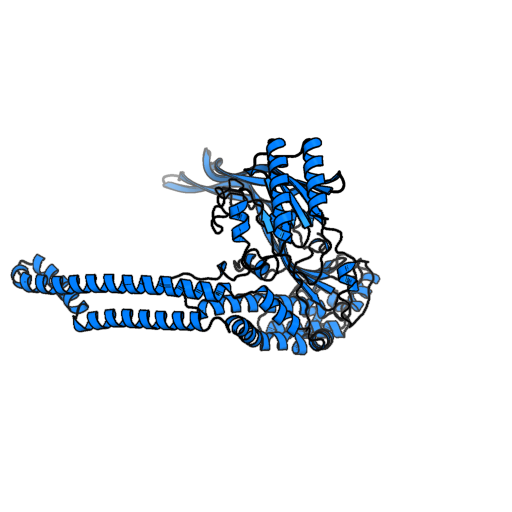N A 1 346 ? 1.082 -6.450 5.318 1.00 68.94 346 ASN A O 1
ATOM 2881 N N . LEU A 1 347 ? -1.009 -5.592 5.310 1.00 69.38 347 LEU A N 1
ATOM 2882 C CA . LEU A 1 347 ? -1.671 -6.774 5.886 1.00 69.38 347 LEU A CA 1
ATOM 2883 C C . LEU A 1 347 ? -1.603 -8.008 4.986 1.00 69.38 347 LEU A C 1
ATOM 2885 O O . LEU A 1 347 ? -1.806 -9.125 5.455 1.00 69.38 347 LEU A O 1
ATOM 2889 N N . LEU A 1 348 ? -1.388 -7.814 3.686 1.00 75.25 348 LEU A N 1
ATOM 2890 C CA . LEU A 1 348 ? -1.374 -8.904 2.715 1.00 75.25 348 LEU A CA 1
ATOM 2891 C C . LEU A 1 348 ? 0.033 -9.463 2.513 1.00 75.25 348 LEU A C 1
ATOM 2893 O O . LEU A 1 348 ? 0.306 -10.109 1.506 1.00 75.25 348 LEU A O 1
ATOM 2897 N N . THR A 1 349 ? 0.924 -9.205 3.466 1.00 70.50 349 THR A N 1
ATOM 2898 C CA . THR A 1 349 ? 2.270 -9.768 3.534 1.00 70.50 349 THR A CA 1
ATOM 2899 C C . THR A 1 349 ? 2.450 -10.449 4.885 1.00 70.50 349 THR A C 1
ATOM 2901 O O . THR A 1 349 ? 1.859 -10.037 5.885 1.00 70.50 349 THR A O 1
ATOM 2904 N N . ASN A 1 350 ? 3.301 -11.471 4.943 1.00 62.03 350 ASN A N 1
ATOM 2905 C CA . ASN A 1 350 ? 3.593 -12.187 6.186 1.00 62.03 350 ASN A CA 1
ATOM 2906 C C . ASN A 1 350 ? 4.355 -11.315 7.209 1.00 62.03 350 ASN A C 1
ATOM 2908 O O . ASN A 1 350 ? 4.434 -11.643 8.388 1.00 62.03 350 ASN A O 1
ATOM 2912 N N . ASN A 1 351 ? 4.894 -10.177 6.760 1.00 52.03 351 ASN A N 1
ATOM 2913 C CA . ASN A 1 351 ? 5.614 -9.193 7.568 1.00 52.03 351 ASN A CA 1
ATOM 2914 C C . ASN A 1 351 ? 4.706 -8.168 8.270 1.00 52.03 351 ASN A C 1
ATOM 2916 O O . ASN A 1 351 ? 5.218 -7.223 8.876 1.00 52.03 351 ASN A O 1
ATOM 2920 N N . SER A 1 352 ? 3.379 -8.309 8.188 1.00 49.88 352 SER A N 1
ATOM 2921 C CA . SER A 1 352 ? 2.475 -7.404 8.894 1.00 49.88 352 SER A CA 1
ATOM 2922 C C . SER A 1 352 ? 2.612 -7.558 10.413 1.00 49.88 352 SER A C 1
ATOM 2924 O O . SER A 1 352 ? 2.295 -8.607 10.969 1.00 49.88 352 SER A O 1
ATOM 2926 N N . TYR A 1 353 ? 3.026 -6.483 11.092 1.00 43.66 353 TYR A N 1
ATOM 2927 C CA . TYR A 1 353 ? 3.055 -6.355 12.562 1.00 43.66 353 TYR A CA 1
ATOM 2928 C C . TYR A 1 353 ? 1.703 -6.622 13.211 1.00 43.66 353 TYR A C 1
ATOM 2930 O O . TYR A 1 353 ? 1.618 -7.053 14.354 1.00 43.66 353 TYR A O 1
ATOM 2938 N N . VAL A 1 354 ? 0.649 -6.351 12.453 1.00 45.41 354 VAL A N 1
ATOM 2939 C CA . VAL A 1 354 ? -0.727 -6.630 12.812 1.00 45.41 354 VAL A CA 1
ATOM 2940 C C . VAL A 1 354 ? -1.159 -7.713 11.832 1.00 45.41 354 VAL A C 1
ATOM 2942 O O . VAL A 1 354 ? -1.537 -7.414 10.704 1.00 45.41 354 VAL A O 1
ATOM 2945 N N . LYS A 1 355 ? -1.031 -8.994 12.198 1.00 48.44 355 LYS A N 1
ATOM 2946 C CA . LYS A 1 355 ? -1.543 -10.104 11.360 1.00 48.44 355 LYS A CA 1
ATOM 2947 C C . LYS A 1 355 ? -3.074 -10.055 11.207 1.00 48.44 355 LYS A C 1
ATOM 2949 O O . LYS A 1 355 ? -3.642 -10.822 10.434 1.00 48.44 355 LYS A O 1
ATOM 2954 N N . THR A 1 356 ? -3.719 -9.154 11.942 1.00 52.38 356 THR A N 1
ATOM 2955 C CA . THR A 1 356 ? -5.152 -9.084 12.170 1.00 52.38 356 THR A CA 1
ATOM 2956 C C . THR A 1 356 ? -5.765 -7.819 11.566 1.00 52.38 356 THR A C 1
ATOM 2958 O O . THR A 1 356 ? -5.104 -6.805 11.338 1.00 52.38 356 THR A O 1
ATOM 2961 N N . CYS A 1 357 ? -7.063 -7.855 11.275 1.00 54.41 357 CYS A N 1
ATOM 2962 C CA . CYS A 1 357 ? -7.786 -6.739 10.656 1.00 54.41 357 CYS A CA 1
ATOM 2963 C C . CYS A 1 357 ? -8.109 -5.594 11.640 1.00 54.41 357 CYS A C 1
ATOM 2965 O O . CYS A 1 357 ? -9.104 -4.897 11.456 1.00 54.41 357 CYS A O 1
ATOM 2967 N N . ASP A 1 358 ? -7.294 -5.381 12.677 1.00 51.25 358 ASP A N 1
ATOM 2968 C CA . ASP A 1 358 ? -7.646 -4.575 13.855 1.00 51.25 358 ASP A CA 1
ATOM 2969 C C . ASP A 1 358 ? -8.017 -3.120 13.522 1.00 51.25 358 ASP A C 1
ATOM 2971 O O . ASP A 1 358 ? -8.910 -2.546 14.139 1.00 51.25 358 ASP A O 1
ATOM 2975 N N . PHE A 1 359 ? -7.406 -2.520 12.493 1.00 53.84 359 PHE A N 1
ATOM 2976 C CA . PHE A 1 359 ? -7.722 -1.145 12.069 1.00 53.84 359 PHE A CA 1
ATOM 2977 C C . PHE A 1 359 ? -8.993 -1.012 11.215 1.00 53.84 359 PHE A C 1
ATOM 2979 O O . PHE A 1 359 ? -9.395 0.115 10.888 1.00 53.84 359 PHE A O 1
ATOM 2986 N N . LEU A 1 360 ? -9.567 -2.136 10.776 1.00 55.12 360 LEU A N 1
ATOM 2987 C CA . LEU A 1 360 ? -10.865 -2.192 10.102 1.00 55.12 360 LEU A CA 1
ATOM 2988 C C . LEU A 1 360 ? -12.016 -2.353 11.095 1.00 55.12 360 LEU A C 1
ATOM 2990 O O . LEU A 1 360 ? -13.166 -2.238 10.681 1.00 55.12 360 LEU A O 1
ATOM 2994 N N . ILE A 1 361 ? -11.712 -2.609 12.372 1.00 56.50 361 ILE A N 1
ATOM 2995 C CA . ILE A 1 361 ? -12.718 -2.821 13.405 1.00 56.50 361 ILE A CA 1
ATOM 2996 C C . ILE A 1 361 ? -13.386 -1.485 13.707 1.00 56.50 361 ILE A C 1
ATOM 2998 O O . ILE A 1 361 ? -12.841 -0.632 14.412 1.00 56.50 361 ILE A O 1
ATOM 3002 N N . ASP A 1 362 ? -14.593 -1.316 13.179 1.00 58.38 362 ASP A N 1
ATOM 3003 C CA . ASP A 1 362 ? -15.497 -0.303 13.686 1.00 58.38 362 ASP A CA 1
ATOM 3004 C C . ASP A 1 362 ? -15.931 -0.745 15.087 1.00 58.38 362 ASP A C 1
ATOM 3006 O O . ASP A 1 362 ? -16.622 -1.751 15.271 1.00 58.38 362 ASP A O 1
ATOM 3010 N N . THR A 1 363 ? -15.434 -0.027 16.092 1.00 52.81 363 THR A N 1
ATOM 3011 C CA . THR A 1 363 ? -15.747 -0.271 17.503 1.00 52.81 363 THR A CA 1
ATOM 3012 C C . THR A 1 363 ? -16.922 0.573 17.985 1.00 52.81 363 THR A C 1
ATOM 3014 O O . THR A 1 363 ? -17.234 0.537 19.181 1.00 52.81 363 THR A O 1
ATOM 3017 N N . ASP A 1 364 ? -17.606 1.303 17.091 1.00 60.12 364 ASP A N 1
ATOM 3018 C CA . ASP A 1 364 ? -18.823 2.020 17.451 1.00 60.12 364 ASP A CA 1
ATOM 3019 C C . ASP A 1 364 ? -19.858 1.043 18.036 1.00 60.12 364 ASP A C 1
ATOM 3021 O O . ASP A 1 364 ? -19.957 -0.139 17.695 1.00 60.12 364 ASP A O 1
ATOM 3025 N N . ILE A 1 365 ? -20.656 1.546 18.969 1.00 53.94 365 ILE A N 1
ATOM 3026 C CA . ILE A 1 365 ? -21.638 0.814 19.771 1.00 53.94 365 ILE A CA 1
ATOM 3027 C C . ILE A 1 365 ? -22.635 0.048 18.874 1.00 53.94 365 ILE A C 1
ATOM 3029 O O . ILE A 1 365 ? -23.193 -0.974 19.287 1.00 53.94 365 ILE A O 1
ATOM 3033 N N . ASN A 1 366 ? -22.835 0.502 17.633 1.00 55.97 366 ASN A N 1
ATOM 3034 C CA . ASN A 1 366 ? -23.754 -0.098 16.666 1.00 55.97 366 ASN A CA 1
ATOM 3035 C C . ASN A 1 366 ? -23.102 -1.047 15.652 1.00 55.97 366 ASN A C 1
ATOM 3037 O O . ASN A 1 366 ? -23.847 -1.699 14.925 1.00 55.97 366 ASN A O 1
ATOM 3041 N N . ALA A 1 367 ? -21.774 -1.161 15.605 1.00 66.38 367 ALA A N 1
ATOM 3042 C CA . ALA A 1 367 ? -21.120 -2.062 14.667 1.00 66.38 367 ALA A CA 1
ATOM 3043 C C . ALA A 1 367 ? -21.454 -3.529 15.000 1.00 66.38 367 ALA A C 1
ATOM 3045 O O . ALA A 1 367 ? -21.475 -3.942 16.169 1.00 66.38 367 ALA A O 1
ATOM 3046 N N . ASP A 1 368 ? -21.767 -4.314 13.971 1.00 78.88 368 ASP A N 1
ATOM 3047 C CA . ASP A 1 368 ? -21.975 -5.758 14.058 1.00 78.88 368 ASP A CA 1
ATOM 3048 C C . ASP A 1 368 ? -20.859 -6.516 13.317 1.00 78.88 368 ASP A C 1
ATOM 3050 O O . ASP A 1 368 ? -20.059 -5.934 12.574 1.00 78.88 368 ASP A O 1
ATOM 3054 N N . LEU A 1 369 ? -20.760 -7.825 13.567 1.00 84.56 369 LEU A N 1
ATOM 3055 C CA . LEU A 1 369 ? -19.720 -8.664 12.965 1.00 84.56 369 LEU A CA 1
ATOM 3056 C C . LEU A 1 369 ? -19.808 -8.646 11.431 1.00 84.56 369 LEU A C 1
ATOM 3058 O O . LEU A 1 369 ? -18.788 -8.514 10.760 1.00 84.56 369 LEU A O 1
ATOM 3062 N N . GLN A 1 370 ? -21.021 -8.719 10.878 1.00 86.12 370 GLN A N 1
ATOM 3063 C CA . GLN A 1 370 ? -21.236 -8.763 9.433 1.00 86.12 370 GLN A CA 1
ATOM 3064 C C . GLN A 1 370 ? -20.777 -7.476 8.740 1.00 86.12 370 GLN A C 1
ATOM 3066 O O . GLN A 1 370 ? -20.199 -7.531 7.659 1.00 86.12 370 GLN A O 1
ATOM 3071 N N . THR A 1 371 ? -20.996 -6.320 9.362 1.00 84.06 371 THR A N 1
ATOM 3072 C CA . THR A 1 371 ? -20.554 -5.015 8.863 1.00 84.06 371 THR A CA 1
ATOM 3073 C C . THR A 1 371 ? -19.034 -4.975 8.758 1.00 84.06 371 THR A C 1
ATOM 3075 O O . THR A 1 371 ? -18.506 -4.611 7.710 1.00 84.06 371 THR A O 1
ATOM 3078 N N . ASN A 1 372 ? -18.326 -5.437 9.791 1.00 81.44 372 ASN A N 1
ATOM 3079 C CA . ASN A 1 372 ? -16.864 -5.516 9.777 1.00 81.44 372 ASN A CA 1
ATOM 3080 C C . ASN A 1 372 ? -16.339 -6.493 8.707 1.00 81.44 372 ASN A C 1
ATOM 3082 O O . ASN A 1 372 ? -15.418 -6.156 7.962 1.00 81.44 372 ASN A O 1
ATOM 3086 N N . LEU A 1 373 ? -16.959 -7.670 8.564 1.00 86.31 373 LEU A N 1
ATOM 3087 C CA . LEU A 1 373 ? -16.610 -8.633 7.511 1.00 86.31 373 LEU A CA 1
ATOM 3088 C C . LEU A 1 373 ? -16.861 -8.069 6.105 1.00 86.31 373 LEU A C 1
ATOM 3090 O O . LEU A 1 373 ? -16.047 -8.267 5.205 1.00 86.31 373 LEU A O 1
ATOM 3094 N N . ASN A 1 374 ? -17.951 -7.322 5.916 1.00 86.69 374 ASN A N 1
ATOM 3095 C CA . ASN A 1 374 ? -18.263 -6.671 4.646 1.00 86.69 374 ASN A CA 1
ATOM 3096 C C . ASN A 1 374 ? -17.237 -5.582 4.297 1.00 86.69 374 ASN A C 1
ATOM 3098 O O . ASN A 1 374 ? -16.873 -5.461 3.129 1.00 86.69 374 ASN A O 1
ATOM 3102 N N . ILE A 1 375 ? -16.748 -4.820 5.285 1.00 83.06 375 ILE A N 1
ATOM 3103 C CA . ILE A 1 375 ? -15.672 -3.834 5.092 1.00 83.06 375 ILE A CA 1
ATOM 3104 C C . ILE A 1 375 ? -14.386 -4.537 4.648 1.00 83.06 375 ILE A C 1
ATOM 3106 O O . ILE A 1 375 ? -13.801 -4.153 3.636 1.00 83.06 375 ILE A O 1
ATOM 3110 N N . LEU A 1 376 ? -13.975 -5.600 5.348 1.00 84.12 376 LEU A N 1
ATOM 3111 C CA . LEU A 1 376 ? -12.810 -6.400 4.959 1.00 84.12 376 LEU A CA 1
ATOM 3112 C C . LEU A 1 376 ? -12.949 -6.931 3.528 1.00 84.12 376 LEU A C 1
ATOM 3114 O O . LEU A 1 376 ? -12.054 -6.749 2.703 1.00 84.12 376 LEU A O 1
ATOM 3118 N N . LYS A 1 377 ? -14.085 -7.564 3.222 1.00 88.38 377 LYS A N 1
ATOM 3119 C CA . LYS A 1 377 ? -14.367 -8.117 1.896 1.00 88.38 377 LYS A CA 1
ATOM 3120 C C . LYS A 1 377 ? -14.300 -7.037 0.821 1.00 88.38 377 LYS A C 1
ATOM 3122 O O . LYS A 1 377 ? -13.696 -7.260 -0.221 1.00 88.38 377 LYS A O 1
ATOM 3127 N N . TYR A 1 378 ? -14.882 -5.869 1.075 1.00 87.31 378 TYR A N 1
ATOM 3128 C CA . TYR A 1 378 ? -14.861 -4.743 0.147 1.00 87.31 378 TYR A CA 1
ATOM 3129 C C . TYR A 1 378 ? -13.437 -4.277 -0.183 1.00 87.31 378 TYR A C 1
ATOM 3131 O O . TYR A 1 378 ? -13.116 -4.075 -1.357 1.00 87.31 378 TYR A O 1
ATOM 3139 N N . GLU A 1 379 ? -12.573 -4.148 0.828 1.00 84.31 379 GLU A N 1
ATOM 3140 C CA . GLU A 1 379 ? -11.171 -3.762 0.627 1.00 84.31 379 GLU A CA 1
ATOM 3141 C C . GLU A 1 379 ? -10.384 -4.834 -0.148 1.00 84.31 379 GLU A C 1
ATOM 3143 O O . GLU A 1 379 ? -9.650 -4.505 -1.084 1.00 84.31 379 GLU A O 1
ATOM 3148 N N . LEU A 1 380 ? -10.596 -6.119 0.166 1.00 89.00 380 LEU A N 1
ATOM 3149 C CA . LEU A 1 380 ? -9.986 -7.240 -0.562 1.00 89.00 380 LEU A CA 1
ATOM 3150 C C . LEU A 1 380 ? -10.438 -7.290 -2.027 1.00 89.00 380 LEU A C 1
ATOM 3152 O O . LEU A 1 380 ? -9.592 -7.389 -2.916 1.00 89.00 380 LEU A O 1
ATOM 3156 N N . VAL A 1 381 ? -11.746 -7.171 -2.295 1.00 91.25 381 VAL A N 1
ATOM 3157 C CA . VAL A 1 381 ? -12.302 -7.152 -3.659 1.00 91.25 381 VAL A CA 1
ATOM 3158 C C . VAL A 1 381 ? -11.637 -6.056 -4.479 1.00 91.25 381 VAL A C 1
ATOM 3160 O O . VAL A 1 381 ? -11.068 -6.329 -5.533 1.00 91.25 381 VAL A O 1
ATOM 3163 N N . LYS A 1 382 ? -11.637 -4.823 -3.963 1.00 86.62 382 LYS A N 1
ATOM 3164 C CA . LYS A 1 382 ? -11.052 -3.677 -4.662 1.00 86.62 382 LYS A CA 1
ATOM 3165 C C . LYS A 1 382 ? -9.580 -3.875 -4.984 1.00 86.62 382 LYS A C 1
ATOM 3167 O O . LYS A 1 382 ? -9.137 -3.497 -6.070 1.00 86.62 382 LYS A O 1
ATOM 3172 N N . LEU A 1 383 ? -8.806 -4.405 -4.040 1.00 88.19 383 LEU A N 1
ATOM 3173 C CA . LEU A 1 383 ? -7.383 -4.602 -4.256 1.00 88.19 383 LEU A CA 1
ATOM 3174 C C . LEU A 1 383 ? -7.117 -5.725 -5.260 1.00 88.19 383 LEU A C 1
ATOM 3176 O O . LEU A 1 383 ? -6.304 -5.534 -6.164 1.00 88.19 383 LEU A O 1
ATOM 3180 N N . PHE A 1 384 ? -7.794 -6.866 -5.129 1.00 92.88 384 PHE A N 1
ATOM 3181 C CA . PHE A 1 384 ? -7.565 -8.002 -6.013 1.00 92.88 384 PHE A CA 1
ATOM 3182 C C . PHE A 1 384 ? -8.071 -7.737 -7.431 1.00 92.88 384 PHE A C 1
ATOM 3184 O O . PHE A 1 384 ? -7.336 -8.002 -8.377 1.00 92.88 384 PHE A O 1
ATOM 3191 N N . GLU A 1 385 ? -9.251 -7.133 -7.606 1.00 91.81 385 GLU A N 1
ATOM 3192 C CA . GLU A 1 385 ? -9.731 -6.708 -8.929 1.00 91.81 385 GLU A CA 1
ATOM 3193 C C . GLU A 1 385 ? -8.758 -5.744 -9.597 1.00 91.81 385 GLU A C 1
ATOM 3195 O O . GLU A 1 385 ? -8.426 -5.921 -10.767 1.00 91.81 385 GLU A O 1
ATOM 3200 N N . LYS A 1 386 ? -8.236 -4.768 -8.847 1.00 90.44 386 LYS A N 1
ATOM 3201 C CA . LYS A 1 386 ? -7.224 -3.837 -9.351 1.00 90.44 386 LYS A CA 1
ATOM 3202 C C . LYS A 1 386 ? -5.940 -4.558 -9.762 1.00 90.44 386 LYS A C 1
ATOM 3204 O O . LYS A 1 386 ? -5.419 -4.319 -10.849 1.00 90.44 386 LYS A O 1
ATOM 3209 N N . TYR A 1 387 ? -5.431 -5.444 -8.911 1.00 93.06 387 TYR A N 1
ATOM 3210 C CA . TYR A 1 387 ? -4.214 -6.194 -9.202 1.00 93.06 387 TYR A CA 1
ATOM 3211 C C . TYR A 1 387 ? -4.370 -7.046 -10.465 1.00 93.06 387 TYR A C 1
ATOM 3213 O O . TYR A 1 387 ? -3.538 -6.994 -11.370 1.00 93.06 387 TYR A O 1
ATOM 3221 N N . ILE A 1 388 ? -5.476 -7.787 -10.556 1.00 95.31 388 ILE A N 1
ATOM 3222 C CA . ILE A 1 388 ? -5.787 -8.657 -11.688 1.00 95.31 388 ILE A CA 1
ATOM 3223 C C . ILE A 1 388 ? -6.066 -7.845 -12.959 1.00 95.31 388 ILE A C 1
ATOM 3225 O O . ILE A 1 388 ? -5.651 -8.264 -14.039 1.00 95.31 388 ILE A O 1
ATOM 3229 N N . LEU A 1 389 ? -6.665 -6.656 -12.857 1.00 94.62 389 LEU A N 1
ATOM 3230 C CA . LEU A 1 389 ? -6.820 -5.712 -13.969 1.00 94.62 389 LEU A CA 1
ATOM 3231 C C . LEU A 1 389 ? -5.462 -5.297 -14.552 1.00 94.62 389 LEU A C 1
ATOM 3233 O O . LEU A 1 389 ? -5.260 -5.365 -15.769 1.00 94.62 389 LEU A O 1
ATOM 3237 N N . TYR A 1 390 ? -4.514 -4.895 -13.705 1.00 95.06 390 TYR A N 1
ATOM 3238 C CA . TYR A 1 390 ? -3.182 -4.462 -14.136 1.00 95.06 390 TYR A CA 1
ATOM 3239 C C . TYR A 1 390 ? -2.328 -5.617 -14.669 1.00 95.06 390 TYR A C 1
ATOM 3241 O O . TYR A 1 390 ? -1.692 -5.492 -15.724 1.00 95.06 390 TYR A O 1
ATOM 3249 N N . LEU A 1 391 ? -2.382 -6.775 -14.007 1.00 95.69 391 LEU A N 1
ATOM 3250 C CA . LEU A 1 391 ? -1.738 -7.995 -14.485 1.00 95.69 391 LEU A CA 1
ATOM 3251 C C . LEU A 1 391 ? -2.284 -8.410 -15.854 1.00 95.69 391 LEU A C 1
ATOM 3253 O O . LEU A 1 391 ? -1.503 -8.691 -16.764 1.00 95.69 391 LEU A O 1
ATOM 3257 N N . THR A 1 392 ? -3.609 -8.395 -16.025 1.00 95.56 392 THR A N 1
ATOM 3258 C CA . THR A 1 392 ? -4.249 -8.713 -17.307 1.00 95.56 392 THR A CA 1
ATOM 3259 C C . THR A 1 392 ? -3.786 -7.731 -18.373 1.00 95.56 392 THR A C 1
ATOM 3261 O O . THR A 1 392 ? -3.273 -8.168 -19.394 1.00 95.56 392 THR A O 1
ATOM 3264 N N . THR A 1 393 ? -3.858 -6.420 -18.107 1.00 95.06 393 THR A N 1
ATOM 3265 C CA . THR A 1 393 ? -3.468 -5.358 -19.056 1.00 95.06 393 THR A CA 1
ATOM 3266 C C . THR A 1 393 ? -2.040 -5.526 -19.580 1.00 95.06 393 THR A C 1
ATOM 3268 O O . THR A 1 393 ? -1.796 -5.431 -20.785 1.00 95.06 393 THR A O 1
ATOM 3271 N N . THR A 1 394 ? -1.084 -5.780 -18.685 1.00 94.50 394 THR A N 1
ATOM 3272 C CA . THR A 1 394 ? 0.328 -5.972 -19.060 1.00 94.50 394 THR A CA 1
ATOM 3273 C C . THR A 1 394 ? 0.564 -7.303 -19.781 1.00 94.50 394 THR A C 1
ATOM 3275 O O . THR A 1 394 ? 1.446 -7.389 -20.633 1.00 94.50 394 THR A O 1
ATOM 3278 N N . SER A 1 395 ? -0.273 -8.308 -19.517 1.00 93.75 395 SER A N 1
ATOM 3279 C CA . SER A 1 395 ? -0.192 -9.646 -20.115 1.00 93.75 395 SER A CA 1
ATOM 3280 C C . SER A 1 395 ? -1.017 -9.815 -21.400 1.00 93.75 395 SER A C 1
ATOM 3282 O O . SER A 1 395 ? -1.025 -10.898 -21.972 1.00 93.75 395 SER A O 1
ATOM 3284 N N . LEU A 1 396 ? -1.691 -8.776 -21.912 1.00 94.38 396 LEU A N 1
ATOM 3285 C CA . LEU A 1 396 ? -2.366 -8.852 -23.223 1.00 94.38 396 LEU A CA 1
ATOM 3286 C C . LEU A 1 396 ? -1.366 -8.964 -24.382 1.00 94.38 396 LEU A C 1
ATOM 3288 O O . LEU A 1 396 ? -1.697 -9.486 -25.451 1.00 94.38 396 LEU A O 1
ATOM 3292 N N . SER A 1 397 ? -0.132 -8.495 -24.171 1.00 93.00 397 SER A N 1
ATOM 3293 C CA . SER A 1 397 ? 0.963 -8.706 -25.107 1.00 93.00 397 SER A CA 1
ATOM 3294 C C . SER A 1 397 ? 1.462 -10.150 -25.044 1.00 93.00 397 SER A C 1
ATOM 3296 O O . SER A 1 397 ? 2.005 -10.602 -24.036 1.00 93.00 397 SER A O 1
ATOM 3298 N N . SER A 1 398 ? 1.352 -10.868 -26.162 1.00 88.00 398 SER A N 1
ATOM 3299 C CA . SER A 1 398 ? 1.792 -12.267 -26.260 1.00 88.00 398 SER A CA 1
ATOM 3300 C C . SER A 1 398 ? 3.288 -12.488 -25.989 1.00 88.00 398 SER A C 1
ATOM 3302 O O . SER A 1 398 ? 3.670 -13.590 -25.590 1.00 88.00 398 SER A O 1
ATOM 3304 N N . VAL A 1 399 ? 4.152 -11.489 -26.212 1.00 89.94 399 VAL A N 1
ATOM 3305 C CA . VAL A 1 399 ? 5.591 -11.600 -25.899 1.00 89.94 399 VAL A CA 1
ATOM 3306 C C . VAL A 1 399 ? 5.860 -11.488 -24.401 1.00 89.94 399 VAL A C 1
ATOM 3308 O O . VAL A 1 399 ? 6.782 -12.135 -23.919 1.00 89.94 399 VAL A O 1
ATOM 3311 N N . ILE A 1 400 ? 5.022 -10.749 -23.673 1.00 92.31 400 ILE A N 1
ATOM 3312 C CA . ILE A 1 400 ? 5.106 -10.586 -22.218 1.00 92.31 400 ILE A CA 1
ATOM 3313 C C . ILE A 1 400 ? 4.448 -11.773 -21.516 1.00 92.31 400 ILE A C 1
ATOM 3315 O O . ILE A 1 400 ? 5.055 -12.416 -20.669 1.00 92.31 400 ILE A O 1
ATOM 3319 N N . ALA A 1 401 ? 3.240 -12.157 -21.934 1.00 88.62 401 ALA A N 1
ATOM 3320 C CA . ALA A 1 401 ? 2.491 -13.252 -21.315 1.00 88.62 401 ALA A CA 1
ATOM 3321 C C . ALA A 1 401 ? 3.243 -14.595 -21.336 1.00 88.62 401 ALA A C 1
ATOM 3323 O O . ALA A 1 401 ? 3.109 -15.416 -20.427 1.00 88.62 401 ALA A O 1
ATOM 3324 N N . ARG A 1 402 ? 4.041 -14.835 -22.384 1.00 86.19 402 ARG A N 1
ATOM 3325 C CA . ARG A 1 402 ? 4.840 -16.059 -22.574 1.00 86.19 402 ARG A CA 1
ATOM 3326 C C . ARG A 1 402 ? 6.240 -15.971 -21.975 1.00 86.19 402 ARG A C 1
ATOM 3328 O O . ARG A 1 402 ? 6.914 -16.993 -21.864 1.00 86.19 402 ARG A O 1
ATOM 3335 N N . GLU A 1 403 ? 6.667 -14.781 -21.577 1.00 86.50 403 GLU A N 1
ATOM 3336 C CA . GLU A 1 403 ? 7.994 -14.566 -21.028 1.00 86.50 403 GLU A CA 1
ATOM 3337 C C . GLU A 1 403 ? 8.175 -15.292 -19.694 1.00 86.50 403 GLU A C 1
ATOM 3339 O O . GLU A 1 403 ? 7.252 -15.400 -18.880 1.00 86.50 403 GLU A O 1
ATOM 3344 N N . TRP A 1 404 ? 9.393 -15.777 -19.491 1.00 82.31 404 TRP A N 1
ATOM 3345 C CA . TRP A 1 404 ? 9.944 -16.140 -18.203 1.00 82.31 404 TRP A CA 1
ATOM 3346 C C . TRP A 1 404 ? 11.041 -15.126 -17.868 1.00 82.31 404 TRP A C 1
ATOM 3348 O O . TRP A 1 404 ? 12.137 -15.179 -18.430 1.00 82.31 404 TRP A O 1
ATOM 3358 N N . TYR A 1 405 ? 10.735 -14.199 -16.958 1.00 80.56 405 TYR A N 1
ATOM 3359 C CA . TYR A 1 405 ? 11.713 -13.223 -16.492 1.00 80.56 405 TYR A CA 1
ATOM 3360 C C . TYR A 1 405 ? 12.805 -13.896 -15.658 1.00 80.56 405 TYR A C 1
ATOM 3362 O O . TYR A 1 405 ? 12.529 -14.701 -14.768 1.00 80.56 405 TYR A O 1
ATOM 3370 N N . ILE A 1 406 ? 14.055 -13.546 -15.954 1.00 74.31 406 ILE A N 1
ATOM 3371 C CA . ILE A 1 406 ? 15.215 -13.908 -15.144 1.00 74.31 406 ILE A CA 1
ATOM 3372 C C . ILE A 1 406 ? 16.062 -12.656 -14.952 1.00 74.31 406 ILE A C 1
ATOM 3374 O O . ILE A 1 406 ? 16.319 -11.941 -15.915 1.00 74.31 406 ILE A O 1
ATOM 3378 N N . ASN A 1 407 ? 16.541 -12.398 -13.738 1.00 71.38 407 ASN A N 1
ATOM 3379 C CA . ASN A 1 407 ? 17.390 -11.249 -13.420 1.00 71.38 407 ASN A CA 1
ATOM 3380 C C . ASN A 1 407 ? 18.829 -11.366 -13.988 1.00 71.38 407 ASN A C 1
ATOM 3382 O O . ASN A 1 407 ? 19.814 -11.365 -13.257 1.00 71.38 407 ASN A O 1
ATOM 3386 N N . ASN A 1 408 ? 18.955 -11.550 -15.301 1.00 70.56 408 ASN A N 1
ATOM 3387 C CA . ASN A 1 408 ? 20.208 -11.603 -16.059 1.00 70.56 408 ASN A CA 1
ATOM 3388 C C . ASN A 1 408 ? 20.051 -11.000 -17.471 1.00 70.56 408 ASN A C 1
ATOM 3390 O O . ASN A 1 408 ? 20.851 -11.297 -18.358 1.00 70.56 408 ASN A O 1
ATOM 3394 N N . ASP A 1 409 ? 18.974 -10.239 -17.691 1.00 70.38 409 ASP A N 1
ATOM 3395 C CA . ASP A 1 409 ? 18.587 -9.611 -18.959 1.00 70.38 409 ASP A CA 1
ATOM 3396 C C . ASP A 1 409 ? 18.405 -10.584 -20.146 1.00 70.38 409 ASP A C 1
ATOM 3398 O O . ASP A 1 409 ? 18.292 -10.163 -21.299 1.00 70.38 409 ASP A O 1
ATOM 3402 N N . THR A 1 410 ? 18.328 -11.900 -19.897 1.00 78.50 410 THR A N 1
ATOM 3403 C CA . THR A 1 410 ? 18.070 -12.885 -20.958 1.00 78.50 410 THR A CA 1
ATOM 3404 C C . THR A 1 410 ? 16.574 -13.089 -21.159 1.00 78.50 410 THR A C 1
ATOM 3406 O O . THR A 1 410 ? 15.853 -13.485 -20.242 1.00 78.50 410 THR A O 1
ATOM 3409 N N . TYR A 1 411 ? 16.095 -12.842 -22.378 1.00 82.25 411 TYR A N 1
ATOM 3410 C CA . TYR A 1 411 ? 14.714 -13.143 -22.746 1.00 82.25 411 TYR A CA 1
ATOM 3411 C C . TYR A 1 411 ? 14.538 -14.653 -22.929 1.00 82.25 411 TYR A C 1
ATOM 3413 O O . TYR A 1 411 ? 15.207 -15.273 -23.762 1.00 82.25 411 TYR A O 1
ATOM 3421 N N . LYS A 1 412 ? 13.629 -15.249 -22.154 1.00 82.06 412 LYS A N 1
ATOM 3422 C CA . LYS A 1 412 ? 13.262 -16.663 -22.256 1.00 82.06 412 LYS A CA 1
ATOM 3423 C C . LYS A 1 412 ? 11.752 -16.808 -22.351 1.00 82.06 412 LYS A C 1
ATOM 3425 O O . LYS A 1 412 ? 11.002 -16.015 -21.794 1.00 82.06 412 LYS A O 1
ATOM 3430 N N . ILE A 1 413 ? 11.315 -17.848 -23.050 1.00 82.00 413 ILE A N 1
ATOM 3431 C CA . ILE A 1 413 ? 9.906 -18.225 -23.155 1.00 82.00 413 ILE A CA 1
ATOM 3432 C C . ILE A 1 413 ? 9.718 -19.526 -22.388 1.00 82.00 413 ILE A C 1
ATOM 3434 O O . ILE A 1 413 ? 10.512 -20.457 -22.537 1.00 82.00 413 ILE A O 1
ATOM 3438 N N . GLY A 1 414 ? 8.673 -19.591 -21.572 1.00 71.00 414 GLY A N 1
ATOM 3439 C CA . GLY A 1 414 ? 8.376 -20.781 -20.796 1.00 71.00 414 GLY A CA 1
ATOM 3440 C C . GLY A 1 414 ? 6.990 -20.753 -20.168 1.00 71.00 414 GLY A C 1
ATOM 3441 O O . GLY A 1 414 ? 6.471 -19.701 -19.777 1.00 71.00 414 GLY A O 1
ATOM 3442 N N . ASP A 1 415 ? 6.441 -21.958 -20.035 1.00 62.28 415 ASP A N 1
ATOM 3443 C CA . ASP A 1 415 ? 5.118 -22.218 -19.458 1.00 62.28 415 ASP A CA 1
ATOM 3444 C C . ASP A 1 415 ? 5.216 -22.960 -18.107 1.00 62.28 415 ASP A C 1
ATOM 3446 O O . ASP A 1 415 ? 4.200 -23.294 -17.496 1.00 62.28 415 ASP A O 1
ATOM 3450 N N . ASN A 1 416 ? 6.440 -23.245 -17.642 1.00 59.59 416 ASN A N 1
ATOM 3451 C CA . ASN A 1 416 ? 6.708 -24.019 -16.431 1.00 59.59 416 ASN A CA 1
ATOM 3452 C C . ASN A 1 416 ? 6.967 -23.108 -15.225 1.00 59.59 416 ASN A C 1
ATOM 3454 O O . ASN A 1 416 ? 7.593 -22.060 -15.352 1.00 59.59 416 ASN A O 1
ATOM 3458 N N . TYR A 1 417 ? 6.526 -23.553 -14.046 1.00 58.16 417 TYR A N 1
ATOM 3459 C CA . TYR A 1 417 ? 6.980 -23.005 -12.771 1.00 58.16 417 TYR A CA 1
ATOM 3460 C C . TYR A 1 417 ? 8.323 -23.631 -12.432 1.00 58.16 417 TYR A C 1
ATOM 3462 O O . TYR A 1 417 ? 8.381 -24.831 -12.168 1.00 58.16 417 TYR A O 1
ATOM 3470 N N . ASP A 1 418 ? 9.371 -22.826 -12.396 1.00 56.81 418 ASP A N 1
ATOM 3471 C CA . ASP A 1 418 ? 10.588 -23.188 -11.683 1.00 56.81 418 ASP A CA 1
ATOM 3472 C C . ASP A 1 418 ? 10.844 -22.103 -10.641 1.00 56.81 418 ASP A C 1
ATOM 3474 O O . ASP A 1 418 ? 11.393 -21.035 -10.919 1.00 56.81 418 ASP A O 1
ATOM 3478 N N . TYR A 1 419 ? 10.264 -22.345 -9.467 1.00 53.78 419 TYR A N 1
ATOM 3479 C CA . TYR A 1 419 ? 10.298 -21.428 -8.337 1.00 53.78 419 TYR A CA 1
ATOM 3480 C C . TYR A 1 419 ? 11.606 -21.571 -7.556 1.00 53.78 419 TYR A C 1
ATOM 3482 O O . TYR A 1 419 ? 12.210 -20.569 -7.184 1.00 53.78 419 TYR A O 1
ATOM 3490 N N . GLU A 1 420 ? 12.062 -22.808 -7.351 1.00 49.81 420 GLU A N 1
ATOM 3491 C CA . GLU A 1 420 ? 13.225 -23.106 -6.517 1.00 49.81 420 GLU A CA 1
ATOM 3492 C C . GLU A 1 420 ? 14.515 -22.579 -7.154 1.00 49.81 420 GLU A C 1
ATOM 3494 O O . GLU A 1 420 ? 15.259 -21.856 -6.495 1.00 49.81 420 GLU A O 1
ATOM 3499 N N . SER A 1 421 ? 14.766 -22.818 -8.447 1.00 48.53 421 SER A N 1
ATOM 3500 C CA . SER A 1 421 ? 16.033 -22.388 -9.065 1.00 48.53 421 SER A CA 1
ATOM 3501 C C . SER A 1 421 ? 16.201 -20.861 -9.124 1.00 48.53 421 SER A C 1
ATOM 3503 O O . SER A 1 421 ? 17.318 -20.347 -9.002 1.00 48.53 421 SER A O 1
ATOM 3505 N N . TYR A 1 422 ? 15.087 -20.133 -9.264 1.00 48.31 422 TYR A N 1
ATOM 3506 C CA . TYR A 1 422 ? 15.053 -18.676 -9.372 1.00 48.31 422 TYR A CA 1
ATOM 3507 C C . TYR A 1 422 ? 15.059 -17.972 -8.007 1.00 48.31 422 TYR A C 1
ATOM 3509 O O . TYR A 1 422 ? 15.687 -16.926 -7.852 1.00 48.31 422 TYR A O 1
ATOM 3517 N N . TYR A 1 423 ? 14.387 -18.543 -7.000 1.00 48.69 423 TYR A N 1
ATOM 3518 C CA . TYR A 1 423 ? 14.318 -17.943 -5.667 1.00 48.69 423 TYR A CA 1
ATOM 3519 C C . TYR A 1 423 ? 15.677 -17.962 -4.956 1.00 48.69 423 TYR A C 1
ATOM 3521 O O . TYR A 1 423 ? 16.031 -16.983 -4.311 1.00 48.69 423 TYR A O 1
ATOM 3529 N N . TYR A 1 424 ? 16.480 -19.019 -5.114 1.00 47.97 424 TYR A N 1
ATOM 3530 C CA . TYR A 1 424 ? 17.745 -19.161 -4.380 1.00 47.97 424 TYR A CA 1
ATOM 3531 C C . TYR A 1 424 ? 18.920 -18.336 -4.928 1.00 47.97 424 TYR A C 1
ATOM 3533 O O . TYR A 1 424 ? 19.893 -18.120 -4.205 1.00 47.97 424 TYR A O 1
ATOM 3541 N N . THR A 1 425 ? 18.866 -17.860 -6.177 1.00 45.06 425 THR A N 1
ATOM 3542 C CA . THR A 1 425 ? 20.011 -17.180 -6.814 1.00 45.06 425 THR A CA 1
ATOM 3543 C C . THR A 1 425 ? 20.171 -15.711 -6.401 1.00 45.06 425 THR A C 1
ATOM 3545 O O . THR A 1 425 ? 21.295 -15.213 -6.417 1.00 45.06 425 THR A O 1
ATOM 3548 N N . ASN A 1 426 ? 19.097 -15.035 -5.968 1.00 47.09 426 ASN A N 1
ATOM 3549 C CA . ASN A 1 426 ? 19.099 -13.588 -5.683 1.00 47.09 426 ASN A CA 1
ATOM 3550 C C . ASN A 1 426 ? 18.987 -13.210 -4.187 1.00 47.09 426 ASN A C 1
ATOM 3552 O O . ASN A 1 426 ? 19.043 -12.030 -3.863 1.00 47.09 426 ASN A O 1
ATOM 3556 N N . GLN A 1 427 ? 18.875 -14.173 -3.263 1.00 50.44 427 GLN A N 1
ATOM 3557 C CA . GLN A 1 427 ? 18.627 -13.913 -1.827 1.00 50.44 427 GLN A CA 1
ATOM 3558 C C . GLN A 1 427 ? 19.754 -13.210 -1.055 1.00 50.44 427 GLN A C 1
ATOM 3560 O O . GLN A 1 427 ? 19.537 -12.758 0.066 1.00 50.44 427 GLN A O 1
ATOM 3565 N N . ASN A 1 428 ? 20.967 -13.131 -1.602 1.00 49.22 428 ASN A N 1
ATOM 3566 C CA . ASN A 1 428 ? 22.140 -12.740 -0.814 1.00 49.22 428 ASN A CA 1
ATOM 3567 C C . ASN A 1 428 ? 22.460 -11.236 -0.843 1.00 49.22 428 ASN A C 1
ATOM 3569 O O . ASN A 1 428 ? 23.541 -10.850 -0.400 1.00 49.22 428 ASN A O 1
ATOM 3573 N N . GLN A 1 429 ? 21.581 -10.378 -1.375 1.00 55.38 429 GLN A N 1
ATOM 3574 C CA . GLN A 1 429 ? 21.874 -8.947 -1.512 1.00 55.38 429 GLN A CA 1
ATOM 3575 C C . GLN A 1 429 ? 20.652 -8.068 -1.221 1.00 55.38 429 GLN A C 1
ATOM 3577 O O . GLN A 1 429 ? 19.927 -7.676 -2.131 1.00 55.38 429 GLN A O 1
ATOM 3582 N N . LEU A 1 430 ? 20.469 -7.663 0.042 1.00 60.25 430 LEU A N 1
ATOM 3583 C CA . LEU A 1 430 ? 19.700 -6.446 0.303 1.00 60.25 430 LEU A CA 1
ATOM 3584 C C . LEU A 1 430 ? 20.538 -5.243 -0.135 1.00 60.25 430 LEU A C 1
ATOM 3586 O O . LEU A 1 430 ? 21.682 -5.068 0.286 1.00 60.25 430 LEU A O 1
ATOM 3590 N N . THR A 1 431 ? 19.957 -4.390 -0.972 1.00 63.69 431 THR A N 1
ATOM 3591 C CA . THR A 1 431 ? 20.537 -3.074 -1.235 1.00 63.69 431 THR A CA 1
ATOM 3592 C C . THR A 1 431 ? 20.414 -2.202 0.022 1.00 63.69 431 THR A C 1
ATOM 3594 O O . THR A 1 431 ? 19.447 -2.329 0.774 1.00 63.69 431 THR A O 1
ATOM 3597 N N . PRO A 1 432 ? 21.317 -1.241 0.254 1.00 59.66 432 PRO A N 1
ATOM 3598 C CA . PRO A 1 432 ? 21.175 -0.299 1.369 1.00 59.66 432 PRO A CA 1
ATOM 3599 C C . PRO A 1 432 ? 19.832 0.457 1.377 1.00 59.66 432 PRO A C 1
ATOM 3601 O O . PRO A 1 432 ? 19.321 0.803 2.439 1.00 59.66 432 PRO A O 1
ATOM 3604 N N . LEU A 1 433 ? 19.233 0.663 0.198 1.00 60.38 433 LEU A N 1
ATOM 3605 C CA . LEU A 1 433 ? 17.913 1.274 0.020 1.00 60.38 433 LEU A CA 1
ATOM 3606 C C . LEU A 1 433 ? 16.758 0.343 0.432 1.00 60.38 433 LEU A C 1
ATOM 3608 O O . LEU A 1 433 ? 15.742 0.808 0.950 1.00 60.38 433 LEU A O 1
ATOM 3612 N N . SER A 1 434 ? 16.896 -0.972 0.229 1.00 65.25 434 SER A N 1
ATOM 3613 C CA . SER A 1 434 ? 15.909 -1.938 0.721 1.00 65.25 434 SER A CA 1
ATOM 3614 C C . SER A 1 434 ? 16.022 -2.116 2.235 1.00 65.25 434 SER A C 1
ATOM 3616 O O . SER A 1 434 ? 14.994 -2.169 2.905 1.00 65.25 434 SER A O 1
ATOM 3618 N N . VAL A 1 435 ? 17.237 -2.068 2.799 1.00 66.06 435 VAL A N 1
ATOM 3619 C CA . VAL A 1 435 ? 17.450 -2.016 4.259 1.00 66.06 435 VAL A CA 1
ATOM 3620 C C . VAL A 1 435 ? 16.806 -0.766 4.867 1.00 66.06 435 VAL A C 1
ATOM 3622 O O . VAL A 1 435 ? 16.071 -0.877 5.846 1.00 66.06 435 VAL A O 1
ATOM 3625 N N . SER A 1 436 ? 17.014 0.414 4.273 1.00 63.28 436 SER A N 1
ATOM 3626 C CA . SER A 1 436 ? 16.440 1.674 4.769 1.00 63.28 436 SER A CA 1
ATOM 3627 C C . SER A 1 436 ? 14.917 1.663 4.763 1.00 63.28 436 SER A C 1
ATOM 3629 O O . SER A 1 436 ? 14.285 1.956 5.777 1.00 63.28 436 SER A O 1
ATOM 3631 N N . THR A 1 437 ? 14.342 1.248 3.633 1.00 63.34 437 THR A N 1
ATOM 3632 C CA . THR A 1 437 ? 12.907 1.063 3.443 1.00 63.34 437 THR A CA 1
ATOM 3633 C C . THR A 1 437 ? 12.371 0.133 4.518 1.00 63.34 437 THR A C 1
ATOM 3635 O O . THR A 1 437 ? 11.423 0.467 5.218 1.00 63.34 437 THR A O 1
ATOM 3638 N N . LYS A 1 438 ? 13.012 -1.018 4.704 1.00 64.19 438 LYS A N 1
ATOM 3639 C CA . LYS A 1 438 ? 12.565 -2.022 5.655 1.00 64.19 438 LYS A CA 1
ATOM 3640 C C . LYS A 1 438 ? 12.582 -1.505 7.093 1.00 64.19 438 LYS A C 1
ATOM 3642 O O . LYS A 1 438 ? 11.577 -1.643 7.774 1.00 64.19 438 LYS A O 1
ATOM 3647 N N . LEU A 1 439 ? 13.657 -0.861 7.544 1.00 61.75 439 LEU A N 1
ATOM 3648 C CA . LEU A 1 439 ? 13.739 -0.305 8.902 1.00 61.75 439 LEU A CA 1
ATOM 3649 C C . LEU A 1 439 ? 12.684 0.792 9.153 1.00 61.75 439 LEU A C 1
ATOM 3651 O O . LEU A 1 439 ? 12.117 0.858 10.243 1.00 61.75 439 LEU A O 1
ATOM 3655 N N . PHE A 1 440 ? 12.373 1.606 8.136 1.00 57.81 440 PHE A N 1
ATOM 3656 C CA . PHE A 1 440 ? 11.353 2.660 8.220 1.00 57.81 440 PHE A CA 1
ATOM 3657 C C . PHE A 1 440 ? 9.916 2.128 8.191 1.00 57.81 440 PHE A C 1
ATOM 3659 O O . PHE A 1 440 ? 9.080 2.577 8.970 1.00 57.81 440 PHE A O 1
ATOM 3666 N N . LEU A 1 441 ? 9.617 1.164 7.313 1.00 53.72 441 LEU A N 1
ATOM 3667 C CA . LEU A 1 441 ? 8.298 0.523 7.218 1.00 53.72 441 LEU A CA 1
ATOM 3668 C C . LEU A 1 441 ? 7.927 -0.259 8.463 1.00 53.72 441 LEU A C 1
ATOM 3670 O O . LEU A 1 441 ? 6.759 -0.341 8.836 1.00 53.72 441 LEU A O 1
ATOM 3674 N N . LYS A 1 442 ? 8.945 -0.822 9.104 1.00 51.22 442 LYS A N 1
ATOM 3675 C CA . LYS A 1 442 ? 8.832 -1.613 10.317 1.00 51.22 442 LYS A CA 1
ATOM 3676 C C . LYS A 1 442 ? 8.614 -0.760 11.580 1.00 51.22 442 LYS A C 1
ATOM 3678 O O . LYS A 1 442 ? 8.708 -1.294 12.680 1.00 51.22 442 LYS A O 1
ATOM 3683 N N . ASN A 1 443 ? 8.310 0.542 11.431 1.00 47.81 443 ASN A N 1
ATOM 3684 C CA . ASN A 1 443 ? 8.037 1.517 12.501 1.00 47.81 443 ASN A CA 1
ATOM 3685 C C . ASN A 1 443 ? 9.085 1.521 13.630 1.00 47.81 443 ASN A C 1
ATOM 3687 O O . ASN A 1 443 ? 8.787 1.886 14.764 1.00 47.81 443 ASN A O 1
ATOM 3691 N N . GLN A 1 444 ? 10.327 1.131 13.334 1.00 44.41 444 GLN A N 1
ATOM 3692 C CA . GLN A 1 444 ? 11.371 1.009 14.360 1.00 44.41 444 GLN A CA 1
ATOM 3693 C C . GLN A 1 444 ? 11.911 2.356 14.817 1.00 44.41 444 GLN A C 1
ATOM 3695 O O . GLN A 1 444 ? 12.605 2.439 15.825 1.00 44.41 444 GLN A O 1
ATOM 3700 N N . ILE A 1 445 ? 11.588 3.406 14.068 1.00 45.28 445 ILE A N 1
ATOM 3701 C CA . ILE A 1 445 ? 11.978 4.768 14.369 1.00 45.28 445 ILE A CA 1
ATOM 3702 C C . ILE A 1 445 ? 10.694 5.593 14.419 1.00 45.28 445 ILE A C 1
ATOM 3704 O O . ILE A 1 445 ? 10.223 6.126 13.416 1.00 45.28 445 ILE A O 1
ATOM 3708 N N . ALA A 1 446 ? 10.076 5.620 15.598 1.00 40.22 446 ALA A N 1
ATOM 3709 C CA . ALA A 1 446 ? 8.966 6.516 15.878 1.00 40.22 446 ALA A CA 1
ATOM 3710 C C . ALA A 1 446 ? 9.530 7.908 16.177 1.00 40.22 446 ALA A C 1
ATOM 3712 O O . ALA A 1 446 ? 10.405 8.050 17.031 1.00 40.22 446 ALA A O 1
ATOM 3713 N N . PHE A 1 447 ? 9.008 8.928 15.499 1.00 43.94 447 PHE A N 1
ATOM 3714 C CA . PHE A 1 447 ? 9.278 10.330 15.805 1.00 43.94 447 PHE A CA 1
ATOM 3715 C C . PHE A 1 447 ? 8.030 10.955 16.410 1.00 43.94 447 PHE A C 1
ATOM 3717 O O . PHE A 1 447 ? 6.949 10.854 15.831 1.00 43.94 447 PHE A O 1
ATOM 3724 N N . VAL A 1 448 ? 8.180 11.646 17.539 1.00 36.53 448 VAL A N 1
ATOM 3725 C CA . VAL A 1 448 ? 7.243 12.714 17.886 1.00 36.53 448 VAL A CA 1
ATOM 3726 C C . VAL A 1 448 ? 7.563 13.847 16.923 1.00 36.53 448 VAL A C 1
ATOM 3728 O O . VAL A 1 448 ? 8.560 14.546 17.080 1.00 36.53 448 VAL A O 1
ATOM 3731 N N . ASN A 1 449 ? 6.784 13.939 15.850 1.00 41.72 449 ASN A N 1
ATOM 3732 C CA . ASN A 1 449 ? 6.878 15.045 14.917 1.00 41.72 449 ASN A CA 1
ATOM 3733 C C . ASN A 1 449 ? 5.657 15.939 15.121 1.00 41.72 449 ASN A C 1
ATOM 3735 O O . ASN A 1 449 ? 4.530 15.484 14.941 1.00 41.72 449 ASN A O 1
ATOM 3739 N N . ASP A 1 450 ? 5.880 17.212 15.440 1.00 44.94 450 ASP A N 1
ATOM 3740 C CA . ASP A 1 450 ? 4.824 18.236 15.482 1.00 44.94 450 ASP A CA 1
ATOM 3741 C C . ASP A 1 450 ? 4.412 18.696 14.063 1.00 44.94 450 ASP A C 1
ATOM 3743 O O . ASP A 1 450 ? 3.728 19.705 13.887 1.00 44.94 450 ASP A O 1
ATOM 3747 N N . CYS A 1 451 ? 4.860 17.983 13.025 1.00 58.00 451 CYS A N 1
ATOM 3748 C CA . CYS A 1 451 ? 4.743 18.366 11.627 1.00 58.00 451 CYS A CA 1
ATOM 3749 C C . CYS A 1 451 ? 3.867 17.399 10.826 1.00 58.00 451 CYS A C 1
ATOM 3751 O O . CYS A 1 451 ? 3.902 16.184 11.009 1.00 58.00 451 CYS A O 1
ATOM 3753 N N . GLU A 1 452 ? 3.120 17.962 9.875 1.00 61.19 452 GLU A N 1
ATOM 3754 C CA . GLU A 1 452 ? 2.319 17.228 8.885 1.00 61.19 452 GLU A CA 1
ATOM 3755 C C . GLU A 1 452 ? 3.196 16.507 7.836 1.00 61.19 452 GLU A C 1
ATOM 3757 O O . GLU A 1 452 ? 2.716 15.619 7.133 1.00 61.19 452 GLU A O 1
ATOM 3762 N N . VAL A 1 453 ? 4.481 16.868 7.719 1.00 68.62 453 VAL A N 1
ATOM 3763 C CA . VAL A 1 453 ? 5.419 16.267 6.760 1.00 68.62 453 VAL A CA 1
ATOM 3764 C C . VAL A 1 453 ? 5.974 14.966 7.328 1.00 68.62 453 VAL A C 1
ATOM 3766 O O . VAL A 1 453 ? 6.571 14.931 8.405 1.00 68.62 453 VAL A O 1
ATOM 3769 N N . ILE A 1 454 ? 5.798 13.882 6.575 1.00 70.44 454 ILE A N 1
ATOM 3770 C CA . ILE A 1 454 ? 6.234 12.548 6.985 1.00 70.44 454 ILE A CA 1
ATOM 3771 C C . ILE A 1 454 ? 7.771 12.480 6.944 1.00 70.44 454 ILE A C 1
ATOM 3773 O O . ILE A 1 454 ? 8.344 12.728 5.881 1.00 70.44 454 ILE A O 1
ATOM 3777 N N . PRO A 1 455 ? 8.451 12.110 8.046 1.00 72.31 455 PRO A N 1
ATOM 3778 C CA . PRO A 1 455 ? 9.904 12.002 8.063 1.00 72.31 455 PRO A CA 1
ATOM 3779 C C . PRO A 1 455 ? 10.394 10.884 7.142 1.00 72.31 455 PRO A C 1
ATOM 3781 O O . PRO A 1 455 ? 9.687 9.897 6.896 1.00 72.31 455 PRO A O 1
ATOM 3784 N N . PHE A 1 456 ? 11.629 11.014 6.658 1.00 72.62 456 PHE A N 1
ATOM 3785 C CA . PHE A 1 456 ? 12.230 10.007 5.792 1.00 72.62 456 PHE A CA 1
ATOM 3786 C C . PHE A 1 456 ? 13.744 9.869 5.930 1.00 72.62 456 PHE A C 1
ATOM 3788 O O . PHE A 1 456 ? 14.433 10.843 6.201 1.00 72.62 456 PHE A O 1
ATOM 3795 N N . ALA A 1 457 ? 14.267 8.662 5.701 1.00 75.00 457 ALA A N 1
ATOM 3796 C CA . ALA A 1 457 ? 15.704 8.398 5.703 1.00 75.00 457 ALA A CA 1
ATOM 3797 C C . ALA A 1 457 ? 16.354 8.636 4.342 1.00 75.00 457 ALA A C 1
ATOM 3799 O O . ALA A 1 457 ? 15.914 8.124 3.315 1.00 75.00 457 ALA A O 1
ATOM 3800 N N . GLU A 1 458 ? 17.490 9.315 4.375 1.00 77.12 458 GLU A N 1
ATOM 3801 C CA . GLU A 1 458 ? 18.453 9.404 3.294 1.00 77.12 458 GLU A CA 1
ATOM 3802 C C . GLU A 1 458 ? 19.699 8.595 3.660 1.00 77.12 458 GLU A C 1
ATOM 3804 O O . GLU A 1 458 ? 20.268 8.777 4.733 1.00 77.12 458 GLU A O 1
ATOM 3809 N N . LEU A 1 459 ? 20.127 7.685 2.781 1.00 78.50 459 LEU A N 1
ATOM 3810 C CA . LEU A 1 459 ? 21.381 6.953 2.961 1.00 78.50 459 LEU A CA 1
ATOM 3811 C C . LEU A 1 459 ? 22.563 7.905 2.768 1.00 78.50 459 LEU A C 1
ATOM 3813 O O . LEU A 1 459 ? 22.724 8.482 1.696 1.00 78.50 459 LEU A O 1
ATOM 3817 N N . VAL A 1 460 ? 23.409 8.005 3.788 1.00 83.06 460 VAL A N 1
ATOM 3818 C CA . VAL A 1 460 ? 24.638 8.805 3.770 1.00 83.06 460 VAL A CA 1
ATOM 3819 C C . VAL A 1 460 ? 25.821 7.956 3.317 1.00 83.06 460 VAL A C 1
ATOM 3821 O O . VAL A 1 460 ? 26.627 8.395 2.502 1.00 83.06 460 VAL A O 1
ATOM 3824 N N . ASN A 1 461 ? 25.933 6.731 3.835 1.00 82.44 461 ASN A N 1
ATOM 3825 C CA . ASN A 1 461 ? 27.065 5.848 3.566 1.00 82.44 461 ASN A CA 1
ATOM 3826 C C . ASN A 1 461 ? 26.686 4.381 3.804 1.00 82.44 461 ASN A C 1
ATOM 3828 O O . ASN A 1 461 ? 25.848 4.078 4.652 1.00 82.44 461 ASN A O 1
ATOM 3832 N N . ASN A 1 462 ? 27.333 3.461 3.094 1.00 83.19 462 ASN A N 1
ATOM 3833 C CA . ASN A 1 462 ? 27.226 2.030 3.343 1.00 83.19 462 ASN A CA 1
ATOM 3834 C C . ASN A 1 462 ? 28.583 1.355 3.140 1.00 83.19 462 ASN A C 1
ATOM 3836 O O . ASN A 1 462 ? 29.194 1.486 2.082 1.00 83.19 462 ASN A O 1
ATOM 3840 N N . GLN A 1 463 ? 29.020 0.597 4.139 1.00 86.38 463 GLN A N 1
ATOM 3841 C CA . GLN A 1 463 ? 30.301 -0.100 4.132 1.00 86.38 463 GLN A CA 1
ATOM 3842 C C . GLN A 1 463 ? 30.195 -1.446 4.843 1.00 86.38 463 GLN A C 1
ATOM 3844 O O . GLN A 1 463 ? 29.329 -1.647 5.691 1.00 86.38 463 GLN A O 1
ATOM 3849 N N . THR A 1 464 ? 31.111 -2.359 4.542 1.00 83.75 464 THR A N 1
ATOM 3850 C CA . THR A 1 464 ? 31.282 -3.592 5.313 1.00 83.75 464 THR A CA 1
ATOM 3851 C C . THR A 1 464 ? 32.523 -3.441 6.184 1.00 83.75 464 THR A C 1
ATOM 3853 O O . THR A 1 464 ? 33.620 -3.229 5.667 1.00 83.75 464 THR A O 1
ATOM 3856 N N . ARG A 1 465 ? 32.369 -3.560 7.505 1.00 80.19 465 ARG A N 1
ATOM 3857 C CA . ARG A 1 465 ? 33.470 -3.498 8.477 1.00 80.19 465 ARG A CA 1
ATOM 3858 C C . ARG A 1 465 ? 33.328 -4.647 9.467 1.00 80.19 465 ARG A C 1
ATOM 3860 O O . ARG A 1 465 ? 32.222 -5.053 9.797 1.00 80.19 465 ARG A O 1
ATOM 3867 N N . PHE A 1 466 ? 34.447 -5.238 9.885 1.00 84.69 466 PHE A N 1
ATOM 3868 C CA . PHE A 1 466 ? 34.461 -6.395 10.797 1.00 84.69 466 PHE A CA 1
ATOM 3869 C C . PHE A 1 466 ? 33.611 -7.597 10.332 1.00 84.69 466 PHE A C 1
ATOM 3871 O O . PHE A 1 466 ? 33.171 -8.408 11.145 1.00 84.69 466 PHE A O 1
ATOM 3878 N N . GLY A 1 467 ? 33.393 -7.735 9.019 1.00 77.56 467 GLY A N 1
ATOM 3879 C CA . GLY A 1 467 ? 32.540 -8.779 8.442 1.00 77.56 467 GLY A CA 1
ATOM 3880 C C . GLY A 1 467 ? 31.035 -8.537 8.611 1.00 77.56 467 GLY A C 1
ATOM 3881 O O . GLY A 1 467 ? 30.265 -9.463 8.384 1.00 77.56 467 GLY A O 1
ATOM 3882 N N . ILE A 1 468 ? 30.627 -7.325 9.001 1.00 84.88 468 ILE A N 1
ATOM 3883 C CA . ILE A 1 468 ? 29.236 -6.892 9.166 1.00 84.88 468 ILE A CA 1
ATOM 3884 C C . ILE A 1 468 ? 28.951 -5.693 8.271 1.00 84.88 468 ILE A C 1
ATOM 3886 O O . ILE A 1 468 ? 29.824 -4.858 8.026 1.00 84.88 468 ILE A O 1
ATOM 3890 N N . ASN A 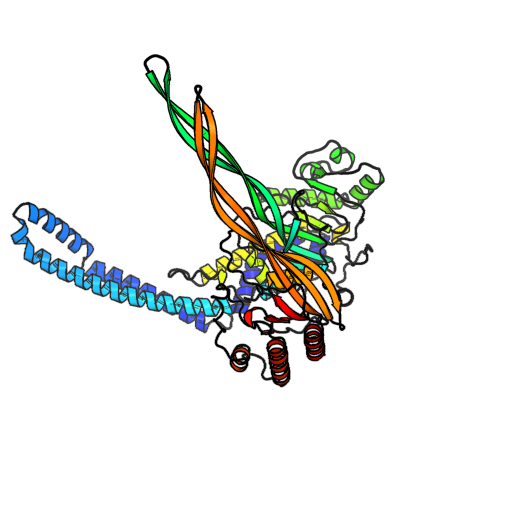1 469 ? 27.725 -5.609 7.759 1.00 85.88 469 ASN A N 1
ATOM 3891 C CA . ASN A 1 469 ? 27.304 -4.464 6.967 1.00 85.88 469 ASN A CA 1
ATOM 3892 C C . ASN A 1 469 ? 26.878 -3.317 7.885 1.00 85.88 469 ASN A C 1
ATOM 3894 O O . ASN A 1 469 ? 26.122 -3.519 8.834 1.00 85.88 469 ASN A O 1
ATOM 3898 N N . LYS A 1 470 ? 27.344 -2.111 7.572 1.00 87.12 470 LYS A N 1
ATOM 3899 C CA . LYS A 1 470 ? 27.045 -0.864 8.270 1.00 87.12 470 LYS A CA 1
ATOM 3900 C C . LYS A 1 470 ? 26.459 0.133 7.282 1.00 87.12 470 LYS A C 1
ATOM 3902 O O . LYS A 1 470 ? 27.153 0.572 6.366 1.00 87.12 470 LYS A O 1
ATOM 3907 N N . ALA A 1 471 ? 25.216 0.534 7.514 1.00 85.31 471 ALA A N 1
ATOM 3908 C CA . ALA A 1 471 ? 24.553 1.606 6.786 1.00 85.31 471 ALA A CA 1
ATOM 3909 C C . ALA A 1 471 ? 24.353 2.823 7.701 1.00 85.31 471 ALA A C 1
ATOM 3911 O O . ALA A 1 471 ? 23.913 2.686 8.840 1.00 85.31 471 ALA A O 1
ATOM 3912 N N . GLN A 1 472 ? 24.697 4.007 7.207 1.00 85.62 472 GLN A N 1
ATOM 3913 C CA . GLN A 1 472 ? 24.506 5.293 7.875 1.00 85.62 472 GLN A CA 1
ATOM 3914 C C . GLN A 1 472 ? 23.435 6.078 7.133 1.00 85.62 472 GLN A C 1
ATOM 3916 O O . GLN A 1 472 ? 23.453 6.160 5.903 1.00 85.62 472 GLN A O 1
ATOM 3921 N N . PHE A 1 473 ? 22.534 6.687 7.884 1.00 80.31 473 PHE A N 1
ATOM 3922 C CA . PHE A 1 473 ? 21.381 7.390 7.355 1.00 80.31 473 PHE A CA 1
ATOM 3923 C C . PHE A 1 473 ? 21.170 8.711 8.088 1.00 80.31 473 PHE A C 1
ATOM 3925 O O . PHE A 1 473 ? 21.380 8.784 9.295 1.00 80.31 473 PHE A O 1
ATOM 3932 N N . ASN A 1 474 ? 20.662 9.714 7.377 1.00 80.75 474 ASN A N 1
ATOM 3933 C CA . ASN A 1 474 ? 20.124 10.936 7.960 1.00 80.75 474 ASN A CA 1
ATOM 3934 C C . ASN A 1 474 ? 18.619 10.942 7.762 1.00 80.75 474 ASN A C 1
ATOM 3936 O O . ASN A 1 474 ? 18.124 10.815 6.644 1.00 80.75 474 ASN A O 1
ATOM 3940 N N . ILE A 1 475 ? 17.882 11.085 8.851 1.00 78.06 475 ILE A N 1
ATOM 3941 C CA . ILE A 1 475 ? 16.436 11.211 8.801 1.00 78.06 475 ILE A CA 1
ATOM 3942 C C . ILE A 1 475 ? 16.098 12.683 8.687 1.00 78.06 475 ILE A C 1
ATOM 3944 O O . ILE A 1 475 ? 16.437 13.465 9.569 1.00 78.06 475 ILE A O 1
ATOM 3948 N N . LYS A 1 476 ? 15.430 13.040 7.597 1.00 79.38 476 LYS A N 1
ATOM 3949 C CA . LYS A 1 476 ? 14.966 14.388 7.305 1.00 79.38 476 LYS A CA 1
ATOM 3950 C C . LYS A 1 476 ? 13.545 14.577 7.795 1.00 79.38 476 LYS A C 1
ATOM 3952 O O . LYS A 1 476 ? 12.678 13.726 7.575 1.00 79.38 476 LYS A O 1
ATOM 3957 N N . SER A 1 477 ? 13.324 15.703 8.454 1.00 79.62 477 SER A N 1
ATOM 3958 C CA . SER A 1 477 ? 12.027 16.157 8.937 1.00 79.62 477 SER A CA 1
ATOM 3959 C C . SER A 1 477 ? 12.022 17.687 9.031 1.00 79.62 477 SER A C 1
ATOM 3961 O O . SER A 1 477 ? 13.028 18.334 8.744 1.00 79.62 477 SER A O 1
ATOM 3963 N N . TYR A 1 478 ? 10.884 18.278 9.395 1.00 82.56 478 TYR A N 1
ATOM 3964 C CA . TYR A 1 478 ? 10.690 19.726 9.404 1.00 82.56 478 TYR A CA 1
ATOM 3965 C C . TYR A 1 478 ? 9.969 20.183 10.667 1.00 82.56 478 TYR A C 1
ATOM 3967 O O . TYR A 1 478 ? 8.970 19.585 11.049 1.00 82.56 478 TYR A O 1
ATOM 3975 N N . HIS A 1 479 ? 10.420 21.280 11.270 1.00 83.94 479 HIS A N 1
ATOM 3976 C CA . HIS A 1 479 ? 9.633 22.036 12.241 1.00 83.94 479 HIS A CA 1
ATOM 3977 C C . HIS A 1 479 ? 8.748 23.051 11.519 1.00 83.94 479 HIS A C 1
ATOM 3979 O O . HIS A 1 479 ? 9.208 23.732 10.602 1.00 83.94 479 HIS A O 1
ATOM 3985 N N . VAL A 1 480 ? 7.488 23.164 11.946 1.00 85.88 480 VAL A N 1
ATOM 3986 C CA . VAL A 1 480 ? 6.510 24.086 11.353 1.00 85.88 480 VAL A CA 1
ATOM 3987 C C . VAL A 1 480 ? 6.295 25.278 12.270 1.00 85.88 480 VAL A C 1
ATOM 3989 O O . VAL A 1 480 ? 5.920 25.118 13.431 1.00 85.88 480 VAL A O 1
ATOM 3992 N N . TYR A 1 481 ? 6.457 26.482 11.730 1.00 88.56 481 TYR A N 1
ATOM 3993 C CA . TYR A 1 481 ? 6.186 27.725 12.441 1.00 88.56 481 TYR A CA 1
ATOM 3994 C C . TYR A 1 481 ? 5.085 28.507 11.734 1.00 88.56 481 TYR A C 1
ATOM 3996 O O . TYR A 1 481 ? 5.196 28.845 10.561 1.00 88.56 481 TYR A O 1
ATOM 4004 N N . ASN A 1 482 ? 4.022 28.858 12.458 1.00 92.50 482 ASN A N 1
ATOM 4005 C CA . ASN A 1 482 ? 3.032 29.798 11.937 1.00 92.50 482 ASN A CA 1
ATOM 4006 C C . ASN A 1 482 ? 3.628 31.211 11.969 1.00 92.50 482 ASN A C 1
ATOM 4008 O O . ASN A 1 482 ? 3.946 31.737 13.039 1.00 92.50 482 ASN A O 1
ATOM 4012 N N . ARG A 1 483 ? 3.781 31.820 10.796 1.00 94.12 483 ARG A N 1
ATOM 4013 C CA . ARG A 1 483 ? 4.376 33.143 10.598 1.00 94.12 483 ARG A CA 1
ATOM 4014 C C . ARG A 1 483 ? 3.389 34.084 9.914 1.00 94.12 483 ARG A C 1
ATOM 4016 O O . ARG A 1 483 ? 2.357 33.677 9.378 1.00 94.12 483 ARG A O 1
ATOM 4023 N N . VAL A 1 484 ? 3.713 35.372 9.960 1.00 96.25 484 VAL A N 1
ATOM 4024 C CA . VAL A 1 484 ? 2.986 36.423 9.247 1.00 96.25 484 VAL A CA 1
ATOM 4025 C C . VAL A 1 484 ? 3.998 37.238 8.467 1.00 96.25 484 VAL A C 1
ATOM 4027 O O . VAL A 1 484 ? 4.896 37.830 9.063 1.00 96.25 484 VAL A O 1
ATOM 4030 N N . ASP A 1 485 ? 3.831 37.276 7.153 1.00 95.88 485 ASP A N 1
ATOM 4031 C CA . ASP A 1 485 ? 4.580 38.169 6.282 1.00 95.88 485 ASP A CA 1
ATOM 4032 C C . ASP A 1 485 ? 3.813 39.486 6.119 1.00 95.88 485 ASP A C 1
ATOM 4034 O O . ASP A 1 485 ? 2.609 39.501 5.859 1.00 95.88 485 ASP A O 1
ATOM 4038 N N . ASN A 1 486 ? 4.503 40.606 6.299 1.00 95.88 486 ASN A N 1
ATOM 4039 C CA . ASN A 1 486 ? 3.928 41.942 6.210 1.00 95.88 486 ASN A CA 1
ATOM 4040 C C . ASN A 1 486 ? 4.198 42.510 4.815 1.00 95.88 486 ASN A C 1
ATOM 4042 O O . ASN A 1 486 ? 5.150 43.264 4.611 1.00 95.88 486 ASN A O 1
ATOM 4046 N N . VAL A 1 487 ? 3.341 42.158 3.855 1.00 96.00 487 VAL A N 1
ATOM 4047 C CA . VAL A 1 487 ? 3.576 42.445 2.437 1.00 96.00 487 VAL A CA 1
ATOM 4048 C C . VAL A 1 487 ? 3.144 43.877 2.087 1.00 96.00 487 VAL A C 1
ATOM 4050 O O . VAL A 1 487 ? 1.970 44.225 2.271 1.00 96.00 487 VAL A O 1
ATOM 4053 N N . PRO A 1 488 ? 4.046 44.729 1.560 1.00 93.62 488 PRO A N 1
ATOM 4054 C CA . PRO A 1 488 ? 3.695 46.072 1.120 1.00 93.62 488 PRO A CA 1
ATOM 4055 C C . PRO A 1 488 ? 2.981 46.043 -0.239 1.00 93.62 488 PRO A C 1
ATOM 4057 O O . PRO A 1 488 ? 3.530 45.594 -1.242 1.00 93.62 488 PRO A O 1
ATOM 4060 N N . VAL A 1 489 ? 1.768 46.589 -0.288 1.00 93.25 489 VAL A N 1
ATOM 4061 C CA . VAL A 1 489 ? 0.961 46.761 -1.502 1.00 93.25 489 VAL A CA 1
ATOM 4062 C C . VAL A 1 489 ? 0.730 48.248 -1.741 1.00 93.25 489 VAL A C 1
ATOM 4064 O O . VAL A 1 489 ? 0.242 48.959 -0.862 1.00 93.25 489 VAL A O 1
ATOM 4067 N N . TYR A 1 490 ? 1.071 48.739 -2.931 1.00 90.69 490 TYR A N 1
ATOM 4068 C CA . TYR A 1 490 ? 0.838 50.133 -3.300 1.00 90.69 490 TYR A CA 1
ATOM 4069 C C . TYR A 1 490 ? -0.535 50.295 -3.960 1.00 90.69 490 TYR A C 1
ATOM 4071 O O . TYR A 1 490 ? -0.783 49.733 -5.025 1.00 90.69 490 TYR A O 1
ATOM 4079 N N . ALA A 1 491 ? -1.418 51.080 -3.342 1.00 86.50 491 ALA A N 1
ATOM 4080 C CA . ALA A 1 491 ? -2.748 51.390 -3.860 1.00 86.50 491 ALA A CA 1
ATOM 4081 C C . ALA A 1 491 ? -3.108 52.850 -3.551 1.00 86.50 491 ALA A C 1
ATOM 4083 O O . ALA A 1 491 ? -2.756 53.378 -2.498 1.00 86.50 491 ALA A O 1
ATOM 4084 N N . HIS A 1 492 ? -3.788 53.530 -4.480 1.00 85.44 492 HIS A N 1
ATOM 4085 C CA . HIS A 1 492 ? -4.252 54.923 -4.319 1.00 85.44 492 HIS A CA 1
ATOM 4086 C C . HIS A 1 492 ? -3.192 55.906 -3.793 1.00 85.44 492 HIS A C 1
ATOM 4088 O O . HIS A 1 492 ? -3.473 56.772 -2.964 1.00 85.44 492 HIS A O 1
ATOM 4094 N N . GLY A 1 493 ? -1.951 55.780 -4.269 1.00 81.88 493 GLY A N 1
ATOM 4095 C CA . GLY A 1 493 ? -0.873 56.705 -3.919 1.00 81.88 493 GLY A CA 1
ATOM 4096 C C . GLY A 1 493 ? -0.159 56.408 -2.593 1.00 81.88 493 GLY A C 1
ATOM 4097 O O . GLY A 1 493 ? 0.741 57.161 -2.218 1.00 81.88 493 GLY A O 1
ATOM 4098 N N . ARG A 1 494 ? -0.548 55.349 -1.866 1.00 86.38 494 ARG A N 1
ATOM 4099 C CA . ARG A 1 494 ? -0.006 54.987 -0.547 1.00 86.38 494 ARG A CA 1
ATOM 4100 C C . ARG A 1 494 ? 0.398 53.514 -0.493 1.00 86.38 494 ARG A C 1
ATOM 4102 O O . ARG A 1 494 ? -0.197 52.665 -1.151 1.00 86.38 494 ARG A O 1
ATOM 4109 N N . THR A 1 495 ? 1.399 53.212 0.328 1.00 91.19 495 THR A N 1
ATOM 4110 C CA . THR A 1 495 ? 1.768 51.831 0.660 1.00 91.19 495 THR A CA 1
ATOM 4111 C C . THR A 1 495 ? 0.919 51.348 1.828 1.00 91.19 495 THR A C 1
ATOM 4113 O O . THR A 1 495 ? 0.874 51.987 2.879 1.00 91.19 495 THR A O 1
ATOM 4116 N N . HIS A 1 496 ? 0.268 50.209 1.646 1.00 91.75 496 HIS A N 1
ATOM 4117 C CA . HIS A 1 496 ? -0.492 49.498 2.661 1.00 91.75 496 HIS A CA 1
ATOM 4118 C C . HIS A 1 496 ? 0.230 48.202 3.021 1.00 91.75 496 HIS A C 1
ATOM 4120 O O . HIS A 1 496 ? 0.770 47.540 2.141 1.00 91.75 496 HIS A O 1
ATOM 4126 N N . ILE A 1 497 ? 0.238 47.832 4.300 1.00 94.75 497 ILE A N 1
ATOM 4127 C CA . ILE A 1 497 ? 0.810 46.561 4.753 1.00 94.75 497 ILE A CA 1
ATOM 4128 C C . ILE A 1 497 ? -0.322 45.556 4.912 1.00 94.75 497 ILE A C 1
ATOM 4130 O O . ILE A 1 497 ? -1.233 45.770 5.713 1.00 94.75 497 ILE A O 1
ATOM 4134 N N . VAL A 1 498 ? -0.265 44.476 4.141 1.00 95.94 498 VAL A N 1
ATOM 4135 C CA . VAL A 1 498 ? -1.228 43.379 4.199 1.00 95.94 498 VAL A CA 1
ATOM 4136 C C . VAL A 1 498 ? -0.563 42.204 4.921 1.00 95.94 498 VAL A C 1
ATOM 4138 O O . VAL A 1 498 ? 0.403 41.656 4.390 1.00 95.94 498 VAL A O 1
ATOM 4141 N N . PRO A 1 499 ? -1.038 41.807 6.116 1.00 95.94 499 PRO A N 1
ATOM 4142 C CA . PRO A 1 499 ? -0.501 40.644 6.809 1.00 95.94 499 PRO A CA 1
ATOM 4143 C C . PRO A 1 499 ? -0.964 39.362 6.108 1.00 95.94 499 PRO A C 1
ATOM 4145 O O . PRO A 1 499 ? -2.165 39.104 5.992 1.00 95.94 499 PRO A O 1
ATOM 4148 N N . VAL A 1 500 ? -0.017 38.550 5.649 1.00 97.25 500 VAL A N 1
ATOM 4149 C CA . VAL A 1 500 ? -0.261 37.257 5.006 1.00 97.25 500 VAL A CA 1
ATOM 4150 C C . VAL A 1 500 ? 0.222 36.151 5.938 1.00 97.25 500 VAL A C 1
ATOM 4152 O O . VAL A 1 500 ? 1.409 36.057 6.237 1.00 97.25 500 VAL A O 1
ATOM 4155 N N . GLN A 1 501 ? -0.697 35.317 6.425 1.00 96.12 501 GLN A N 1
ATOM 4156 C CA . GLN A 1 501 ? -0.338 34.151 7.236 1.00 96.12 501 GLN A CA 1
ATOM 4157 C C . GLN A 1 501 ? 0.270 33.056 6.355 1.00 96.12 501 GLN A C 1
ATOM 4159 O O . GLN A 1 501 ? -0.237 32.770 5.267 1.00 96.12 501 GLN A O 1
ATOM 4164 N N . TYR A 1 502 ? 1.338 32.430 6.837 1.00 94.44 502 TYR A N 1
ATOM 4165 C CA . TYR A 1 502 ? 1.972 31.287 6.188 1.00 94.44 502 TYR A CA 1
ATOM 4166 C C . TYR A 1 502 ? 2.586 30.341 7.229 1.00 94.44 502 TYR A C 1
ATOM 4168 O O . TYR A 1 502 ? 2.726 30.692 8.404 1.00 94.44 502 TYR A O 1
ATOM 4176 N N . LYS A 1 503 ? 2.907 29.119 6.805 1.00 92.25 503 LYS A N 1
ATOM 4177 C CA . LYS A 1 503 ? 3.613 28.119 7.612 1.00 92.25 503 LYS A CA 1
ATOM 4178 C C . LYS A 1 503 ? 5.051 28.045 7.107 1.00 92.25 503 LYS A C 1
ATOM 4180 O O . LYS A 1 503 ? 5.241 27.604 5.989 1.00 92.25 503 LYS A O 1
ATOM 4185 N N . GLU A 1 504 ? 6.021 28.467 7.905 1.00 91.75 504 GLU A N 1
ATOM 4186 C CA . GLU A 1 504 ? 7.449 28.314 7.609 1.00 91.75 504 GLU A CA 1
ATOM 4187 C C . GLU A 1 504 ? 7.910 26.904 7.994 1.00 91.75 504 GLU A C 1
ATOM 4189 O O . GLU A 1 504 ? 7.577 26.426 9.085 1.00 91.75 504 GLU A O 1
ATOM 4194 N N . TYR A 1 505 ? 8.686 26.255 7.124 1.00 90.25 505 TYR A N 1
ATOM 4195 C CA . TYR A 1 505 ? 9.202 24.902 7.344 1.00 90.25 505 TYR A CA 1
ATOM 4196 C C . TYR A 1 505 ? 10.726 24.924 7.491 1.00 90.25 505 TYR A C 1
ATOM 4198 O O . TYR A 1 505 ? 11.446 25.222 6.542 1.00 90.25 505 TYR A O 1
ATOM 4206 N N . ILE A 1 506 ? 11.230 24.566 8.673 1.00 88.25 506 ILE A N 1
ATOM 4207 C CA . ILE A 1 506 ? 12.673 24.509 8.955 1.00 88.25 506 ILE A CA 1
ATOM 4208 C C . ILE A 1 506 ? 13.115 23.049 9.020 1.00 88.25 506 ILE A C 1
ATOM 4210 O O . ILE A 1 506 ? 12.662 22.306 9.889 1.00 88.25 506 ILE A O 1
ATOM 4214 N N . GLU A 1 507 ? 13.992 22.647 8.098 1.00 87.69 507 GLU A N 1
ATOM 4215 C CA . GLU A 1 507 ? 14.544 21.289 8.042 1.00 87.69 507 GLU A CA 1
ATOM 4216 C C . GLU A 1 507 ? 15.414 20.990 9.267 1.00 87.69 507 GLU A C 1
ATOM 4218 O O . GLU A 1 507 ? 16.205 21.828 9.708 1.00 87.69 507 GLU A O 1
ATOM 4223 N N . TYR A 1 508 ? 15.301 19.771 9.782 1.00 83.19 508 TYR A N 1
ATOM 4224 C CA . TYR A 1 508 ? 16.259 19.202 10.717 1.00 83.19 508 TYR A CA 1
ATOM 4225 C C . TYR A 1 508 ? 16.607 17.767 10.314 1.00 83.19 508 TYR A C 1
ATOM 4227 O O . TYR A 1 508 ? 15.785 17.037 9.752 1.00 83.19 508 TYR A O 1
ATOM 4235 N N . GLU A 1 509 ? 17.843 17.371 10.614 1.00 81.69 509 GLU A N 1
ATOM 4236 C CA . GLU A 1 509 ? 18.370 16.046 10.303 1.00 81.69 509 GLU A CA 1
ATOM 4237 C C . GLU A 1 509 ? 18.703 15.276 11.580 1.00 81.69 509 GLU A C 1
ATOM 4239 O O . GLU A 1 509 ? 19.280 15.818 12.524 1.00 81.69 509 GLU A O 1
ATOM 4244 N N . TYR A 1 510 ? 18.362 13.990 11.587 1.00 77.81 510 TYR A N 1
ATOM 4245 C CA . TYR A 1 510 ? 18.634 13.076 12.685 1.00 77.81 510 TYR A CA 1
ATOM 4246 C C . TYR A 1 510 ? 19.461 11.882 12.189 1.00 77.81 510 TYR A C 1
ATOM 4248 O O . TYR A 1 510 ? 18.934 11.047 11.446 1.00 77.81 510 TYR A O 1
ATOM 4256 N N . PRO A 1 511 ? 20.750 11.781 12.549 1.00 81.75 511 PRO A N 1
ATOM 4257 C CA . PRO A 1 511 ? 21.600 10.702 12.070 1.00 81.75 511 PRO A CA 1
ATOM 4258 C C . PRO A 1 511 ? 21.310 9.382 12.795 1.00 81.75 511 PRO A C 1
ATOM 4260 O O . PRO A 1 511 ? 21.082 9.357 14.008 1.00 81.75 511 PRO A O 1
ATOM 4263 N N . PHE A 1 512 ? 21.366 8.268 12.064 1.00 81.38 512 PHE A N 1
ATOM 4264 C CA . PHE A 1 512 ? 21.329 6.924 12.635 1.00 81.38 512 PHE A CA 1
ATOM 4265 C C . PHE A 1 512 ? 22.217 5.932 11.872 1.00 81.38 512 PHE A C 1
ATOM 4267 O O . PHE A 1 512 ? 22.474 6.059 10.674 1.00 81.38 512 PHE A O 1
ATOM 4274 N N . ILE A 1 513 ? 22.666 4.904 12.586 1.00 85.31 513 ILE A N 1
ATOM 4275 C CA . ILE A 1 513 ? 23.496 3.800 12.107 1.00 85.31 513 ILE A CA 1
ATOM 4276 C C . ILE A 1 513 ? 22.677 2.516 12.189 1.00 85.31 513 ILE A C 1
ATOM 4278 O O . ILE A 1 513 ? 22.011 2.263 13.191 1.00 85.31 513 ILE A O 1
ATOM 4282 N N . CYS A 1 514 ? 22.769 1.672 11.166 1.00 85.19 514 CYS A N 1
ATOM 4283 C CA . CYS A 1 514 ? 22.307 0.295 11.207 1.00 85.19 514 CYS A CA 1
ATOM 4284 C C . CYS A 1 514 ? 23.468 -0.668 10.946 1.00 85.19 514 CYS A C 1
ATOM 4286 O O . CYS A 1 514 ? 24.120 -0.584 9.905 1.00 85.19 514 CYS A O 1
ATOM 4288 N N . LEU A 1 515 ? 23.697 -1.595 11.876 1.00 86.44 515 LEU A N 1
ATOM 4289 C CA . LEU A 1 515 ? 24.578 -2.748 11.697 1.00 86.44 515 LEU A CA 1
ATOM 4290 C C . LEU A 1 515 ? 23.713 -3.974 11.415 1.00 86.44 515 LEU A C 1
ATOM 4292 O O . LEU A 1 515 ? 22.749 -4.206 12.143 1.00 86.44 515 LEU A O 1
ATOM 4296 N N . TYR A 1 516 ? 24.027 -4.762 10.389 1.00 84.12 516 TYR A N 1
ATOM 4297 C CA . TYR A 1 516 ? 23.176 -5.895 10.031 1.00 84.12 516 TYR A CA 1
ATOM 4298 C C . TYR A 1 516 ? 23.908 -7.097 9.437 1.00 84.12 516 TYR A C 1
ATOM 4300 O O . TYR A 1 516 ? 24.926 -6.977 8.749 1.00 84.12 516 TYR A O 1
ATOM 4308 N N . VAL A 1 517 ? 23.320 -8.269 9.689 1.00 80.44 517 VAL A N 1
ATOM 4309 C CA . VAL A 1 517 ? 23.693 -9.567 9.118 1.00 80.44 517 VAL A CA 1
ATOM 4310 C C . VAL A 1 517 ? 22.492 -10.145 8.407 1.00 80.44 517 VAL A C 1
ATOM 4312 O O . VAL A 1 517 ? 21.427 -10.263 9.009 1.00 80.44 517 VAL A O 1
ATOM 4315 N N . LEU A 1 518 ? 22.674 -10.536 7.150 1.00 73.88 518 LEU A N 1
ATOM 4316 C CA . LEU A 1 518 ? 21.618 -11.172 6.374 1.00 73.88 518 LEU A CA 1
ATOM 4317 C C . LEU A 1 518 ? 21.606 -12.682 6.618 1.00 73.88 518 LEU A C 1
ATOM 4319 O O . LEU A 1 518 ? 22.654 -13.327 6.626 1.00 73.88 518 LEU A O 1
ATOM 4323 N N . LYS A 1 519 ? 20.413 -13.239 6.812 1.00 66.31 519 LYS A N 1
ATOM 4324 C CA . LYS A 1 519 ? 20.157 -14.677 6.834 1.00 66.31 519 LYS A CA 1
ATOM 4325 C C . LYS A 1 519 ? 19.871 -15.182 5.432 1.00 66.31 519 LYS A C 1
ATOM 4327 O O . LYS A 1 519 ? 19.282 -14.484 4.612 1.00 66.31 519 LYS A O 1
ATOM 4332 N N . TYR A 1 520 ? 20.207 -16.445 5.201 1.00 59.12 520 TYR A N 1
ATOM 4333 C CA . TYR A 1 520 ? 19.688 -17.167 4.049 1.00 59.12 520 TYR A CA 1
ATOM 4334 C C . TYR A 1 520 ? 18.190 -17.436 4.253 1.00 59.12 520 TYR A C 1
ATOM 4336 O O . TYR A 1 520 ? 17.811 -18.029 5.268 1.00 59.12 520 TYR A O 1
ATOM 4344 N N . LYS A 1 521 ? 17.332 -16.998 3.323 1.00 53.16 521 LYS A N 1
ATOM 4345 C CA . LYS A 1 521 ? 15.879 -17.181 3.452 1.00 53.16 521 LYS A CA 1
ATOM 4346 C C . LYS A 1 521 ? 15.502 -18.617 3.097 1.00 53.16 521 LYS A C 1
ATOM 4348 O O . LYS A 1 521 ? 15.492 -19.003 1.926 1.00 53.16 521 LYS A O 1
ATOM 4353 N N . GLN A 1 522 ? 15.109 -19.405 4.094 1.00 52.16 522 GLN A N 1
ATOM 4354 C CA . GLN A 1 522 ? 14.428 -20.670 3.828 1.00 52.16 522 GLN A CA 1
ATOM 4355 C C . GLN A 1 522 ? 12.959 -20.397 3.487 1.00 52.16 522 GLN A C 1
ATOM 4357 O O . GLN A 1 522 ? 12.278 -19.649 4.178 1.00 52.16 522 GLN A O 1
ATOM 4362 N N . LEU A 1 523 ? 12.473 -20.993 2.396 1.00 45.88 523 LEU A N 1
ATOM 4363 C CA . LEU A 1 523 ? 11.125 -20.777 1.853 1.00 45.88 523 LEU A CA 1
ATOM 4364 C C . LEU A 1 523 ? 9.979 -21.186 2.784 1.00 45.88 523 LEU A C 1
ATOM 4366 O O . LEU A 1 523 ? 8.840 -20.778 2.566 1.00 45.88 523 LEU A O 1
ATOM 4370 N N . THR A 1 524 ? 10.271 -22.027 3.770 1.00 42.59 524 THR A N 1
ATOM 4371 C CA . THR A 1 524 ? 9.272 -22.803 4.509 1.00 42.59 524 THR A CA 1
ATOM 4372 C C . THR A 1 524 ? 9.213 -22.494 5.997 1.00 42.59 524 THR A C 1
ATOM 4374 O O . THR A 1 524 ? 8.275 -22.943 6.646 1.00 42.59 524 THR A O 1
ATOM 4377 N N . GLU A 1 525 ? 10.179 -21.762 6.555 1.00 42.38 525 GLU A N 1
ATOM 4378 C CA . GLU A 1 525 ? 10.203 -21.484 7.991 1.00 42.38 525 GLU A CA 1
ATOM 4379 C C . GLU A 1 525 ? 9.641 -20.092 8.283 1.00 42.38 525 GLU A C 1
ATOM 4381 O O . GLU A 1 525 ? 10.232 -19.070 7.934 1.00 42.38 525 GLU A O 1
ATOM 4386 N N . GLU A 1 526 ? 8.484 -20.060 8.946 1.00 42.38 526 GLU A N 1
ATOM 4387 C CA . GLU A 1 526 ? 8.010 -18.874 9.652 1.00 42.38 526 GLU A CA 1
ATOM 4388 C C . GLU A 1 526 ? 8.992 -18.562 10.785 1.00 42.38 526 GLU A C 1
ATOM 4390 O O . GLU A 1 526 ? 8.898 -19.115 11.881 1.00 42.38 526 GLU A O 1
ATOM 4395 N N . ILE A 1 527 ? 9.945 -17.658 10.558 1.00 39.31 527 ILE A N 1
ATOM 4396 C CA . ILE A 1 527 ? 10.657 -17.067 11.687 1.00 39.31 527 ILE A CA 1
ATOM 4397 C C . ILE A 1 527 ? 9.742 -15.973 12.228 1.00 39.31 527 ILE A C 1
ATOM 4399 O O . ILE A 1 527 ? 9.640 -14.882 11.667 1.00 39.31 527 ILE A O 1
ATOM 4403 N N . GLY A 1 528 ? 9.050 -16.288 13.325 1.00 41.97 528 GLY A N 1
ATOM 4404 C CA . GLY A 1 528 ? 8.315 -15.302 14.108 1.00 41.97 528 GLY A CA 1
ATOM 4405 C C . GLY A 1 528 ? 9.190 -14.073 14.359 1.00 41.97 528 GLY A C 1
ATOM 4406 O O . GLY A 1 528 ? 10.354 -14.191 14.753 1.00 41.97 528 GLY A O 1
ATOM 4407 N N . LEU A 1 529 ? 8.638 -12.894 14.075 1.00 39.19 529 LEU A N 1
ATOM 4408 C CA . LEU A 1 529 ? 9.280 -11.610 14.323 1.00 39.19 529 LEU A CA 1
ATOM 4409 C C . LEU A 1 529 ? 9.661 -11.530 15.811 1.00 39.19 529 LEU A C 1
ATOM 4411 O O . LEU A 1 529 ? 8.783 -11.439 16.663 1.00 39.19 529 LEU A O 1
ATOM 4415 N N . LYS A 1 530 ? 10.960 -11.550 16.130 1.00 44.72 530 LYS A N 1
ATOM 4416 C CA . LYS A 1 530 ? 11.453 -11.349 17.502 1.00 44.72 530 LYS A CA 1
ATOM 4417 C C . LYS A 1 530 ? 12.081 -9.962 17.577 1.00 44.72 530 LYS A C 1
ATOM 4419 O O . LYS A 1 530 ? 13.162 -9.722 17.037 1.00 44.72 530 LYS A O 1
ATOM 4424 N N . TYR A 1 531 ? 11.371 -9.034 18.208 1.00 47.09 531 TYR A N 1
ATOM 4425 C CA . TYR A 1 531 ? 11.818 -7.661 18.426 1.00 47.09 531 TYR A CA 1
ATOM 4426 C C . TYR A 1 531 ? 12.403 -7.498 19.828 1.00 47.09 531 TYR A C 1
ATOM 4428 O O . TYR A 1 531 ? 11.847 -7.982 20.810 1.00 47.09 531 TYR A O 1
ATOM 4436 N N . PHE A 1 532 ? 13.521 -6.780 19.916 1.00 39.69 532 PHE A N 1
ATOM 4437 C CA . PHE A 1 532 ? 14.023 -6.213 21.158 1.00 39.69 532 PHE A CA 1
ATOM 4438 C C . PHE A 1 532 ? 14.102 -4.700 20.977 1.00 39.69 532 PHE A C 1
ATOM 4440 O O . PHE A 1 532 ? 15.092 -4.142 20.500 1.00 39.69 532 PHE A O 1
ATOM 4447 N N . THR A 1 533 ? 13.019 -4.021 21.330 1.00 39.09 533 THR A N 1
ATOM 4448 C CA . THR A 1 533 ? 12.990 -2.563 21.379 1.00 39.09 533 THR A CA 1
ATOM 4449 C C . THR A 1 533 ? 13.207 -2.131 22.816 1.00 39.09 533 THR A C 1
ATOM 4451 O O . THR A 1 533 ? 12.408 -2.468 23.688 1.00 39.09 533 THR A O 1
ATOM 4454 N N . ARG A 1 534 ? 14.253 -1.347 23.067 1.00 36.56 534 ARG A N 1
ATOM 4455 C CA . ARG A 1 534 ? 14.223 -0.421 24.197 1.00 36.56 534 ARG A CA 1
ATOM 4456 C C . ARG A 1 534 ? 13.679 0.896 23.665 1.00 36.56 534 ARG A C 1
ATOM 4458 O O . ARG A 1 534 ? 14.076 1.291 22.569 1.00 36.56 534 ARG A O 1
ATOM 4465 N N . PRO A 1 535 ? 12.684 1.490 24.336 1.00 33.62 535 PRO A N 1
ATOM 4466 C CA . PRO A 1 535 ? 11.903 2.561 23.749 1.00 33.62 535 PRO A CA 1
ATOM 4467 C C . PRO A 1 535 ? 12.812 3.720 23.356 1.00 33.62 535 PRO A C 1
ATOM 4469 O O . PRO A 1 535 ? 13.547 4.262 24.178 1.00 33.62 535 PRO A O 1
ATOM 4472 N N . PHE A 1 536 ? 12.677 4.160 22.108 1.00 32.03 536 PHE A N 1
ATOM 4473 C CA . PHE A 1 536 ? 12.804 5.578 21.829 1.00 32.03 536 PHE A CA 1
ATOM 4474 C C . PHE A 1 536 ? 11.796 6.291 22.728 1.00 32.03 536 PHE A C 1
ATOM 4476 O O . PHE A 1 536 ? 10.632 5.891 22.776 1.00 32.03 536 PHE A O 1
ATOM 4483 N N . ASN A 1 537 ? 12.211 7.336 23.440 1.00 26.33 537 ASN A N 1
ATOM 4484 C CA . ASN A 1 537 ? 11.270 8.251 24.086 1.00 26.33 537 ASN A CA 1
ATOM 4485 C C . A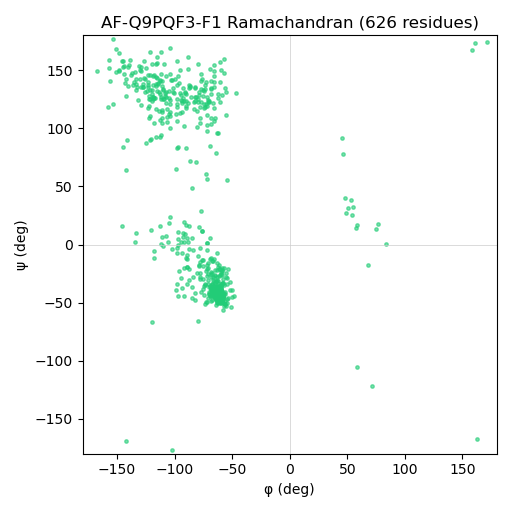SN A 1 537 ? 10.457 8.957 22.986 1.00 26.33 537 ASN A C 1
ATOM 4487 O O . ASN A 1 537 ? 10.798 10.073 22.624 1.00 26.33 537 ASN A O 1
ATOM 4491 N N . ASN A 1 538 ? 9.442 8.302 22.411 1.00 29.61 538 ASN A N 1
ATOM 4492 C CA . ASN A 1 538 ? 8.502 8.861 21.439 1.00 29.61 538 ASN A CA 1
ATOM 4493 C C . ASN A 1 538 ? 7.147 8.111 21.504 1.00 29.61 538 ASN A C 1
ATOM 4495 O O . ASN A 1 538 ? 7.059 6.900 21.312 1.00 29.61 538 ASN A O 1
ATOM 4499 N N . ILE A 1 539 ? 6.078 8.863 21.791 1.00 31.44 539 ILE A N 1
ATOM 4500 C CA . ILE A 1 539 ? 4.765 8.433 22.328 1.00 31.44 539 ILE A CA 1
ATOM 4501 C C . ILE A 1 539 ? 3.780 7.947 21.233 1.00 31.44 539 ILE A C 1
ATOM 4503 O O . ILE A 1 539 ? 2.630 8.363 21.192 1.00 31.44 539 ILE A O 1
ATOM 4507 N N . LEU A 1 540 ? 4.177 7.062 20.313 1.00 28.11 540 LEU A N 1
ATOM 4508 C CA . LEU A 1 540 ? 3.230 6.524 19.304 1.00 28.11 540 LEU A CA 1
ATOM 4509 C C . LEU A 1 540 ? 3.266 5.005 19.094 1.00 28.11 540 LEU A C 1
ATOM 4511 O O . LEU A 1 540 ? 2.552 4.484 18.242 1.00 28.11 540 LEU A O 1
ATOM 4515 N N . LEU A 1 541 ? 3.981 4.274 19.950 1.00 30.78 541 LEU A N 1
ATOM 4516 C CA . LEU A 1 541 ? 3.736 2.842 20.141 1.00 30.78 541 LEU A CA 1
ATOM 4517 C C . LEU A 1 541 ? 2.522 2.574 21.045 1.00 30.78 541 LEU A C 1
ATOM 4519 O O . LEU A 1 541 ? 2.351 1.450 21.461 1.00 30.78 541 LEU A O 1
ATOM 4523 N N . THR A 1 542 ? 1.641 3.541 21.320 1.00 26.91 542 THR A N 1
ATOM 4524 C CA . THR A 1 542 ? 0.532 3.439 22.295 1.00 26.91 542 THR A CA 1
ATOM 4525 C C . THR A 1 542 ? -0.621 2.486 21.929 1.00 26.91 542 THR A C 1
ATOM 4527 O O . THR A 1 542 ? -1.587 2.402 22.683 1.00 26.91 542 THR A O 1
ATOM 4530 N N . ASN A 1 543 ? -0.515 1.722 20.835 1.00 30.75 543 ASN A N 1
ATOM 4531 C CA . ASN A 1 543 ? -1.332 0.512 20.619 1.00 30.75 543 ASN A CA 1
ATOM 4532 C C . ASN A 1 543 ? -0.599 -0.791 20.994 1.00 30.75 543 ASN A C 1
ATOM 4534 O O . ASN A 1 543 ? -1.184 -1.867 20.927 1.00 30.75 543 ASN A O 1
ATOM 4538 N N . PHE A 1 544 ? 0.661 -0.688 21.397 1.00 36.16 544 PHE A N 1
ATOM 4539 C CA . PHE A 1 544 ? 1.459 -1.720 22.033 1.00 36.16 544 PHE A CA 1
ATOM 4540 C C . PHE A 1 544 ? 1.727 -1.262 23.469 1.00 36.16 544 PHE A C 1
ATOM 4542 O O . PHE A 1 544 ? 1.880 -0.071 23.744 1.00 36.16 544 PHE A O 1
ATOM 4549 N N . GLU A 1 545 ? 1.684 -2.196 24.409 1.00 34.25 545 GLU A N 1
ATOM 4550 C CA . GLU A 1 545 ? 1.868 -1.882 25.821 1.00 34.25 545 GLU A CA 1
ATOM 4551 C C . GLU A 1 545 ? 3.217 -1.172 26.033 1.00 34.25 545 GLU A C 1
ATOM 4553 O O . GLU A 1 545 ? 4.247 -1.533 25.464 1.00 34.25 545 GLU A O 1
ATOM 4558 N N . ASP A 1 546 ? 3.193 -0.096 26.815 1.00 35.88 546 ASP A N 1
ATOM 4559 C CA . ASP A 1 546 ? 4.376 0.657 27.216 1.00 35.88 546 ASP A CA 1
ATOM 4560 C C . ASP A 1 546 ? 5.305 -0.259 28.037 1.00 35.88 546 ASP A C 1
ATOM 4562 O O . ASP A 1 546 ? 5.109 -0.458 29.233 1.00 35.88 546 ASP A O 1
ATOM 4566 N N . HIS A 1 547 ? 6.304 -0.860 27.385 1.00 37.97 547 HIS A N 1
ATOM 4567 C CA . HIS A 1 547 ? 7.264 -1.772 28.018 1.00 37.97 547 HIS A CA 1
ATOM 4568 C C . HIS A 1 547 ? 8.476 -1.044 28.628 1.00 37.97 547 HIS A C 1
ATOM 4570 O O . HIS A 1 547 ? 9.486 -1.678 28.933 1.00 37.97 547 HIS A O 1
ATOM 4576 N N . SER A 1 548 ? 8.411 0.281 28.820 1.00 38.28 548 SER A N 1
ATOM 4577 C CA . SER A 1 548 ? 9.516 1.083 29.380 1.00 38.28 548 SER A CA 1
ATOM 4578 C C . SER A 1 548 ? 9.959 0.645 30.782 1.00 38.28 548 SER A C 1
ATOM 4580 O O . SER A 1 548 ? 11.093 0.916 31.182 1.00 38.28 548 SER A O 1
ATOM 4582 N N . ALA A 1 549 ? 9.093 -0.071 31.503 1.00 34.62 549 ALA A N 1
ATOM 4583 C CA . ALA A 1 549 ? 9.361 -0.630 32.823 1.00 34.62 549 ALA A CA 1
ATOM 4584 C C . ALA A 1 549 ? 9.673 -2.140 32.822 1.00 34.62 549 ALA A C 1
ATOM 4586 O O . ALA A 1 549 ? 9.979 -2.678 33.885 1.00 34.62 549 ALA A O 1
ATOM 4587 N N . CYS A 1 550 ? 9.603 -2.827 31.675 1.00 35.12 550 CYS A N 1
ATOM 4588 C CA . CYS A 1 550 ? 9.744 -4.279 31.629 1.00 35.12 550 CYS A CA 1
ATOM 4589 C C . CYS A 1 550 ? 11.218 -4.710 31.653 1.00 35.12 550 CYS A C 1
ATOM 4591 O O . CYS A 1 550 ? 12.045 -4.287 30.840 1.00 35.12 550 CYS A O 1
ATOM 4593 N N . SER A 1 551 ? 11.549 -5.597 32.584 1.00 42.66 551 SER A N 1
ATOM 4594 C CA . SER A 1 551 ? 12.808 -6.335 32.599 1.00 42.66 551 SER A CA 1
ATOM 4595 C C . SER A 1 551 ? 12.957 -7.193 31.333 1.00 42.66 551 SER A C 1
ATOM 4597 O O . SER A 1 551 ? 11.973 -7.562 30.692 1.00 42.66 551 SER A O 1
ATOM 4599 N N . ILE A 1 552 ? 14.200 -7.539 30.968 1.00 43.06 552 ILE A N 1
ATOM 4600 C CA . ILE A 1 552 ? 14.484 -8.461 29.849 1.00 43.06 552 ILE A CA 1
ATOM 4601 C C . ILE A 1 552 ? 13.644 -9.739 29.987 1.00 43.06 552 ILE A C 1
ATOM 4603 O O . ILE A 1 552 ? 13.110 -10.217 28.992 1.00 43.06 552 ILE A O 1
ATOM 4607 N N . ASP A 1 553 ? 13.486 -10.242 31.214 1.00 38.12 553 ASP A N 1
ATOM 4608 C CA . ASP A 1 553 ? 12.734 -11.459 31.511 1.00 38.12 553 ASP A CA 1
ATOM 4609 C C . ASP A 1 553 ? 11.214 -11.292 31.254 1.00 38.12 553 ASP A C 1
ATOM 4611 O O . ASP A 1 553 ? 10.598 -12.213 30.728 1.00 38.12 553 ASP A O 1
ATOM 4615 N N . GLU A 1 554 ? 10.628 -10.109 31.483 1.00 36.41 554 GLU A N 1
ATOM 4616 C CA . GLU A 1 554 ? 9.207 -9.820 31.193 1.00 36.41 554 GLU A CA 1
ATOM 4617 C C . GLU A 1 554 ? 8.921 -9.656 29.690 1.00 36.41 554 GLU A C 1
ATOM 4619 O O . GLU A 1 554 ? 7.880 -10.093 29.212 1.00 36.41 554 GLU A O 1
ATOM 4624 N N . ILE A 1 555 ? 9.850 -9.088 28.913 1.00 40.12 555 ILE A N 1
ATOM 4625 C CA . ILE A 1 555 ? 9.714 -8.948 27.445 1.00 40.12 555 ILE A CA 1
ATOM 4626 C C . ILE A 1 555 ? 9.724 -10.321 26.751 1.00 40.12 555 ILE A C 1
ATOM 4628 O O . ILE A 1 555 ? 9.109 -10.513 25.700 1.00 40.12 555 ILE A O 1
ATOM 4632 N N . LEU A 1 556 ? 10.433 -11.287 27.333 1.00 39.22 556 LEU A N 1
ATOM 4633 C CA . LEU A 1 556 ? 10.565 -12.637 26.793 1.00 39.22 556 LEU A CA 1
ATOM 4634 C C . LEU A 1 556 ? 9.326 -13.503 27.053 1.00 39.22 556 LEU A C 1
ATOM 4636 O O . LEU A 1 556 ? 9.016 -14.341 26.211 1.00 39.22 556 LEU A O 1
ATOM 4640 N N . ASP A 1 557 ? 8.601 -13.266 28.149 1.00 35.94 557 ASP A N 1
ATOM 4641 C CA . ASP A 1 557 ? 7.373 -14.001 28.487 1.00 35.94 557 ASP A CA 1
ATOM 4642 C C . ASP A 1 557 ? 6.176 -13.616 27.588 1.00 35.94 557 ASP A C 1
ATOM 4644 O O . ASP A 1 557 ? 5.263 -14.417 27.396 1.00 35.94 557 ASP A O 1
ATOM 4648 N N . PHE A 1 558 ? 6.182 -12.430 26.963 1.00 33.53 558 PHE A N 1
ATOM 4649 C CA . PHE A 1 558 ? 5.110 -11.983 26.053 1.00 33.53 558 PHE A CA 1
ATOM 4650 C C . PHE A 1 558 ? 5.126 -12.649 24.667 1.00 33.53 558 PHE A C 1
ATOM 4652 O O . PHE A 1 558 ? 4.112 -12.635 23.970 1.00 33.53 558 PHE A O 1
ATOM 4659 N N . ASN A 1 559 ? 6.252 -13.244 24.258 1.00 37.53 559 ASN A N 1
ATOM 4660 C CA . ASN A 1 559 ? 6.368 -13.966 22.983 1.00 37.53 559 ASN A CA 1
ATOM 4661 C C . ASN A 1 559 ? 5.957 -15.446 23.082 1.00 37.53 559 ASN A C 1
ATOM 4663 O O . ASN A 1 559 ? 5.928 -16.147 22.068 1.00 37.53 559 ASN A O 1
ATOM 4667 N N . ASP A 1 560 ? 5.621 -15.928 24.280 1.00 35.41 560 ASP A N 1
ATOM 4668 C CA . ASP A 1 560 ? 5.361 -17.340 24.537 1.00 35.41 560 ASP A CA 1
ATOM 4669 C C . ASP A 1 560 ? 3.865 -17.664 24.514 1.00 35.41 560 ASP A C 1
ATOM 4671 O O . ASP A 1 560 ? 3.207 -17.818 25.539 1.00 35.41 560 ASP A O 1
ATOM 4675 N N . ASN A 1 561 ? 3.337 -17.869 23.308 1.00 36.53 561 ASN A N 1
ATOM 4676 C CA . ASN A 1 561 ? 2.263 -18.849 23.129 1.00 36.53 561 ASN A CA 1
ATOM 4677 C C . ASN A 1 561 ? 2.637 -20.008 22.189 1.00 36.53 561 ASN A C 1
ATOM 4679 O O . ASN A 1 561 ? 1.879 -20.972 22.135 1.00 36.53 561 ASN A O 1
ATOM 4683 N N . GLU A 1 562 ? 3.807 -20.001 21.526 1.00 36.88 562 GLU A N 1
ATOM 4684 C CA . GLU A 1 562 ? 4.137 -21.062 20.552 1.00 36.88 562 GLU A CA 1
ATOM 4685 C C . GLU A 1 562 ? 5.542 -21.699 20.592 1.00 36.88 562 GLU A C 1
ATOM 4687 O O . GLU A 1 562 ? 5.770 -22.622 19.811 1.00 36.88 562 GLU A O 1
ATOM 4692 N N . SER A 1 563 ? 6.478 -21.378 21.500 1.00 36.12 563 SER A N 1
ATOM 4693 C CA . SER A 1 563 ? 7.774 -22.096 21.475 1.00 36.12 563 SER A CA 1
ATOM 4694 C C . SER A 1 563 ? 8.437 -22.380 22.823 1.00 36.12 563 SER A C 1
ATOM 4696 O O . SER A 1 563 ? 9.431 -21.773 23.192 1.00 36.12 563 SER A O 1
ATOM 4698 N N . LYS A 1 564 ? 8.021 -23.472 23.480 1.00 35.34 564 LYS A N 1
ATOM 4699 C CA . LYS A 1 564 ? 8.843 -24.174 24.490 1.00 35.34 564 LYS A CA 1
ATOM 4700 C C . LYS A 1 564 ? 10.000 -24.959 23.843 1.00 35.34 564 LYS A C 1
ATOM 4702 O O . LYS A 1 564 ? 10.065 -26.179 23.977 1.00 35.34 564 LYS A O 1
ATOM 4707 N N . ASN A 1 565 ? 10.909 -24.284 23.139 1.00 43.53 565 ASN A N 1
ATOM 4708 C CA . ASN A 1 565 ? 12.119 -24.896 22.577 1.00 43.53 565 ASN A CA 1
ATOM 4709 C C . ASN A 1 565 ? 13.388 -24.357 23.262 1.00 43.53 565 ASN A C 1
ATOM 4711 O O . ASN A 1 565 ? 13.507 -23.167 23.539 1.00 43.53 565 ASN A O 1
ATOM 4715 N N . ASN A 1 566 ? 14.378 -25.233 23.485 1.00 45.28 566 ASN A N 1
ATOM 4716 C CA . ASN A 1 566 ? 15.679 -24.907 24.102 1.00 45.28 566 ASN A CA 1
ATOM 4717 C C . ASN A 1 566 ? 16.437 -23.748 23.415 1.00 45.28 566 ASN A C 1
ATOM 4719 O O . ASN A 1 566 ? 17.273 -23.117 24.056 1.00 45.28 566 ASN A O 1
ATOM 4723 N N . SER A 1 567 ? 16.121 -23.440 22.151 1.00 49.69 567 SER A N 1
ATOM 4724 C CA . SER A 1 567 ? 16.687 -22.327 21.376 1.00 49.69 567 SER A CA 1
ATOM 4725 C C . SER A 1 567 ? 16.459 -20.946 21.997 1.00 49.69 567 SER A C 1
ATOM 4727 O O . SER A 1 567 ? 17.198 -20.012 21.689 1.00 49.69 567 SER A O 1
ATOM 4729 N N . ASP A 1 568 ? 15.449 -20.793 22.859 1.00 53.38 568 ASP A N 1
ATOM 4730 C CA . ASP A 1 568 ? 15.175 -19.503 23.490 1.00 53.38 568 ASP A CA 1
ATOM 4731 C C . ASP A 1 568 ? 16.136 -19.188 24.641 1.00 53.38 568 ASP A C 1
ATOM 4733 O O . ASP A 1 568 ? 16.469 -18.023 24.826 1.00 53.38 568 ASP A O 1
ATOM 4737 N N . ASN A 1 569 ? 16.700 -20.180 25.342 1.00 58.50 569 ASN A N 1
ATOM 4738 C CA . ASN A 1 569 ? 17.657 -19.915 26.427 1.00 58.50 569 ASN A CA 1
ATOM 4739 C C . ASN A 1 569 ? 18.980 -19.306 25.933 1.00 58.50 569 ASN A C 1
ATOM 4741 O O . ASN A 1 569 ? 19.479 -18.364 26.549 1.00 58.50 569 ASN A O 1
ATOM 4745 N N . ASP A 1 570 ? 19.516 -19.774 24.804 1.00 63.97 570 ASP A N 1
ATOM 4746 C CA . ASP A 1 570 ? 20.744 -19.215 24.220 1.00 63.97 570 ASP A CA 1
ATOM 4747 C C . ASP A 1 570 ? 20.518 -17.785 23.713 1.00 63.97 570 ASP A C 1
ATOM 4749 O O . ASP A 1 570 ? 21.344 -16.894 23.919 1.00 63.97 570 ASP A O 1
ATOM 4753 N N . PHE A 1 571 ? 19.343 -17.514 23.139 1.00 66.00 571 PHE A N 1
ATOM 4754 C CA . PHE A 1 571 ? 18.969 -16.165 22.719 1.00 66.00 571 PHE A CA 1
ATOM 4755 C C . PHE A 1 571 ? 18.843 -15.195 23.902 1.00 66.00 571 PHE A C 1
ATOM 4757 O O . PHE A 1 571 ? 19.295 -14.053 23.805 1.00 66.00 571 PHE A O 1
ATOM 4764 N N . LYS A 1 572 ? 18.320 -15.653 25.050 1.00 65.62 572 LYS A N 1
ATOM 4765 C CA . LYS A 1 572 ? 18.306 -14.868 26.298 1.00 65.62 572 LYS A CA 1
ATOM 4766 C C . LYS A 1 572 ? 19.720 -14.498 26.757 1.00 65.62 572 LYS A C 1
ATOM 4768 O O . LYS A 1 572 ? 19.937 -13.369 27.198 1.00 65.62 572 LYS A O 1
ATOM 4773 N N . ILE A 1 573 ? 20.681 -15.417 26.636 1.00 70.25 573 ILE A N 1
ATOM 4774 C CA . ILE A 1 573 ? 22.094 -15.153 26.955 1.00 70.25 573 ILE A CA 1
ATOM 4775 C C . ILE A 1 573 ? 22.654 -14.085 26.010 1.00 70.25 573 ILE A C 1
ATOM 4777 O O . ILE A 1 573 ? 23.221 -13.100 26.482 1.00 70.25 573 ILE A O 1
ATOM 4781 N N . TYR A 1 574 ? 22.419 -14.210 24.700 1.00 75.56 574 TYR A N 1
ATOM 4782 C CA . TYR A 1 574 ? 22.868 -13.209 23.730 1.00 75.56 574 TYR A CA 1
ATOM 4783 C C . TYR A 1 574 ? 22.279 -11.822 23.998 1.00 75.56 574 TYR A C 1
ATOM 4785 O O . TYR A 1 574 ? 23.008 -10.837 23.938 1.00 75.56 574 TYR A O 1
ATOM 4793 N N . LEU A 1 575 ? 20.999 -11.709 24.356 1.00 71.25 575 LEU A N 1
ATOM 4794 C CA . LEU A 1 575 ? 20.400 -10.410 24.686 1.00 71.25 575 LEU A CA 1
ATOM 4795 C C . LEU A 1 575 ? 21.019 -9.771 25.944 1.00 71.25 575 LEU A C 1
ATOM 4797 O O . LEU A 1 575 ? 21.209 -8.555 25.978 1.00 71.25 575 LEU A O 1
ATOM 4801 N N . LYS A 1 576 ? 21.387 -10.569 26.958 1.00 72.38 576 LYS A N 1
ATOM 4802 C CA . LYS A 1 576 ? 22.106 -10.078 28.151 1.00 72.38 576 LYS A CA 1
ATOM 4803 C C . LYS A 1 576 ? 23.530 -9.621 27.817 1.00 72.38 576 LYS A C 1
ATOM 4805 O O . LYS A 1 576 ? 23.980 -8.593 28.326 1.00 72.38 576 LYS A O 1
ATOM 4810 N N . GLU A 1 577 ? 24.223 -10.345 26.937 1.00 78.19 577 GLU A N 1
ATOM 4811 C CA . GLU A 1 577 ? 25.527 -9.922 26.405 1.00 78.19 577 GLU A CA 1
ATOM 4812 C C . GLU A 1 577 ? 25.406 -8.584 25.660 1.00 78.19 577 GLU A C 1
ATOM 4814 O O . GLU A 1 577 ? 26.184 -7.668 25.919 1.00 78.19 577 GLU A O 1
ATOM 4819 N N . LEU A 1 578 ? 24.388 -8.435 24.805 1.00 80.50 578 LEU A N 1
ATOM 4820 C CA . LEU A 1 578 ? 24.140 -7.200 24.060 1.00 80.50 578 LEU A CA 1
ATOM 4821 C C . LEU A 1 578 ? 23.883 -6.008 24.984 1.00 80.50 578 LEU A C 1
ATOM 4823 O O . LEU A 1 578 ? 24.453 -4.940 24.781 1.00 80.50 578 LEU A O 1
ATOM 4827 N N . ASP A 1 579 ? 23.059 -6.183 26.020 1.00 73.19 579 ASP A N 1
ATOM 4828 C CA . ASP A 1 579 ? 22.814 -5.134 27.015 1.00 73.19 579 ASP A CA 1
ATOM 4829 C C . ASP A 1 579 ? 24.100 -4.702 27.728 1.00 73.19 579 ASP A C 1
ATOM 4831 O O . ASP A 1 579 ? 24.310 -3.515 27.986 1.00 73.19 579 ASP A O 1
ATOM 4835 N N . THR A 1 580 ? 24.978 -5.660 28.020 1.00 77.81 580 THR A N 1
ATOM 4836 C CA . THR A 1 580 ? 26.269 -5.384 28.658 1.00 77.81 580 THR A CA 1
ATOM 4837 C C . THR A 1 580 ? 27.159 -4.548 27.739 1.00 77.81 580 THR A C 1
ATOM 4839 O O . THR A 1 580 ? 27.678 -3.528 28.184 1.00 77.81 580 THR A O 1
ATOM 4842 N N . ILE A 1 581 ? 27.262 -4.913 26.455 1.00 82.75 581 ILE A N 1
ATOM 4843 C CA . ILE A 1 581 ? 28.010 -4.148 25.440 1.00 82.75 581 ILE A CA 1
ATOM 4844 C C . ILE A 1 581 ? 27.467 -2.714 25.340 1.00 82.75 581 ILE A C 1
ATOM 4846 O O . ILE A 1 581 ? 28.216 -1.750 25.463 1.00 82.75 581 ILE A O 1
ATOM 4850 N N . VAL A 1 582 ? 26.145 -2.557 25.198 1.00 79.50 582 VAL A N 1
ATOM 4851 C CA . VAL A 1 582 ? 25.484 -1.241 25.090 1.00 79.50 582 VAL A CA 1
ATOM 4852 C C . VAL A 1 582 ? 25.720 -0.385 26.339 1.00 79.50 582 VAL A C 1
ATOM 4854 O O . VAL A 1 582 ? 25.979 0.813 26.228 1.00 79.50 582 VAL A O 1
ATOM 4857 N N . THR A 1 583 ? 25.654 -0.995 27.526 1.00 77.19 583 THR A N 1
ATOM 4858 C CA . THR A 1 583 ? 25.880 -0.303 28.802 1.00 77.19 583 THR A CA 1
ATOM 4859 C C . THR A 1 583 ? 27.342 0.125 28.954 1.00 77.19 583 THR A C 1
ATOM 4861 O O . THR A 1 583 ? 27.595 1.267 29.331 1.00 77.19 583 THR A O 1
ATOM 4864 N N . ASN A 1 584 ? 28.300 -0.745 28.619 1.00 81.94 584 ASN A N 1
ATOM 4865 C CA . ASN A 1 584 ? 29.734 -0.444 28.695 1.00 81.94 584 ASN A CA 1
ATOM 4866 C C . ASN A 1 584 ? 30.150 0.652 27.706 1.00 81.94 584 ASN A C 1
ATOM 4868 O O . ASN A 1 584 ? 30.949 1.521 28.048 1.00 81.94 584 ASN A O 1
ATOM 4872 N N . ALA A 1 585 ? 29.547 0.660 26.516 1.00 79.81 585 ALA A N 1
ATOM 4873 C CA . ALA A 1 585 ? 29.756 1.677 25.490 1.00 79.81 585 ALA A CA 1
ATOM 4874 C C . ALA A 1 585 ? 29.132 3.050 25.829 1.00 79.81 585 ALA A C 1
ATOM 4876 O O . ALA A 1 585 ? 29.192 3.976 25.017 1.00 79.81 585 ALA A O 1
ATOM 4877 N N . ASN A 1 586 ? 28.498 3.200 27.003 1.00 76.75 586 ASN A N 1
ATOM 4878 C CA . ASN A 1 586 ? 27.746 4.394 27.409 1.00 76.75 586 ASN A CA 1
ATOM 4879 C C . ASN A 1 586 ? 26.727 4.856 26.350 1.00 76.75 586 ASN A C 1
ATOM 4881 O O . ASN A 1 586 ? 26.455 6.050 26.205 1.00 76.75 586 ASN A O 1
ATOM 4885 N N . LEU A 1 587 ? 26.168 3.917 25.584 1.00 73.12 587 LEU A N 1
ATOM 4886 C CA . LEU A 1 587 ? 25.095 4.223 24.652 1.00 73.12 587 LEU A CA 1
ATOM 4887 C C . LEU A 1 587 ? 23.816 4.451 25.453 1.00 73.12 587 LEU A C 1
ATOM 4889 O O . LEU A 1 587 ? 23.459 3.654 26.328 1.00 73.12 587 LEU A O 1
ATOM 4893 N N . ASN A 1 588 ? 23.108 5.539 25.154 1.00 68.56 588 ASN A N 1
ATOM 4894 C CA . ASN A 1 588 ? 21.797 5.756 25.738 1.00 68.56 588 ASN A CA 1
ATOM 4895 C C . ASN A 1 588 ? 20.894 4.589 25.322 1.00 68.56 588 ASN A C 1
ATOM 4897 O O . ASN A 1 588 ? 20.704 4.324 24.135 1.00 68.56 588 ASN A O 1
ATOM 4901 N N . LYS A 1 589 ? 20.329 3.884 26.305 1.00 63.53 589 LYS A N 1
ATOM 4902 C CA . LYS A 1 589 ? 19.478 2.711 26.059 1.00 63.53 589 LYS A CA 1
ATOM 4903 C C . LYS A 1 589 ? 18.238 3.055 25.226 1.00 63.53 589 LYS A C 1
ATOM 4905 O O . LYS A 1 589 ? 17.703 2.160 24.585 1.00 63.53 589 LYS A O 1
ATOM 4910 N N . ASN A 1 590 ? 17.843 4.329 25.190 1.00 60.91 590 ASN A N 1
ATOM 4911 C CA . ASN A 1 590 ? 16.730 4.835 24.386 1.00 60.91 590 ASN A C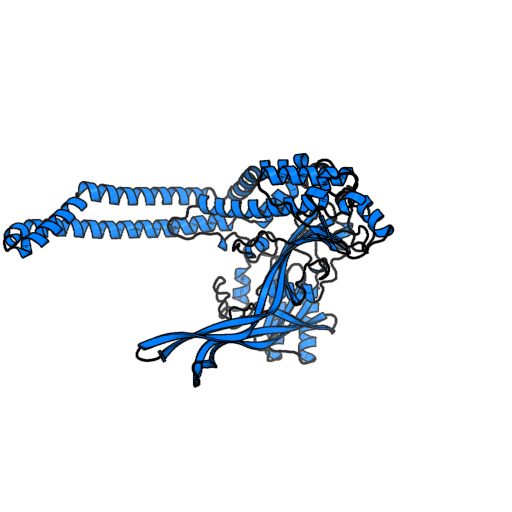A 1
ATOM 4912 C C . ASN A 1 590 ? 17.118 5.161 22.931 1.00 60.91 590 ASN A C 1
ATOM 4914 O O . ASN A 1 590 ? 16.264 5.546 22.139 1.00 60.91 590 ASN A O 1
ATOM 4918 N N . GLU A 1 591 ? 18.400 5.057 22.574 1.00 67.94 591 GLU A N 1
ATOM 4919 C CA . GLU A 1 591 ? 18.917 5.305 21.220 1.00 67.94 591 GLU A CA 1
ATOM 4920 C C . GLU A 1 591 ? 19.275 4.003 20.495 1.00 67.94 591 GLU A C 1
ATOM 4922 O O . GLU A 1 591 ? 19.767 4.047 19.369 1.00 67.94 591 GLU A O 1
ATOM 4927 N N . PHE A 1 592 ? 19.042 2.852 21.129 1.00 72.50 592 PHE A N 1
ATOM 4928 C CA . PHE A 1 592 ? 19.480 1.539 20.675 1.00 72.50 592 PHE A CA 1
ATOM 4929 C C . PHE A 1 592 ? 18.292 0.591 20.469 1.00 72.50 592 PHE A C 1
ATOM 4931 O O . PHE A 1 592 ? 17.458 0.431 21.361 1.00 72.50 592 PHE A O 1
ATOM 4938 N N . SER A 1 593 ? 18.253 -0.119 19.338 1.00 71.75 593 SER A N 1
ATOM 4939 C CA . SER A 1 593 ? 17.290 -1.205 19.124 1.00 71.75 593 SER A CA 1
ATOM 4940 C C . SER A 1 593 ? 17.902 -2.408 18.409 1.00 71.75 593 SER A C 1
ATOM 4942 O O . SER A 1 593 ? 18.879 -2.277 17.671 1.00 71.75 593 SER A O 1
ATOM 4944 N N . PHE A 1 594 ? 17.318 -3.588 18.631 1.00 72.75 594 PHE A N 1
ATOM 4945 C CA . PHE A 1 594 ? 17.696 -4.823 17.954 1.00 72.75 594 PHE A CA 1
ATOM 4946 C C . PHE A 1 594 ? 16.471 -5.529 17.360 1.00 72.75 594 PHE A C 1
ATOM 4948 O O . PHE A 1 594 ? 15.427 -5.683 17.996 1.00 72.75 594 PHE A O 1
ATOM 4955 N N . LEU A 1 595 ? 16.620 -5.996 16.126 1.00 71.19 595 LEU A N 1
ATOM 4956 C CA . LEU A 1 595 ? 15.598 -6.698 15.368 1.00 71.19 595 LEU A CA 1
ATOM 4957 C C . LEU A 1 595 ? 16.147 -8.018 14.844 1.00 71.19 595 LEU A C 1
ATOM 4959 O O . LEU A 1 595 ? 17.213 -8.062 14.231 1.00 71.19 595 LEU A O 1
ATOM 4963 N N . LYS A 1 596 ? 15.343 -9.069 14.982 1.00 68.81 596 LYS A N 1
ATOM 4964 C CA . LYS A 1 596 ? 15.485 -10.312 14.233 1.00 68.81 596 LYS A CA 1
ATOM 4965 C C . LYS A 1 596 ? 14.233 -10.538 13.395 1.00 68.81 596 LYS A C 1
ATOM 4967 O O . LYS A 1 596 ? 13.122 -10.563 13.924 1.00 68.81 596 LYS A O 1
ATOM 4972 N N . ASP A 1 597 ? 14.421 -10.756 12.101 1.00 62.00 597 ASP A N 1
ATOM 4973 C CA . ASP A 1 597 ? 13.351 -11.182 11.202 1.00 62.00 597 ASP A CA 1
ATOM 4974 C C . ASP A 1 597 ? 13.851 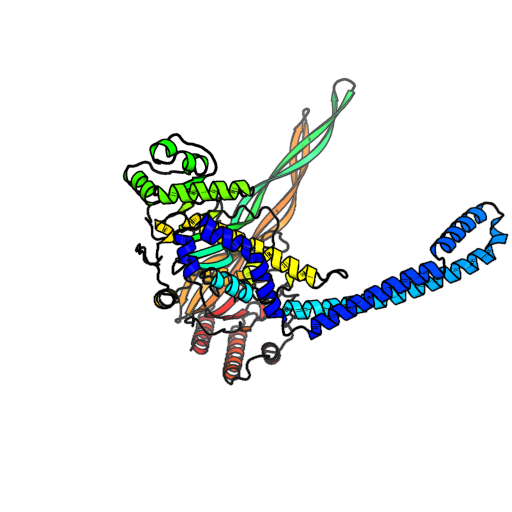-12.186 10.150 1.00 62.00 597 ASP A C 1
ATOM 4976 O O . ASP A 1 597 ? 14.952 -12.732 10.279 1.00 62.00 597 ASP A O 1
ATOM 4980 N N . ASN A 1 598 ? 13.019 -12.467 9.143 1.00 62.41 598 ASN A N 1
ATOM 4981 C CA . ASN A 1 598 ? 13.317 -13.431 8.083 1.00 62.41 598 ASN A CA 1
ATOM 4982 C C . ASN A 1 598 ? 14.556 -13.066 7.252 1.00 62.41 598 ASN A C 1
ATOM 4984 O O . ASN A 1 598 ? 15.210 -13.968 6.733 1.00 62.41 598 ASN A O 1
ATOM 4988 N N . ASP A 1 599 ? 14.911 -11.782 7.135 1.00 65.19 599 ASP A N 1
ATOM 4989 C CA . ASP A 1 599 ? 16.066 -11.383 6.321 1.00 65.19 599 ASP A CA 1
ATOM 4990 C C . ASP A 1 599 ? 17.348 -11.372 7.132 1.00 65.19 599 ASP A C 1
ATOM 4992 O O . ASP A 1 599 ? 18.417 -11.333 6.535 1.00 65.19 599 ASP A O 1
ATOM 4996 N N . GLY A 1 600 ? 17.288 -11.323 8.465 1.00 73.12 600 GLY A N 1
ATOM 4997 C CA . GLY A 1 600 ? 18.504 -11.068 9.216 1.00 73.12 600 GLY A CA 1
ATOM 4998 C C . GLY A 1 600 ? 18.365 -10.614 10.657 1.00 73.12 600 GLY A C 1
ATOM 4999 O O . GLY A 1 600 ? 17.310 -10.668 11.290 1.00 73.12 600 GLY A O 1
ATOM 5000 N N . TYR A 1 601 ? 19.506 -10.152 11.148 1.00 77.81 601 TYR A N 1
ATOM 5001 C CA . TYR A 1 601 ? 19.700 -9.509 12.435 1.00 77.81 601 TYR A CA 1
ATOM 5002 C C . TYR A 1 601 ? 20.122 -8.066 12.194 1.00 77.81 601 TYR A C 1
ATOM 5004 O O . TYR A 1 601 ? 21.032 -7.822 11.402 1.00 77.81 601 TYR A O 1
ATOM 5012 N N . PHE A 1 602 ? 19.490 -7.123 12.881 1.00 79.25 602 PHE A N 1
ATOM 5013 C CA . PHE A 1 602 ? 19.715 -5.694 12.700 1.00 79.25 602 PHE A CA 1
ATOM 5014 C C . PHE A 1 602 ? 19.867 -5.035 14.064 1.00 79.25 602 PHE A C 1
ATOM 5016 O O . PHE A 1 602 ? 19.062 -5.262 14.961 1.00 79.25 602 PHE A O 1
ATOM 5023 N N . ILE A 1 603 ? 20.883 -4.199 14.212 1.00 82.62 603 ILE A N 1
ATOM 5024 C CA . ILE A 1 603 ? 21.054 -3.277 15.329 1.00 82.62 603 ILE A CA 1
ATOM 5025 C C . ILE A 1 603 ? 20.910 -1.873 14.766 1.00 82.62 603 ILE A C 1
ATOM 5027 O O . ILE A 1 603 ? 21.580 -1.545 13.786 1.00 82.62 603 ILE A O 1
ATOM 5031 N N . THR A 1 604 ? 20.076 -1.040 15.379 1.00 79.62 604 THR A N 1
ATOM 5032 C CA . THR A 1 604 ? 19.999 0.385 15.048 1.00 79.62 604 THR A CA 1
ATOM 5033 C C . THR A 1 604 ? 20.452 1.234 16.224 1.00 79.62 604 THR A C 1
ATOM 5035 O O . THR A 1 604 ? 20.151 0.939 17.381 1.00 79.62 604 THR A O 1
ATOM 5038 N N . ILE A 1 605 ? 21.215 2.280 15.914 1.00 80.81 605 ILE A N 1
ATOM 5039 C CA . ILE A 1 605 ? 21.758 3.233 16.878 1.00 80.81 605 ILE A CA 1
ATOM 5040 C C . ILE A 1 605 ? 21.481 4.626 16.353 1.00 80.81 605 ILE A C 1
ATOM 5042 O O . ILE A 1 605 ? 21.843 4.963 15.231 1.00 80.81 605 ILE A O 1
ATOM 5046 N N . SER A 1 606 ? 20.826 5.432 17.162 1.00 76.19 606 SER A N 1
ATOM 5047 C CA . SER A 1 606 ? 20.364 6.758 16.791 1.00 76.19 606 SER A CA 1
ATOM 5048 C C . SER A 1 606 ? 21.223 7.873 17.373 1.00 76.19 606 SER A C 1
ATOM 5050 O O . SER A 1 606 ? 22.065 7.613 18.227 1.00 76.19 606 SER A O 1
ATOM 5052 N N . ASN A 1 607 ? 21.021 9.111 16.904 1.00 73.62 607 ASN A N 1
ATOM 5053 C CA . ASN A 1 607 ? 21.781 10.299 17.323 1.00 73.62 607 ASN A CA 1
ATOM 5054 C C . ASN A 1 607 ? 23.296 10.206 17.094 1.00 73.62 607 ASN A C 1
ATOM 5056 O O . ASN A 1 607 ? 24.068 10.990 17.646 1.00 73.62 607 ASN A O 1
ATOM 5060 N N . LYS A 1 608 ? 23.748 9.265 16.264 1.00 73.25 608 LYS A N 1
ATOM 5061 C CA . LYS A 1 608 ? 25.166 9.047 15.992 1.00 73.25 608 LYS A CA 1
ATOM 5062 C C . LYS A 1 608 ? 25.410 8.894 14.505 1.00 73.25 608 LYS A C 1
ATOM 5064 O O . LYS A 1 608 ? 24.674 8.203 13.808 1.00 73.25 608 LYS A O 1
ATOM 5069 N N . ILE A 1 609 ? 26.487 9.526 14.049 1.00 71.75 609 ILE A N 1
ATOM 5070 C CA . ILE A 1 609 ? 27.025 9.356 12.696 1.00 71.75 609 ILE A CA 1
ATOM 5071 C C . ILE A 1 609 ? 28.116 8.282 12.719 1.00 71.75 609 ILE A C 1
ATOM 5073 O O . ILE A 1 609 ? 28.172 7.447 11.823 1.00 71.75 609 ILE A O 1
ATOM 5077 N N . GLU A 1 610 ? 28.924 8.219 13.781 1.00 81.44 610 GLU A N 1
ATOM 5078 C CA . GLU A 1 610 ? 29.961 7.202 13.972 1.00 81.44 610 GLU A CA 1
ATOM 5079 C C . GLU A 1 610 ? 29.902 6.553 15.358 1.00 81.44 610 GLU A C 1
ATOM 5081 O O . GLU A 1 610 ? 29.423 7.137 16.332 1.00 81.44 610 GLU A O 1
ATOM 5086 N N . LEU A 1 611 ? 30.397 5.317 15.412 1.00 83.88 611 LEU A N 1
ATOM 5087 C CA . LEU A 1 611 ? 30.705 4.591 16.638 1.00 83.88 611 LEU A CA 1
ATOM 5088 C C . LEU A 1 611 ? 32.219 4.621 16.815 1.00 83.88 611 LEU A C 1
ATOM 5090 O O . LEU A 1 611 ? 32.952 4.589 15.822 1.00 83.88 611 LEU A O 1
ATOM 5094 N N . ASP A 1 612 ? 32.680 4.654 18.060 1.00 88.81 612 ASP A N 1
ATOM 5095 C CA . ASP A 1 612 ? 34.069 4.324 18.344 1.00 88.81 612 ASP A CA 1
ATOM 5096 C C . ASP A 1 612 ? 34.369 2.887 17.889 1.00 88.81 612 ASP A C 1
ATOM 5098 O O . ASP A 1 612 ? 33.491 2.020 17.820 1.00 88.81 612 ASP A O 1
ATOM 5102 N N . GLU A 1 613 ? 35.623 2.659 17.509 1.00 89.19 613 GLU A N 1
ATOM 5103 C CA . GLU A 1 613 ? 36.041 1.418 16.861 1.00 89.19 613 GLU A CA 1
ATOM 5104 C C . GLU A 1 613 ? 35.843 0.185 17.751 1.00 89.19 613 GLU A C 1
ATOM 5106 O O . GLU A 1 613 ? 35.432 -0.862 17.250 1.00 89.19 613 GLU A O 1
ATOM 5111 N N . GLU A 1 614 ? 36.077 0.327 19.057 1.00 90.50 614 GLU A N 1
ATOM 5112 C CA . GLU A 1 614 ? 35.907 -0.734 20.051 1.00 90.50 614 GLU A CA 1
ATOM 5113 C C . GLU A 1 614 ? 34.438 -1.163 20.143 1.00 90.50 614 GLU A C 1
ATOM 5115 O O . GLU A 1 614 ? 34.125 -2.334 19.920 1.00 90.50 614 GLU A O 1
ATOM 5120 N N . THR A 1 615 ? 33.519 -0.210 20.329 1.00 88.50 615 THR A N 1
ATOM 5121 C CA . THR A 1 615 ? 32.074 -0.478 20.358 1.00 88.50 615 THR A CA 1
ATOM 5122 C C . THR A 1 615 ? 31.579 -1.091 19.047 1.00 88.50 615 THR A C 1
ATOM 5124 O O . THR A 1 615 ? 30.807 -2.053 19.055 1.00 88.50 615 THR A O 1
ATOM 5127 N N . GLU A 1 616 ? 32.017 -0.569 17.894 1.00 90.38 616 GLU A N 1
ATOM 5128 C CA . GLU A 1 616 ? 31.633 -1.124 16.591 1.00 90.38 616 GLU A CA 1
ATOM 5129 C C . GLU A 1 616 ? 32.115 -2.573 16.435 1.00 90.38 616 GLU A C 1
ATOM 5131 O O . GLU A 1 616 ? 31.368 -3.424 15.940 1.00 90.38 616 GLU A O 1
ATOM 5136 N N . GLN A 1 617 ? 33.335 -2.877 16.882 1.00 91.81 617 GLN A N 1
ATOM 5137 C CA . GLN A 1 617 ? 33.903 -4.219 16.842 1.00 91.81 617 GLN A CA 1
ATOM 5138 C C . GLN A 1 617 ? 33.178 -5.185 17.790 1.00 91.81 617 GLN A C 1
ATOM 5140 O O . GLN A 1 617 ? 32.906 -6.324 17.390 1.00 91.81 617 GLN A O 1
ATOM 5145 N N . GLU A 1 618 ? 32.841 -4.765 19.012 1.00 91.94 618 GLU A N 1
ATOM 5146 C CA . GLU A 1 618 ? 32.092 -5.581 19.977 1.00 91.94 618 GLU A CA 1
ATOM 5147 C C . GLU A 1 618 ? 30.694 -5.923 19.455 1.00 91.94 618 GLU A C 1
ATOM 5149 O O . GLU A 1 618 ? 30.335 -7.102 19.375 1.00 91.94 618 GLU A O 1
ATOM 5154 N N . LEU A 1 619 ? 29.940 -4.919 18.994 1.00 90.31 619 LEU A N 1
ATOM 5155 C CA . LEU A 1 619 ? 28.607 -5.114 18.415 1.00 90.31 619 LEU A CA 1
ATOM 5156 C C . LEU A 1 619 ? 28.654 -5.986 17.156 1.00 90.31 619 LEU A C 1
ATOM 5158 O O . LEU A 1 619 ? 27.820 -6.876 16.984 1.00 90.31 619 LEU A O 1
ATOM 5162 N N . SER A 1 620 ? 29.651 -5.782 16.292 1.00 90.44 620 SER A N 1
ATOM 5163 C CA . SER A 1 620 ? 29.838 -6.599 15.087 1.00 90.44 620 SER A CA 1
ATOM 5164 C C . SER A 1 620 ? 30.198 -8.048 15.425 1.00 90.44 620 SER A C 1
ATOM 5166 O O . SER A 1 620 ? 29.790 -8.987 14.742 1.00 90.44 620 SER A O 1
ATOM 5168 N N . THR A 1 621 ? 30.971 -8.264 16.487 1.00 90.12 621 THR A N 1
ATOM 5169 C CA . THR A 1 621 ? 31.325 -9.608 16.962 1.00 90.12 621 THR A CA 1
ATOM 5170 C C . THR A 1 621 ? 30.117 -10.311 17.562 1.00 90.12 621 THR A C 1
ATOM 5172 O O . THR A 1 621 ? 29.872 -11.474 17.237 1.00 90.12 621 THR A O 1
ATOM 5175 N N . TRP A 1 622 ? 29.316 -9.594 18.347 1.00 90.06 622 TRP A N 1
ATOM 5176 C CA . TRP A 1 622 ? 28.055 -10.097 18.873 1.00 90.06 622 TRP A CA 1
ATOM 5177 C C . TRP A 1 622 ? 27.071 -10.472 17.753 1.00 90.06 622 TRP A C 1
ATOM 5179 O O . TRP A 1 622 ? 26.539 -11.581 17.751 1.00 90.06 622 TRP A O 1
ATOM 5189 N N . LEU A 1 623 ? 26.903 -9.604 16.748 1.00 86.81 623 LEU A N 1
ATOM 5190 C CA . LEU A 1 623 ? 26.025 -9.855 15.598 1.00 86.81 623 LEU A CA 1
ATOM 5191 C C . LEU A 1 623 ? 26.429 -11.107 14.814 1.00 86.81 623 LEU A C 1
ATOM 5193 O O . LEU A 1 623 ? 25.567 -11.891 14.425 1.00 86.81 623 LEU A O 1
ATOM 5197 N N . ARG A 1 624 ? 27.733 -11.337 14.620 1.00 85.44 624 ARG A N 1
ATOM 5198 C CA . ARG A 1 624 ? 28.222 -12.582 14.007 1.00 85.44 624 ARG A CA 1
ATOM 5199 C C . ARG A 1 624 ? 27.887 -13.791 14.867 1.00 85.44 624 ARG A C 1
ATOM 5201 O O . ARG A 1 624 ? 27.373 -14.774 14.345 1.00 85.44 624 ARG A O 1
ATOM 5208 N N . LYS A 1 625 ? 28.138 -13.702 16.175 1.00 85.81 625 LYS A N 1
ATOM 5209 C CA . LYS A 1 625 ? 27.914 -14.791 17.133 1.00 85.81 625 LYS A CA 1
ATOM 5210 C C . LYS A 1 625 ? 26.451 -15.241 17.171 1.00 85.81 625 LYS A C 1
ATOM 5212 O O . LYS A 1 625 ? 26.217 -16.437 17.188 1.00 85.81 625 LYS A O 1
ATOM 5217 N N . VAL A 1 626 ? 25.492 -14.310 17.149 1.00 78.94 626 VAL A N 1
ATOM 5218 C CA . VAL A 1 626 ? 24.047 -14.634 17.155 1.00 78.94 626 VAL A CA 1
ATOM 5219 C C . VAL A 1 626 ? 23.520 -15.079 15.780 1.00 78.94 626 VAL A C 1
ATOM 5221 O O . VAL A 1 626 ? 22.402 -15.590 15.668 1.00 78.94 626 VAL A O 1
ATOM 5224 N N . SER A 1 627 ? 24.295 -14.836 14.717 1.00 73.44 627 SER A N 1
ATOM 5225 C CA . SER A 1 627 ? 23.921 -15.189 13.344 1.00 73.44 627 SER A CA 1
ATOM 5226 C C . SER A 1 627 ? 24.339 -16.584 12.890 1.00 73.44 627 SER A C 1
ATOM 5228 O O . SER A 1 627 ? 23.773 -17.076 11.914 1.00 73.44 627 SER A O 1
ATOM 5230 N N . LEU A 1 628 ? 25.307 -17.180 13.589 1.00 71.38 628 LEU A N 1
ATOM 5231 C CA . LEU A 1 628 ? 25.735 -18.572 13.448 1.00 71.38 628 LEU A CA 1
ATOM 5232 C C . LEU A 1 628 ? 24.798 -19.485 14.241 1.00 71.38 628 LEU A C 1
ATOM 5234 O O . LEU A 1 628 ? 24.575 -20.617 13.759 1.00 71.38 628 LEU A O 1
#

Sequence (628 aa):
MIDKQKIKQLIQNPVYGFFDEFKKNLNSDLDHVILEQLKDQDNNIDKINHLVTDINNLKNDIKQRKKDEKIKQRTFCNILIAVCFVIIIGLFFLHFYLKNSKFIKNFKKYEIEKNNQINICNSQKNKYIYNVLSQINSYKISQEIFAKNGLYLMPEIQYENIKQTDLLISRNAKFVGFFGGLEVKFKSTDTFLVYYKEFSIKDVVTSGCIQISYRKGDQMVSETIVAHHKEPTPFVDLHSNFVHKTNYSPNFNFSTYAQTVNSRSKTIFSNLEFSKYYGLGIATQNLEFDTKMLEFFTPFSQENYENFAKYLKQDDITVPMFTKTATSLIIDDQLLKDNRKPFFINLLTNNSYVKTCDFLIDTDINADLQTNLNILKYELVKLFEKYILYLTTTSLSSVIAREWYINNDTYKIGDNYDYESYYYTNQNQLTPLSVSTKLFLKNQIAFVNDCEVIPFAELVNNQTRFGINKAQFNIKSYHVYNRVDNVPVYAHGRTHIVPVQYKEYIEYEYPFICLYVLKYKQLTEEIGLKYFTRPFNNILLTNFEDHSACSIDEILDFNDNESKNNSDNDFKIYLKELDTIVTNANLNKNEFSFLKDNDGYFITISNKIELDEETEQELSTWLRKVSL

Foldseek 3Di:
DFDLVLLVCLQPPVAVSALVVLLVCQLVLLVVVLVVLQVVLVVLVVLLVVLVVVLVVLVVVLVVLCVVLVLVVLVVVLVVLVVVVVVVNSVVCVVSNVVSVVSNVVSVVSNVVSVVVLLVSLVSSLVSLLVSQLSDQLQSSLQSSQRHNRKGKALDDPCVVQDVLQDPADPQWDWFAWLFWTWMDNQQWIKIKTKTKIKHWDWDKFKFKDWDWDDDDPDIDIDIDMDIDTAGDIATDIWIKIKTFDLLALVAKKWWDADDLDVVCVVLDPDPLLSNGIDIGDDDDDPVNSVSVCLQCPVQLSVLSNVNSVVCVVVVHRQWIWIDHRTIIMTTPPVVPDVDDPCVNRSNHNLDPSSGPNVLSPSPSPDHSVNSSVSVSVVVSVVVSVSSSVVSNQSSGSQSSQFNDAPPSDTDGDSHRDPPVRVQPPLPDDDLSNVQNVCVSNVLDADPAPDPHDKGWDWPDWDQDLNWIKTKIKIKDWDKDWDWDQDWDDDPNDTDTTTTIDIHIHMDIKMKMKIWDWDRFDSPDFPDKDWDDQAQPHPPVVVPDPCNPPDLVRSLVVVPPPDPDPVVVVVSVLVVLVVVLCVVQVADSNQWIWIDGSTTIMIMGIRDRDGPPVSVNSVSVSRVVVRD

Secondary structure (DSSP, 8-state):
---HHHHHHHHH-IIIIIIHHHHHHHHHHHHHHHHHHHGGGHHHHHHHHHHHHHHHHHHHHHHHHHHHTTHHHHHHHHHHHHHHHTTTGGGGGHHHHHHHHHHHHHHHHHHHHHHHHHHHHHHHHHHHHHHHHTT--HHHHHHHHHHHTTEEE-SS--GGG--GGGS---TT-EEEEEEEEEEEEETTEEEEEEEEEEEEEEEEEEEEEEEEEEEETTEEEEEEEEEEEEEEEEEEEEEEEEEEE--S-TT--EEEEES---TTHHHH-S-TTHHHHEEEE-S---HHHHHHHHHHS-HHHHHHHHHHHHHHHHTTPPPPPEEE-SSEEEEE-GGGGS---GGGGGGGSTT-S--S-GGG---STT--HHHHHHHHHHHHHHHHHHHHHHHHHHHTSHHHHTEE--TTS--EE--S---HHHHTTSTT---HHHHHHHHHHTT-S-----SSSPPEEEEEEEEEETTEEEEEEEEEEEEEEEEEEEEEEEETTEEEEEEEEEEEEEEEEEEEEEEEEEPP--TT-----EEEEPPPS-TT-TTS---TT--HHHHHHTTTTS---THHHHHHHHHHHHHHHHHHTT--GGGEEEEEETTEEEEEEES-S---HHHHHHHHHHHHHHH-

Mean predicted aligned error: 12.3 Å

Organism: Ureaplasma parvum serovar 3 (strain ATCC 700970) (NCBI:txid273119)

pLDDT: mean 77.8, std 17.05, range [26.33, 97.25]